Protein AF-A0A6J2K6S7-F1 (afdb_monomer_lite)

Secondary structure (DSSP, 8-state):
--------S-SSSTTS---------------------PPPTT-PPPPPPPPPPPPPPPP-THHHHHHHHHHHHHHHHHHHHHH-HHHHHHHHHH-HHHHHHHHHHTTSS--HHHHHHHHHHHHHHHHHHHH---PPPP----------------------------------PPPP---S-HHHHHHHHHHHHHHHHHHHHHHHHHHHHHHHHHHHHHHT--TTHHHHHHHHHHHHHHHHHHHHHHHHHHHHHHHHHHHHHHHS----HHHHHHHHHHHHHHHHHHHHHHHHHHHHHHHHHHHHHHHHHHHHHHHHHHHHHHHHS-TTTTTSS-HHHHHHHHHHHHHHHHHHHHHHHHHHHHHHHHHHHTS---HHHHHHHHHHHHHHHHHHHHHHHHHHHHHHHHHHHHHHHHHHHHHHHHHHHHHHHHHHHHHHHHHHHHHHHHHHHHHHHHHHHHHHHHHHHHHHHHHHHHHHHHTTS--HHHHHHHHHS-HHHHHH----HHHHHHHHHHHHHHHHHHTT--TT---HHHHHHHHHHHHH--S-PPPPPHHHHS-------S---HHHHHHHHHHHTT-

Organism: Bombyx mandarina (NCBI:txid7092)

Foldseek 3Di:
DDDDDDDDDDPPDPPDDDPDDPPPPPPPPPDPDDPDDDDDPPPDDPDDPPPDPDPPDPPPCVVVVVVVVVVVVLVVVLVVCVVDVVVLVVCCVPPVVSNVVSCQVVVVDDDPVVVVVVVVVVVVVVVVVVPDPDDDDDPDDDDDDDDDDDDDDDDDDDDDDDDDPDDDDPPDDDDDPPPDDLVVLLVLLVVLLVLLLVLLVQLLVLLVVLLVLLVVCVVVDDLVVLVVNVVSLVVSVVSNVVSVVRNVVSVVVLVVSVVCLVPPDDDPPVSSVVSVVVSVVSVVSSVVSNVSSVVSVVSSVVSVVLVVVVNVLVVVLVVVCCVVPPPVCVVPDDVVVNVVSVVVSVVVSVVVVVVVVVVVVVVVVVVLVPDDDDPVVSVVVVVVVVVVVVVVVVVVVVVVVVSVVVVVVVVVVVVVVVVVVVVVVVVVVVVVVVVVVVVVVVVVVVVVVVVVVVVVVVVVVVVQVVVLVVVVVVVVVPVVDPDPVVVVVVVVDDVCCNRVNDDPLVRVVVVLVVVLLVCQLCQQADPVGDPPVSSVVSNVCSVVPPDDDDDDPCVVVVDPDPDDDPPDGSVRVSVVVVVVSVD

pLDDT: mean 72.19, std 21.18, range [23.17, 97.94]

Radius of gyration: 53.93 Å; chains: 1; bounding box: 128×77×162 Å

Structure (mmCIF, N/CA/C/O backbone):
data_AF-A0A6J2K6S7-F1
#
_entry.id   AF-A0A6J2K6S7-F1
#
loop_
_atom_site.group_PDB
_atom_site.id
_atom_site.type_symbol
_atom_site.label_atom_id
_atom_site.label_alt_id
_atom_site.label_comp_id
_atom_site.label_asym_id
_atom_site.label_entity_id
_atom_site.label_seq_id
_atom_site.pdbx_PDB_ins_code
_atom_site.Cartn_x
_atom_site.Cartn_y
_atom_site.Cartn_z
_atom_site.occupancy
_atom_site.B_iso_or_equiv
_atom_site.auth_seq_id
_atom_site.auth_comp_id
_atom_site.auth_asym_id
_atom_site.auth_atom_id
_atom_site.pdbx_PDB_model_num
ATOM 1 N N . MET A 1 1 ? -20.015 40.634 27.201 1.00 34.12 1 MET A N 1
ATOM 2 C CA . MET A 1 1 ? -19.559 41.746 26.344 1.00 34.12 1 MET A CA 1
ATOM 3 C C . MET A 1 1 ? -18.040 41.703 26.249 1.00 34.12 1 MET A C 1
ATOM 5 O O . MET A 1 1 ? -17.420 41.849 27.288 1.00 34.12 1 MET A O 1
ATOM 9 N N . ILE A 1 2 ? -17.509 41.548 25.017 1.00 29.92 2 ILE A N 1
ATOM 10 C CA . ILE A 1 2 ? -16.172 41.997 24.544 1.00 29.92 2 ILE A CA 1
ATOM 11 C C . ILE A 1 2 ? -14.998 41.177 25.162 1.00 29.92 2 ILE A C 1
ATOM 13 O O . ILE A 1 2 ? -14.756 41.293 26.350 1.00 29.92 2 ILE A O 1
ATOM 17 N N . ARG A 1 3 ? -14.214 40.306 24.489 1.00 29.08 3 ARG A N 1
ATOM 18 C CA . ARG A 1 3 ? -13.638 40.230 23.116 1.00 29.08 3 ARG A CA 1
ATOM 19 C C . ARG A 1 3 ? -13.330 38.756 22.772 1.00 29.08 3 ARG A C 1
ATOM 21 O O . ARG A 1 3 ? -12.615 38.108 23.518 1.00 29.08 3 ARG A O 1
ATOM 28 N N . ILE A 1 4 ? -13.939 38.129 21.765 1.00 41.91 4 ILE A N 1
ATOM 29 C CA . ILE A 1 4 ? -13.448 37.982 20.374 1.00 41.91 4 ILE A CA 1
ATOM 30 C C . ILE A 1 4 ? -12.067 38.605 20.107 1.00 41.91 4 ILE A C 1
ATOM 32 O O . ILE A 1 4 ? -11.987 39.804 19.861 1.00 41.91 4 ILE A O 1
ATOM 36 N N . ALA A 1 5 ? -11.012 37.783 20.116 1.00 38.31 5 ALA A N 1
ATOM 37 C CA . ALA A 1 5 ? -9.836 37.887 19.238 1.00 38.31 5 ALA A CA 1
ATOM 38 C C . ALA A 1 5 ? -8.817 36.793 19.601 1.00 38.31 5 ALA A C 1
ATOM 40 O O . ALA A 1 5 ? -8.081 36.976 20.561 1.00 38.31 5 ALA A O 1
ATOM 41 N N . GLN A 1 6 ? -8.779 35.688 18.841 1.00 33.16 6 GLN A N 1
ATOM 42 C CA . GLN A 1 6 ? -7.554 34.922 18.504 1.00 33.16 6 GLN A CA 1
ATOM 43 C C . GLN A 1 6 ? -7.862 33.682 17.636 1.00 33.16 6 GLN A C 1
ATOM 45 O O . GLN A 1 6 ? -7.304 32.605 17.814 1.00 33.16 6 GLN A O 1
ATOM 50 N N . HIS A 1 7 ? -8.756 33.823 16.655 1.00 32.84 7 HIS A N 1
ATOM 51 C CA . HIS A 1 7 ? -8.887 32.879 15.540 1.00 32.84 7 HIS A CA 1
ATOM 52 C C . HIS A 1 7 ? -8.750 33.674 14.250 1.00 32.84 7 HIS A C 1
ATOM 54 O O . HIS A 1 7 ? -9.693 34.298 13.776 1.00 32.84 7 HIS A O 1
ATOM 60 N N . GLY A 1 8 ? -7.529 33.722 13.734 1.00 36.31 8 GLY A N 1
ATOM 61 C CA . GLY A 1 8 ? -7.211 34.478 12.536 1.00 36.31 8 GLY A CA 1
ATOM 62 C C . GLY A 1 8 ? -5.720 34.707 12.450 1.00 36.31 8 GLY A C 1
ATOM 63 O O . GLY A 1 8 ? -5.263 35.773 12.829 1.00 36.31 8 GLY A O 1
ATOM 64 N N . VAL A 1 9 ? -4.993 33.673 12.027 1.00 35.50 9 VAL A N 1
ATOM 65 C CA . VAL A 1 9 ? -3.759 33.700 11.219 1.00 35.50 9 VAL A CA 1
ATOM 66 C C . VAL A 1 9 ? -3.284 32.245 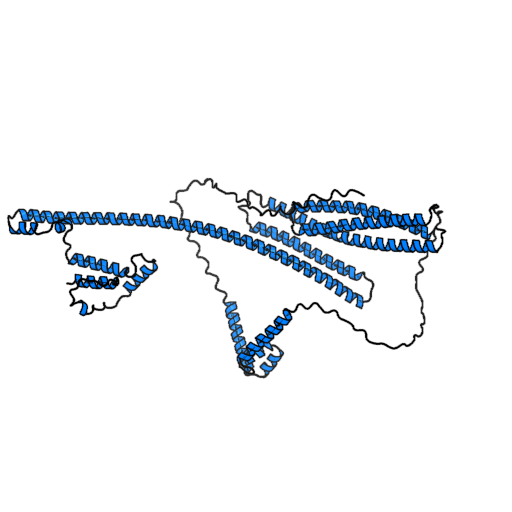11.129 1.00 35.50 9 VAL A C 1
ATOM 68 O O . VAL A 1 9 ? -2.768 31.699 12.096 1.00 35.50 9 VAL A O 1
ATOM 71 N N . ASN A 1 10 ? -3.583 31.605 9.991 1.00 32.88 10 ASN A N 1
ATOM 72 C CA . ASN A 1 10 ? -2.757 30.610 9.273 1.00 32.88 10 ASN A CA 1
ATOM 73 C C . ASN A 1 10 ? -3.582 29.779 8.264 1.00 32.88 10 ASN A C 1
ATOM 75 O O . ASN A 1 10 ? -3.492 28.560 8.212 1.00 32.88 10 ASN A O 1
ATOM 79 N N . ILE A 1 11 ? -4.358 30.452 7.400 1.00 33.94 11 ILE A N 1
ATOM 80 C CA . ILE A 1 11 ? -4.973 29.854 6.186 1.00 33.94 11 ILE A CA 1
ATOM 81 C C . ILE A 1 11 ? -4.204 30.278 4.912 1.00 33.94 11 ILE A C 1
ATOM 83 O O . ILE A 1 11 ? -4.692 30.254 3.790 1.00 33.94 11 ILE A O 1
ATOM 87 N N . ARG A 1 12 ? -2.926 30.636 5.039 1.00 31.22 12 ARG A N 1
ATOM 88 C CA . ARG A 1 12 ? -2.042 30.835 3.880 1.00 31.22 12 ARG A CA 1
ATOM 89 C C . ARG A 1 12 ? -0.700 30.192 4.159 1.00 31.22 12 ARG A C 1
ATOM 91 O O . ARG A 1 12 ? 0.196 30.883 4.623 1.00 31.22 12 ARG A O 1
ATOM 98 N N . THR A 1 13 ? -0.594 28.882 3.920 1.00 33.88 13 THR A N 1
ATOM 99 C CA . THR A 1 13 ? 0.674 28.189 3.573 1.00 33.88 13 THR A CA 1
ATOM 100 C C . THR A 1 13 ? 0.557 26.677 3.299 1.00 33.88 13 THR A C 1
ATOM 102 O O . THR A 1 13 ? 1.582 26.048 3.075 1.00 33.88 13 THR A O 1
ATOM 105 N N . ILE A 1 14 ? -0.635 26.069 3.205 1.00 35.16 14 ILE A N 1
ATOM 106 C CA . ILE A 1 14 ? -0.773 24.614 2.931 1.00 35.16 14 ILE A CA 1
ATOM 107 C C . ILE A 1 14 ? -1.219 24.335 1.482 1.00 35.16 14 ILE A C 1
ATOM 109 O O . ILE A 1 14 ? -2.069 23.496 1.219 1.00 35.16 14 ILE A O 1
ATOM 113 N N . LEU A 1 15 ? -0.660 25.063 0.511 1.00 34.19 15 LEU A N 1
ATOM 114 C CA . LEU A 1 15 ? -0.805 24.725 -0.918 1.00 34.19 15 LEU A CA 1
ATOM 115 C C . LEU A 1 15 ? 0.526 24.638 -1.672 1.00 34.19 15 LEU A C 1
ATOM 117 O O . LEU A 1 15 ? 0.537 24.531 -2.893 1.00 34.19 15 LEU A O 1
ATOM 121 N N . GLN A 1 16 ? 1.665 24.632 -0.976 1.00 38.72 16 GLN A N 1
ATOM 122 C CA . GLN A 1 16 ? 2.964 24.407 -1.612 1.00 38.72 16 GLN A CA 1
ATOM 123 C C . GLN A 1 16 ? 3.893 23.633 -0.668 1.00 38.72 16 GLN A C 1
ATOM 125 O O . GLN A 1 16 ? 4.166 24.107 0.430 1.00 38.72 16 GLN A O 1
ATOM 130 N N . ARG A 1 17 ? 4.429 22.500 -1.164 1.00 30.02 17 ARG A N 1
ATOM 131 C CA . ARG A 1 17 ? 5.330 21.482 -0.549 1.00 30.02 17 ARG A CA 1
ATOM 132 C C . ARG A 1 17 ? 4.556 20.236 -0.079 1.00 30.02 17 ARG A C 1
ATOM 134 O O . ARG A 1 17 ? 3.751 20.344 0.823 1.00 30.02 17 ARG A O 1
ATOM 141 N N . ARG A 1 18 ? 4.757 19.019 -0.597 1.00 33.41 18 ARG A N 1
ATOM 142 C CA . ARG A 1 18 ? 5.889 18.424 -1.331 1.00 33.41 18 ARG A CA 1
ATOM 143 C C . ARG A 1 18 ? 5.390 17.436 -2.405 1.00 33.41 18 ARG A C 1
ATOM 145 O O . ARG A 1 18 ? 5.229 16.259 -2.126 1.00 33.41 18 ARG A O 1
ATOM 152 N N . HIS A 1 19 ? 5.317 17.865 -3.661 1.00 31.58 19 HIS A N 1
ATOM 153 C CA . HIS A 1 19 ? 5.788 16.993 -4.737 1.00 31.58 19 HIS A CA 1
ATOM 154 C C . HIS A 1 19 ? 7.293 17.232 -4.841 1.00 31.58 19 HIS A C 1
ATOM 156 O O . HIS A 1 19 ? 7.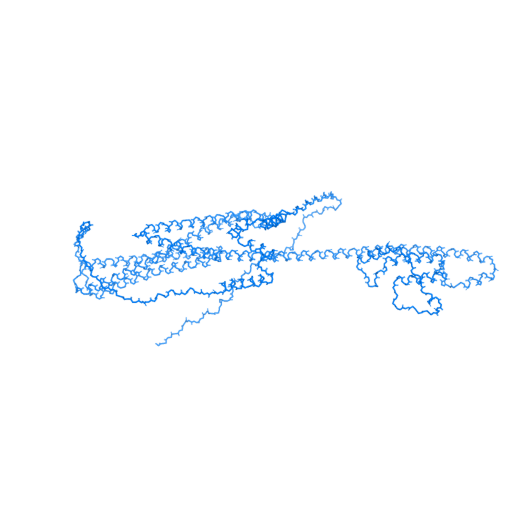735 18.237 -5.394 1.00 31.58 19 HIS A O 1
ATOM 162 N N . ARG A 1 20 ? 8.097 16.353 -4.236 1.00 30.28 20 ARG A N 1
ATOM 163 C CA . ARG A 1 20 ? 9.469 16.170 -4.708 1.00 30.28 20 ARG A CA 1
ATOM 164 C C . ARG A 1 20 ? 9.376 15.135 -5.826 1.00 30.28 20 ARG A C 1
ATOM 166 O O . ARG A 1 20 ? 9.163 13.970 -5.501 1.00 30.28 20 ARG A O 1
ATOM 173 N N . PRO A 1 21 ? 9.518 15.504 -7.110 1.00 31.56 21 PRO A N 1
ATOM 174 C CA . PRO A 1 21 ? 9.944 14.505 -8.073 1.00 31.56 21 PRO A CA 1
ATOM 175 C C . PRO A 1 21 ? 11.270 13.943 -7.553 1.00 31.56 21 PRO A C 1
ATOM 177 O O . PRO A 1 21 ? 12.115 14.706 -7.069 1.00 31.56 21 PRO A O 1
ATOM 180 N N . LEU A 1 22 ? 11.446 12.623 -7.613 1.00 33.84 22 LEU A N 1
ATOM 181 C CA . LEU A 1 22 ? 12.780 12.044 -7.585 1.00 33.84 22 LEU A CA 1
ATOM 182 C C . LEU A 1 22 ? 13.557 12.724 -8.719 1.00 33.84 22 LEU A C 1
ATOM 184 O O . LEU A 1 22 ? 13.448 12.346 -9.882 1.00 33.84 22 LEU A O 1
ATOM 188 N N . GLN A 1 23 ? 14.315 13.769 -8.393 1.00 27.67 23 GLN A N 1
ATOM 189 C CA . GLN A 1 23 ? 15.431 14.149 -9.226 1.00 27.67 23 GLN A CA 1
ATOM 190 C C . GLN A 1 23 ? 16.418 13.002 -9.070 1.00 27.67 23 GLN A C 1
ATOM 192 O O . GLN A 1 23 ? 17.158 12.928 -8.090 1.00 27.67 23 GLN A O 1
ATOM 197 N N . LEU A 1 24 ? 16.403 12.087 -10.042 1.00 36.78 24 LEU A N 1
ATOM 198 C CA . LEU A 1 24 ? 17.651 11.484 -10.466 1.00 36.78 24 LEU A CA 1
ATOM 199 C C . LEU A 1 24 ? 18.564 12.668 -10.773 1.00 36.78 24 LEU A C 1
ATOM 201 O O . LEU A 1 24 ? 18.443 13.321 -11.809 1.00 36.78 24 LEU A O 1
ATOM 205 N N . GLN A 1 25 ? 19.414 13.005 -9.811 1.00 31.17 25 GLN A N 1
ATOM 206 C CA . GLN A 1 25 ? 20.557 13.849 -10.055 1.00 31.17 25 GLN A CA 1
ATOM 207 C C . GLN A 1 25 ? 21.400 13.059 -11.048 1.00 31.17 25 GLN A C 1
ATOM 209 O O . GLN A 1 25 ? 22.109 12.127 -10.673 1.00 31.17 25 GLN A O 1
ATOM 214 N N . GLY A 1 26 ? 21.227 13.372 -12.332 1.00 34.69 26 GLY A N 1
ATOM 215 C CA . GLY A 1 26 ? 22.137 12.969 -13.383 1.00 34.69 26 GLY A CA 1
ATOM 216 C C . GLY A 1 26 ? 23.489 13.549 -13.016 1.00 34.69 26 GLY A C 1
ATOM 217 O O . GLY A 1 26 ? 23.796 14.698 -13.320 1.00 34.69 26 GLY A O 1
ATOM 218 N N . SER A 1 27 ? 24.277 12.778 -12.274 1.00 29.67 27 SER A N 1
ATOM 219 C CA . SER A 1 27 ? 25.692 13.034 -12.129 1.00 29.67 27 SER A CA 1
ATOM 220 C C . SER A 1 27 ? 26.268 12.943 -13.534 1.00 29.67 27 SER A C 1
ATOM 222 O O . SER A 1 27 ? 26.385 11.849 -14.087 1.00 29.67 27 SER A O 1
ATOM 224 N N . HIS A 1 28 ? 26.568 14.101 -14.121 1.00 35.12 28 HIS A N 1
ATOM 225 C CA . HIS A 1 28 ? 27.412 14.213 -15.297 1.00 35.12 28 HIS A CA 1
ATOM 226 C C . HIS A 1 28 ? 28.716 13.460 -15.012 1.00 35.12 28 HIS A C 1
ATOM 228 O O . HIS A 1 28 ? 29.612 13.968 -14.344 1.00 35.12 28 HIS A O 1
ATOM 234 N N . LEU A 1 29 ? 28.820 12.234 -15.516 1.00 35.84 29 LEU A N 1
ATOM 235 C CA . LEU A 1 29 ? 30.063 11.476 -15.566 1.00 35.84 29 LEU A CA 1
ATOM 236 C C . LEU A 1 29 ? 30.847 11.929 -16.803 1.00 35.84 29 LEU A C 1
ATOM 238 O O . LEU A 1 29 ? 31.042 11.192 -17.762 1.00 35.84 29 LEU A O 1
ATOM 242 N N . HIS A 1 30 ? 31.320 13.175 -16.770 1.00 40.25 30 HIS A N 1
ATOM 243 C CA . HIS A 1 30 ? 32.508 13.556 -17.522 1.00 40.25 30 HIS A CA 1
ATOM 244 C C . HIS A 1 30 ? 33.723 13.246 -16.655 1.00 40.25 30 HIS A C 1
ATOM 246 O O . HIS A 1 30 ? 34.200 14.117 -15.942 1.00 40.25 30 HIS A O 1
ATOM 252 N N . GLN A 1 31 ? 34.188 11.996 -16.691 1.00 37.53 31 GLN A N 1
ATOM 253 C CA . GLN A 1 31 ? 35.582 11.605 -16.439 1.00 37.53 31 GLN A CA 1
ATOM 254 C C . GLN A 1 31 ? 35.708 10.083 -16.577 1.00 37.53 31 GLN A C 1
ATOM 256 O O . GLN A 1 31 ? 35.727 9.337 -15.604 1.00 37.53 31 GLN A O 1
ATOM 261 N N . CYS A 1 32 ? 35.843 9.610 -17.817 1.00 31.06 32 CYS A N 1
ATOM 262 C CA . CYS A 1 32 ? 36.655 8.421 -18.055 1.00 31.06 32 CYS A CA 1
ATOM 263 C C . CYS A 1 32 ? 38.114 8.881 -18.073 1.00 31.06 32 CYS A C 1
ATOM 265 O O . CYS A 1 32 ? 38.629 9.304 -19.108 1.00 31.06 32 CYS A O 1
ATOM 267 N N . THR A 1 33 ? 38.783 8.839 -16.923 1.00 34.66 33 THR A N 1
ATOM 268 C CA . THR A 1 33 ? 40.243 8.886 -16.890 1.00 34.66 33 THR A CA 1
ATOM 269 C C . THR A 1 33 ? 40.779 7.570 -17.444 1.00 34.66 33 THR A C 1
ATOM 271 O O . THR A 1 33 ? 40.586 6.484 -16.903 1.00 34.66 33 THR A O 1
ATOM 274 N N . SER A 1 34 ? 41.424 7.701 -18.597 1.00 43.38 34 SER A N 1
ATOM 275 C CA . SER A 1 34 ? 42.182 6.673 -19.295 1.00 43.38 34 SER A CA 1
ATOM 276 C C . SER A 1 34 ? 43.276 6.087 -18.396 1.00 43.38 34 SER A C 1
ATOM 278 O O . SER A 1 34 ? 44.297 6.732 -18.163 1.00 43.38 34 SER A O 1
ATOM 280 N N . LEU A 1 35 ? 43.106 4.834 -17.971 1.00 40.38 35 LEU A N 1
ATOM 281 C CA . LEU A 1 35 ? 44.189 3.977 -17.473 1.00 40.38 35 LEU A CA 1
ATOM 282 C C . LEU A 1 35 ? 44.222 2.630 -18.209 1.00 40.38 35 LEU A C 1
ATOM 284 O O . LEU A 1 35 ? 44.453 1.582 -17.615 1.00 40.38 35 LEU A O 1
ATOM 288 N N . TYR A 1 36 ? 44.040 2.658 -19.530 1.00 39.41 36 TYR A N 1
ATOM 289 C CA . TYR A 1 36 ? 44.458 1.550 -20.384 1.00 39.41 36 TYR A CA 1
ATOM 290 C C . TYR A 1 36 ? 45.602 2.016 -21.277 1.00 39.41 36 TYR A C 1
ATOM 292 O O . TYR A 1 36 ? 45.450 2.889 -22.128 1.00 39.41 36 TYR A O 1
ATOM 300 N N . LYS A 1 37 ? 46.773 1.423 -21.037 1.00 40.75 37 LYS A N 1
ATOM 301 C CA . LYS A 1 37 ? 47.936 1.479 -21.920 1.00 40.75 37 LYS A CA 1
ATOM 302 C C . LYS A 1 37 ? 47.465 0.999 -23.299 1.00 40.75 37 LYS A C 1
ATOM 304 O O . LYS A 1 37 ? 47.038 -0.147 -23.426 1.00 40.75 37 LYS A O 1
ATOM 309 N N . TYR A 1 38 ? 47.462 1.889 -24.289 1.00 40.12 38 TYR A N 1
ATOM 310 C CA . TYR A 1 38 ? 47.079 1.556 -25.660 1.00 40.12 38 TYR A CA 1
ATOM 311 C C . TYR A 1 38 ? 47.975 0.422 -26.176 1.00 40.12 38 TYR A C 1
ATOM 313 O O . TYR A 1 38 ? 49.194 0.570 -26.231 1.00 40.12 38 TYR A O 1
ATOM 321 N N . ILE A 1 39 ? 47.359 -0.707 -26.523 1.00 44.72 39 ILE A N 1
ATOM 322 C CA . ILE A 1 39 ? 47.979 -1.776 -27.310 1.00 44.72 39 ILE A CA 1
ATOM 323 C C . ILE A 1 39 ? 47.784 -1.410 -28.787 1.00 44.72 39 ILE A C 1
ATOM 325 O O . ILE A 1 39 ? 46.695 -0.990 -29.189 1.00 44.72 39 ILE A O 1
ATOM 329 N N . ASP A 1 40 ? 48.858 -1.533 -29.564 1.00 45.16 40 ASP A N 1
ATOM 330 C CA . ASP A 1 40 ? 48.961 -1.152 -30.975 1.00 45.16 40 ASP A CA 1
ATOM 331 C C . ASP A 1 40 ? 47.870 -1.842 -31.843 1.00 45.16 40 ASP A C 1
ATOM 333 O O . ASP A 1 40 ? 47.620 -3.039 -31.674 1.00 45.16 40 ASP A O 1
ATOM 337 N N . PRO A 1 41 ? 47.194 -1.160 -32.795 1.00 52.00 41 PRO A N 1
ATOM 338 C CA . PRO A 1 41 ? 46.038 -1.709 -33.522 1.00 52.00 41 PRO A CA 1
ATOM 339 C C . PRO A 1 41 ? 46.332 -2.856 -34.504 1.00 52.00 41 PRO A C 1
ATOM 341 O O . PRO A 1 41 ? 45.403 -3.336 -35.154 1.00 52.00 41 PRO A O 1
ATOM 344 N N . ARG A 1 42 ? 47.595 -3.272 -34.664 1.00 55.50 42 ARG A N 1
ATOM 345 C CA . ARG A 1 42 ? 48.028 -4.238 -35.691 1.00 55.50 42 ARG A CA 1
ATOM 346 C C . ARG A 1 42 ? 48.076 -5.698 -35.223 1.00 55.50 42 ARG A C 1
ATOM 348 O O . ARG A 1 42 ? 48.235 -6.573 -36.064 1.00 55.50 42 ARG A O 1
ATOM 355 N N . GLU A 1 43 ? 47.869 -5.974 -33.935 1.00 51.25 43 GLU A N 1
ATOM 356 C CA . GLU A 1 43 ? 47.954 -7.330 -33.357 1.00 51.25 43 GLU A CA 1
ATOM 357 C C . GLU A 1 43 ? 46.632 -7.826 -32.742 1.00 51.25 43 GLU A C 1
ATOM 359 O O . GLU A 1 43 ? 46.620 -8.543 -31.743 1.00 51.25 43 GLU A O 1
ATOM 364 N N . ARG A 1 44 ? 45.477 -7.470 -33.318 1.00 45.47 44 ARG A N 1
ATOM 365 C CA . ARG A 1 44 ? 44.234 -8.168 -32.953 1.00 45.47 44 ARG A CA 1
ATOM 366 C C . ARG A 1 44 ? 44.129 -9.455 -33.771 1.00 45.47 44 ARG A C 1
ATOM 368 O O . ARG A 1 44 ? 44.082 -9.349 -34.999 1.00 45.47 44 ARG A O 1
ATOM 375 N N . PRO A 1 45 ? 44.026 -10.650 -33.157 1.00 57.31 45 PRO A N 1
ATOM 376 C CA . PRO A 1 45 ? 43.490 -11.787 -33.890 1.00 57.31 45 PRO A CA 1
ATOM 377 C C . PRO A 1 45 ? 42.083 -11.398 -34.378 1.00 57.31 45 PRO A C 1
ATOM 379 O O . PRO A 1 45 ? 41.343 -10.747 -33.628 1.00 57.31 45 PRO A O 1
ATOM 382 N N . PRO A 1 46 ? 41.711 -11.718 -35.629 1.00 56.97 46 PRO A N 1
ATOM 383 C CA . PRO A 1 46 ? 40.373 -11.431 -36.120 1.00 56.97 46 PRO A CA 1
ATOM 384 C C . PRO A 1 46 ? 39.363 -12.083 -35.176 1.00 56.97 46 PRO A C 1
ATOM 386 O O . PRO A 1 46 ? 39.504 -13.256 -34.823 1.00 56.97 46 PRO A O 1
ATOM 389 N N . CYS A 1 47 ? 38.369 -11.308 -34.734 1.00 49.50 47 CYS A N 1
ATOM 390 C CA . CYS A 1 47 ? 37.252 -11.855 -33.977 1.00 49.50 47 CYS A CA 1
ATOM 391 C C . CYS A 1 47 ? 36.687 -13.052 -34.757 1.00 49.50 47 CYS A C 1
ATOM 393 O O . CYS A 1 47 ? 36.516 -12.930 -35.977 1.00 49.50 47 CYS A O 1
ATOM 395 N N . PRO A 1 48 ? 36.377 -14.186 -34.102 1.00 64.50 48 PRO A N 1
ATOM 396 C CA . PRO A 1 48 ? 35.606 -15.219 -34.772 1.00 64.50 48 PRO A CA 1
ATOM 397 C C . PRO A 1 48 ? 34.311 -14.575 -35.291 1.00 64.50 48 PRO A C 1
ATOM 399 O O . PRO A 1 48 ? 33.754 -13.705 -34.606 1.00 64.50 48 PRO A O 1
ATOM 402 N N . PRO A 1 49 ? 33.856 -14.931 -36.506 1.00 64.31 49 PRO A N 1
ATOM 403 C CA . PRO A 1 49 ? 32.620 -14.387 -37.039 1.00 64.31 49 PRO A CA 1
ATOM 404 C C . PRO A 1 49 ? 31.500 -14.614 -36.017 1.00 64.31 49 PRO A C 1
ATOM 406 O O . PRO A 1 49 ? 31.480 -15.667 -35.366 1.00 64.31 49 PRO A O 1
ATOM 409 N N . PRO A 1 50 ? 30.597 -13.635 -35.833 1.00 61.09 50 PRO A N 1
ATOM 410 C CA . PRO A 1 50 ? 29.483 -13.800 -34.916 1.00 61.09 50 PRO A CA 1
ATOM 411 C C . PRO A 1 50 ? 28.736 -15.092 -35.277 1.00 61.09 50 PRO A C 1
ATOM 413 O O . PRO A 1 50 ? 28.540 -15.354 -36.471 1.00 61.09 50 PRO A O 1
ATOM 416 N N . PRO A 1 51 ? 28.347 -15.919 -34.288 1.00 61.19 51 PRO A N 1
ATOM 417 C CA . PRO A 1 51 ? 27.553 -17.102 -34.569 1.00 61.19 51 PRO A CA 1
ATOM 418 C C . PRO A 1 51 ? 26.302 -16.672 -35.333 1.00 61.19 51 PRO A C 1
ATOM 420 O O . PRO A 1 51 ? 25.666 -15.673 -34.986 1.00 61.19 51 PRO A O 1
ATOM 423 N N . VAL A 1 52 ? 25.997 -17.409 -36.404 1.00 67.00 52 VAL A N 1
ATOM 424 C CA . VAL A 1 52 ? 24.804 -17.192 -37.226 1.00 67.00 52 VAL A CA 1
ATOM 425 C C . VAL A 1 52 ? 23.605 -17.088 -36.277 1.00 67.00 52 VAL A C 1
ATOM 427 O O . VAL A 1 52 ? 23.449 -17.978 -35.434 1.00 67.00 52 VAL A O 1
ATOM 430 N N . PRO A 1 53 ? 22.794 -16.013 -36.346 1.00 58.72 53 PRO A N 1
ATOM 431 C CA . PRO A 1 53 ? 21.626 -15.899 -35.486 1.00 58.72 53 PRO A CA 1
ATOM 432 C C . PRO A 1 53 ? 20.758 -17.147 -35.679 1.00 58.72 53 PRO A C 1
ATOM 434 O O . PRO A 1 53 ? 20.603 -17.594 -36.823 1.00 58.72 53 PRO A O 1
ATOM 437 N N . PRO A 1 54 ? 20.213 -17.742 -34.599 1.00 65.12 54 PRO A N 1
ATOM 438 C CA . PRO A 1 54 ? 19.310 -18.870 -34.753 1.00 65.12 54 PRO A CA 1
ATOM 439 C C . PRO A 1 54 ? 18.178 -18.454 -35.702 1.00 65.12 54 PRO A C 1
ATOM 441 O O . PRO A 1 54 ? 17.726 -17.303 -35.630 1.00 65.12 54 PRO A O 1
ATOM 444 N N . PRO A 1 55 ? 17.747 -19.341 -36.620 1.00 67.50 55 PRO A N 1
ATOM 445 C CA . PRO A 1 55 ? 16.662 -19.016 -37.533 1.00 67.50 55 PRO A CA 1
ATOM 446 C C . PRO A 1 55 ? 15.464 -18.510 -36.718 1.00 67.50 55 PRO A C 1
ATOM 448 O O . PRO A 1 55 ? 15.211 -19.049 -35.633 1.00 67.50 55 PRO A O 1
ATOM 451 N N . PRO A 1 56 ? 14.750 -17.468 -37.188 1.00 59.28 56 PRO A N 1
ATOM 452 C CA . PRO A 1 56 ? 13.578 -16.970 -36.483 1.00 59.28 56 PRO A CA 1
ATOM 453 C C . PRO A 1 56 ? 12.651 -18.151 -36.202 1.00 59.28 56 PRO A C 1
ATOM 455 O O . PRO A 1 56 ? 12.429 -18.978 -37.092 1.00 59.28 56 PRO A O 1
ATOM 458 N N . ALA A 1 57 ? 12.153 -18.247 -34.965 1.00 61.97 57 ALA A N 1
ATOM 459 C CA . ALA A 1 57 ? 11.234 -19.311 -34.584 1.00 61.97 57 ALA A CA 1
ATOM 460 C C . ALA A 1 57 ? 10.119 -19.403 -35.644 1.00 61.97 57 ALA A C 1
ATOM 462 O O . ALA A 1 57 ? 9.579 -18.358 -36.037 1.00 61.97 57 ALA A O 1
ATOM 463 N N . PRO A 1 58 ? 9.814 -20.605 -36.171 1.00 65.00 58 PRO A N 1
ATOM 464 C CA . PRO A 1 58 ? 8.794 -20.746 -37.198 1.00 65.00 58 PRO A CA 1
ATOM 465 C C . PRO A 1 58 ? 7.496 -20.141 -36.665 1.00 65.00 58 PRO A C 1
ATOM 467 O O . PRO A 1 58 ? 7.114 -20.397 -35.524 1.00 65.00 58 PRO A O 1
ATOM 470 N N . ARG A 1 59 ? 6.838 -19.297 -37.468 1.00 59.12 59 ARG A N 1
ATOM 471 C CA . ARG A 1 59 ? 5.555 -18.705 -37.076 1.00 59.12 59 ARG A CA 1
ATOM 472 C C . ARG A 1 59 ? 4.601 -19.847 -36.730 1.00 59.12 59 ARG A C 1
ATOM 474 O O . ARG A 1 59 ? 4.405 -20.748 -37.543 1.00 59.12 59 ARG A O 1
ATOM 481 N N . ASP A 1 60 ? 4.028 -19.823 -35.530 1.00 65.88 60 ASP A N 1
ATOM 482 C CA . ASP A 1 60 ? 3.090 -20.850 -35.084 1.00 65.88 60 ASP A CA 1
ATOM 483 C C . ASP A 1 60 ? 1.765 -20.710 -35.848 1.00 65.88 60 ASP A C 1
ATOM 485 O O . ASP A 1 60 ? 0.791 -20.115 -35.390 1.00 65.88 60 ASP A O 1
ATOM 489 N N . TYR A 1 61 ? 1.703 -21.308 -37.039 1.00 67.50 61 TYR A N 1
ATOM 490 C CA . TYR A 1 61 ? 0.483 -21.405 -37.840 1.00 67.50 61 TYR A CA 1
ATOM 491 C C . TYR A 1 61 ? -0.559 -22.349 -37.215 1.00 67.50 61 TYR A C 1
ATOM 493 O O . TYR A 1 61 ? -1.612 -22.559 -37.804 1.00 67.50 61 TYR A O 1
ATOM 501 N N . LYS A 1 62 ? -0.309 -22.917 -36.026 1.00 75.00 62 LYS A N 1
ATOM 502 C CA . LYS A 1 62 ? -1.222 -23.839 -35.329 1.00 75.00 62 LYS A CA 1
ATOM 503 C C . LYS A 1 62 ? -2.560 -23.190 -34.979 1.00 75.00 62 LYS A C 1
ATOM 505 O O . LYS A 1 62 ? -3.591 -23.827 -35.144 1.00 75.00 62 LYS A O 1
ATOM 510 N N . LEU A 1 63 ? -2.560 -21.925 -34.552 1.00 72.75 63 LEU A N 1
ATOM 511 C CA . LEU A 1 63 ? -3.793 -21.172 -34.282 1.00 72.75 63 LEU A CA 1
ATOM 512 C C . LEU A 1 63 ? -4.558 -20.858 -35.572 1.00 72.75 63 LEU A C 1
ATOM 514 O O . LEU A 1 63 ? -5.776 -20.994 -35.612 1.00 72.75 63 LEU A O 1
ATOM 518 N N . PHE A 1 64 ? -3.841 -20.506 -36.640 1.00 72.69 64 PHE A N 1
ATOM 519 C CA . PHE A 1 64 ? -4.436 -20.238 -37.948 1.00 72.69 64 PHE A CA 1
ATOM 520 C C . PHE A 1 64 ? -5.033 -21.504 -38.578 1.00 72.69 64 PHE A C 1
ATOM 522 O O . PHE A 1 64 ? -6.195 -21.506 -38.971 1.00 72.69 64 PHE A O 1
ATOM 529 N N . TRP A 1 65 ? -4.279 -22.606 -38.614 1.00 75.31 65 TRP A N 1
ATOM 530 C CA . TRP A 1 65 ? -4.766 -23.897 -39.102 1.00 75.31 65 TRP A CA 1
ATOM 531 C C . TRP A 1 65 ? -5.829 -24.497 -38.184 1.00 75.31 65 TRP A C 1
ATOM 533 O O . TRP A 1 65 ? -6.760 -25.118 -38.684 1.00 75.31 65 TRP A O 1
ATOM 543 N N . GLY A 1 66 ? -5.753 -24.271 -36.871 1.00 79.31 66 GLY A N 1
ATOM 544 C CA . GLY A 1 66 ? -6.801 -24.647 -35.923 1.00 79.31 66 GLY A CA 1
ATOM 545 C C . GLY A 1 66 ? -8.116 -23.922 -36.208 1.00 79.31 66 GLY A C 1
ATOM 546 O O . GLY A 1 66 ? -9.153 -24.569 -36.330 1.00 79.31 66 GLY A O 1
ATOM 547 N N . ALA A 1 67 ? -8.067 -22.603 -36.415 1.00 71.94 67 ALA A N 1
ATOM 548 C CA . ALA A 1 67 ? -9.233 -21.811 -36.800 1.00 71.94 67 ALA A CA 1
ATOM 549 C C . ALA A 1 67 ? -9.776 -22.214 -38.183 1.00 71.94 67 ALA A C 1
ATOM 551 O O . ALA A 1 67 ? -10.983 -22.376 -38.344 1.00 71.94 67 ALA A O 1
ATOM 552 N N . MET A 1 68 ? -8.894 -22.453 -39.159 1.00 71.00 68 MET A N 1
ATOM 553 C CA . MET A 1 68 ? -9.275 -22.919 -40.497 1.00 71.00 68 MET A CA 1
ATOM 554 C C . MET A 1 68 ? -9.958 -24.293 -40.443 1.00 71.00 68 MET A C 1
ATOM 556 O O . MET A 1 68 ? -10.989 -24.502 -41.073 1.00 71.00 68 MET A O 1
ATOM 560 N N . THR A 1 69 ? -9.424 -25.219 -39.643 1.00 72.69 69 THR A N 1
ATOM 561 C CA . THR A 1 69 ? -9.985 -26.568 -39.473 1.00 72.69 69 THR A CA 1
ATOM 562 C C . THR A 1 69 ? -11.340 -26.512 -38.773 1.00 72.69 69 THR A C 1
ATOM 564 O O . THR A 1 69 ? -12.277 -27.174 -39.211 1.00 72.69 69 THR A O 1
ATOM 567 N N . ALA A 1 70 ? -11.480 -25.683 -37.733 1.00 75.12 70 ALA A N 1
ATOM 568 C CA . ALA A 1 70 ? -12.756 -25.475 -37.055 1.00 75.12 70 ALA A CA 1
ATOM 569 C C . ALA A 1 70 ? -13.819 -24.898 -38.003 1.00 75.12 70 ALA A C 1
ATOM 571 O O . ALA A 1 70 ? -14.961 -25.346 -37.983 1.00 75.12 70 ALA A O 1
ATOM 572 N N . LEU A 1 71 ? -13.437 -23.962 -38.875 1.00 71.31 71 LEU A N 1
ATOM 573 C CA . LEU A 1 71 ? -14.342 -23.358 -39.851 1.00 71.31 71 LEU A CA 1
ATOM 574 C C . LEU A 1 71 ? -14.780 -24.358 -40.934 1.00 71.31 71 LEU A C 1
ATOM 576 O O . LEU A 1 71 ? -15.959 -24.408 -41.276 1.00 71.31 71 LEU A O 1
ATOM 580 N N . VAL A 1 72 ? -13.867 -25.204 -41.423 1.00 73.56 72 VAL A N 1
ATOM 581 C CA . VAL A 1 72 ? -14.189 -26.272 -42.388 1.00 73.56 72 VAL A CA 1
ATOM 582 C C . VAL A 1 72 ? -15.087 -27.341 -41.761 1.00 73.56 72 VAL A C 1
ATOM 584 O O . VAL A 1 72 ? -16.058 -27.760 -42.388 1.00 73.56 72 VAL A O 1
ATOM 587 N N . LEU A 1 73 ? -14.816 -27.753 -40.519 1.00 75.94 73 LEU A N 1
ATOM 588 C CA . LEU A 1 73 ? -15.663 -28.708 -39.798 1.00 75.94 73 LEU A CA 1
ATOM 589 C C . LEU A 1 73 ? -17.054 -28.130 -39.510 1.00 75.94 73 LEU A C 1
ATOM 591 O O . LEU A 1 73 ? -18.047 -28.818 -39.729 1.00 75.94 73 LEU A O 1
ATOM 595 N N . ALA A 1 74 ? -17.140 -26.866 -39.088 1.00 73.31 74 ALA A N 1
ATOM 596 C CA . ALA A 1 74 ? -18.414 -26.184 -38.872 1.00 73.31 74 ALA A CA 1
ATOM 597 C C . ALA A 1 74 ? -19.214 -26.038 -40.178 1.00 73.31 74 ALA A C 1
ATOM 599 O O . ALA A 1 74 ? -20.415 -26.295 -40.188 1.00 73.31 74 ALA A O 1
ATOM 600 N N . GLY A 1 75 ? -18.556 -25.699 -41.293 1.00 73.62 75 GLY A N 1
ATOM 601 C CA . GLY A 1 75 ? -19.186 -25.634 -42.614 1.00 73.62 75 GLY A CA 1
ATOM 602 C C . GLY A 1 75 ? -19.663 -27.000 -43.121 1.00 73.62 75 GLY A C 1
ATOM 603 O O . GLY A 1 75 ? -20.780 -27.117 -43.624 1.00 73.62 75 GLY A O 1
ATOM 604 N N . GLY A 1 76 ? -18.858 -28.051 -42.934 1.00 77.94 76 GLY A N 1
ATOM 605 C CA . GLY A 1 76 ? -19.236 -29.427 -43.267 1.00 77.94 76 GLY A CA 1
ATOM 606 C C . GLY A 1 76 ? -20.416 -29.929 -42.431 1.00 77.94 76 GLY A C 1
ATOM 607 O O . GLY A 1 76 ? -21.344 -30.529 -42.970 1.00 77.94 76 GLY A O 1
ATOM 608 N N . PHE A 1 77 ? -20.429 -29.619 -41.133 1.00 81.81 77 PHE A N 1
ATOM 609 C CA . PHE A 1 77 ? -21.543 -29.945 -40.246 1.00 81.81 77 PHE A CA 1
ATOM 610 C C . PHE A 1 77 ? -22.815 -29.159 -40.599 1.00 81.81 77 PHE A C 1
ATOM 612 O O . PHE A 1 77 ? -23.895 -29.740 -40.618 1.00 81.81 77 PHE A O 1
ATOM 619 N N . ALA A 1 78 ? -22.703 -27.880 -40.974 1.00 78.56 78 ALA A N 1
ATOM 620 C CA . ALA A 1 78 ? -23.830 -27.081 -41.458 1.00 78.56 78 ALA A CA 1
ATOM 621 C C . ALA A 1 78 ? -24.436 -27.635 -42.762 1.00 78.56 78 ALA A C 1
ATOM 623 O O . ALA A 1 78 ? -25.655 -27.640 -42.925 1.00 78.56 78 ALA A O 1
ATOM 624 N N . ALA A 1 79 ? -23.604 -28.129 -43.686 1.00 79.31 79 ALA A N 1
ATOM 625 C CA . ALA A 1 79 ? -24.073 -28.797 -44.901 1.00 79.31 79 ALA A CA 1
ATOM 626 C C . ALA A 1 79 ? -24.758 -30.143 -44.596 1.00 79.31 79 ALA A C 1
ATOM 628 O O . ALA A 1 79 ? -25.802 -30.443 -45.171 1.00 79.31 79 ALA A O 1
ATOM 629 N N . TYR A 1 80 ? -24.222 -30.920 -43.651 1.00 83.00 80 TYR A N 1
ATOM 630 C CA . TYR A 1 80 ? -24.818 -32.182 -43.202 1.00 83.00 80 TYR A CA 1
ATOM 631 C C . TYR A 1 80 ? -26.168 -31.973 -42.496 1.00 83.00 80 TYR A C 1
ATOM 633 O O . TYR A 1 80 ? -27.150 -32.642 -42.820 1.00 83.00 80 TYR A O 1
ATOM 641 N N . ALA A 1 81 ? -26.250 -30.976 -41.610 1.00 82.12 81 ALA A N 1
ATOM 642 C CA . ALA A 1 81 ? -27.469 -30.594 -40.899 1.00 82.12 81 ALA A CA 1
ATOM 643 C C . ALA A 1 81 ? -28.604 -30.147 -41.838 1.00 82.12 81 ALA A C 1
ATOM 645 O O . ALA A 1 81 ? -29.770 -30.242 -41.468 1.00 82.12 81 ALA A O 1
ATOM 646 N N . LYS A 1 82 ? -28.292 -29.699 -43.062 1.00 78.56 82 LYS A N 1
ATOM 647 C CA . LYS A 1 82 ? -29.302 -29.389 -44.086 1.00 78.56 82 LYS A CA 1
ATOM 648 C C . LYS A 1 82 ? -29.959 -30.645 -44.664 1.00 78.56 82 LYS A C 1
ATOM 650 O O . LYS A 1 82 ? -31.142 -30.639 -44.982 1.00 78.56 82 LYS A O 1
ATOM 655 N N . THR A 1 83 ? -29.191 -31.719 -44.828 1.00 79.94 83 THR A N 1
ATOM 656 C CA . THR A 1 83 ? -29.681 -32.977 -45.410 1.00 79.94 83 THR A CA 1
ATOM 657 C C . THR A 1 83 ? -30.433 -33.866 -44.422 1.00 79.94 83 THR A C 1
ATOM 659 O O . THR A 1 83 ? -31.208 -34.716 -44.854 1.00 79.94 83 THR A O 1
ATOM 662 N N . SER A 1 84 ? -30.231 -33.682 -43.114 1.00 81.50 84 SER A N 1
ATOM 663 C CA . SER A 1 84 ? -30.825 -34.521 -42.067 1.00 81.50 84 SER A CA 1
ATOM 664 C C . SER A 1 84 ? -31.723 -33.707 -41.118 1.00 81.50 84 SER A C 1
ATOM 666 O O . SER A 1 84 ? -31.187 -32.954 -40.298 1.00 81.50 84 SER A O 1
ATOM 668 N N . PRO A 1 85 ? -33.059 -33.881 -41.154 1.00 80.50 85 PRO A N 1
ATOM 669 C CA . PRO A 1 85 ? -33.976 -33.135 -40.286 1.00 80.50 85 PRO A CA 1
ATOM 670 C C . PRO A 1 85 ? -33.796 -33.464 -38.794 1.00 80.50 85 PRO A C 1
ATOM 672 O O . PRO A 1 85 ? -33.931 -32.584 -37.955 1.00 80.50 85 PRO A O 1
ATOM 675 N N . GLU A 1 86 ? -33.384 -34.688 -38.450 1.00 84.38 86 GLU A N 1
ATOM 676 C CA . GLU A 1 86 ? -33.148 -35.099 -37.053 1.00 84.38 86 GLU A CA 1
ATOM 677 C C . GLU A 1 86 ? -32.026 -34.294 -36.372 1.00 84.38 86 GLU A C 1
ATOM 679 O O . GLU A 1 86 ? -32.090 -33.979 -35.185 1.00 84.38 86 GLU A O 1
ATOM 684 N N . VAL A 1 87 ? -30.991 -33.925 -37.134 1.00 82.88 87 VAL A N 1
ATOM 685 C CA . VAL A 1 87 ? -29.872 -33.113 -36.631 1.00 82.88 87 VAL A CA 1
ATOM 686 C C . VAL A 1 87 ? -30.294 -31.655 -36.481 1.00 82.88 87 VAL A C 1
ATOM 688 O O . VAL A 1 87 ? -29.814 -30.972 -35.579 1.00 82.88 87 VAL A O 1
ATOM 691 N N . ARG A 1 88 ? -31.216 -31.197 -37.335 1.00 81.38 88 ARG A N 1
ATOM 692 C CA . ARG A 1 88 ? -31.822 -29.867 -37.272 1.00 81.38 88 ARG A CA 1
ATOM 693 C C . ARG A 1 88 ? -32.610 -29.679 -35.977 1.00 81.38 88 ARG A C 1
ATOM 695 O O . ARG A 1 88 ? -32.315 -28.760 -35.225 1.00 81.38 88 ARG A O 1
ATOM 702 N N . ASP A 1 89 ? -33.499 -30.616 -35.660 1.00 83.81 89 ASP A N 1
ATOM 703 C CA . ASP A 1 89 ? -34.292 -30.583 -34.423 1.00 83.81 89 ASP A CA 1
ATOM 704 C C . ASP A 1 89 ? -33.404 -30.664 -33.172 1.00 83.81 89 ASP A C 1
ATOM 706 O O . ASP A 1 89 ? -33.632 -29.979 -32.171 1.00 83.81 89 ASP A O 1
ATOM 710 N N . TRP A 1 90 ? -32.337 -31.467 -33.231 1.00 86.25 90 TRP A N 1
ATOM 711 C CA . TRP A 1 90 ? -31.349 -31.534 -32.156 1.00 86.25 90 TRP A CA 1
ATOM 712 C C . TRP A 1 90 ? -30.602 -30.202 -31.957 1.00 86.25 90 TRP A C 1
ATOM 714 O O . TRP A 1 90 ? -30.302 -29.820 -30.819 1.00 86.25 90 TRP A O 1
ATOM 724 N N . LEU A 1 91 ? -30.317 -29.481 -33.044 1.00 82.75 91 LEU A N 1
ATOM 725 C CA . LEU A 1 91 ? -29.651 -28.177 -33.046 1.00 82.75 91 LEU A CA 1
ATOM 726 C C . LEU A 1 91 ? -30.523 -27.072 -32.444 1.00 82.75 91 LEU A C 1
ATOM 728 O O . LEU A 1 91 ? -30.013 -26.283 -31.649 1.00 82.75 91 LEU A O 1
ATOM 732 N N . THR A 1 92 ? -31.823 -27.059 -32.736 1.00 79.56 92 THR A N 1
ATOM 733 C CA . THR A 1 92 ? -32.768 -26.073 -32.189 1.00 79.56 92 THR A CA 1
ATOM 734 C C . THR A 1 92 ? -32.841 -26.129 -30.656 1.00 79.56 92 THR A C 1
ATOM 736 O O . THR A 1 92 ? -33.008 -25.103 -30.000 1.00 79.56 92 THR A O 1
ATOM 739 N N . ILE A 1 93 ? -32.649 -27.313 -30.059 1.00 77.62 93 ILE A N 1
ATOM 740 C CA . ILE A 1 93 ? -32.672 -27.502 -28.598 1.00 77.62 93 ILE A CA 1
ATOM 741 C C . ILE A 1 93 ? -31.314 -27.178 -27.954 1.00 77.62 93 ILE A C 1
ATOM 743 O O . ILE A 1 93 ? -31.269 -26.561 -26.890 1.00 77.62 93 ILE A O 1
ATOM 747 N N . ASN A 1 94 ? -30.201 -27.602 -28.566 1.00 75.00 94 ASN A N 1
ATOM 748 C CA . ASN A 1 94 ? -28.881 -27.566 -27.917 1.00 75.00 94 ASN A CA 1
ATOM 749 C C . ASN A 1 94 ? -28.013 -26.358 -28.301 1.00 75.00 94 ASN A C 1
ATOM 751 O O . ASN A 1 94 ? -27.161 -25.942 -27.515 1.00 75.00 94 ASN A O 1
ATOM 755 N N . ALA A 1 95 ? -28.193 -25.795 -29.495 1.00 78.56 95 ALA A N 1
ATOM 756 C CA . ALA A 1 95 ? -27.429 -24.647 -29.980 1.00 78.56 95 ALA A CA 1
ATOM 757 C C . ALA A 1 95 ? -28.286 -23.774 -30.922 1.00 78.56 95 ALA A C 1
ATOM 759 O O . ALA A 1 95 ? -27.960 -23.658 -32.108 1.00 78.56 95 ALA A O 1
ATOM 760 N N . PRO A 1 96 ? -29.345 -23.117 -30.402 1.00 76.44 96 PRO A N 1
ATOM 761 C CA . PRO A 1 96 ? -30.278 -22.327 -31.214 1.00 76.44 96 PRO A CA 1
ATOM 762 C C . PRO A 1 96 ? -29.580 -21.201 -31.993 1.00 76.44 96 PRO A C 1
ATOM 764 O O . PRO A 1 96 ? -29.923 -20.919 -33.131 1.00 76.44 96 PRO A O 1
ATOM 767 N N . TRP A 1 97 ? -28.502 -20.634 -31.445 1.00 76.88 97 TRP A N 1
ATOM 768 C CA . TRP A 1 97 ? -27.698 -19.616 -32.129 1.00 76.88 97 TRP A CA 1
ATOM 769 C C . TRP A 1 97 ? -27.008 -20.128 -33.408 1.00 76.88 97 TRP A C 1
ATOM 771 O O . TRP A 1 97 ? -26.795 -19.360 -34.341 1.00 76.88 97 TRP A O 1
ATOM 781 N N . PHE A 1 98 ? -26.617 -21.406 -33.460 1.00 76.12 98 PHE A N 1
ATOM 782 C CA . PHE A 1 98 ? -25.993 -22.001 -34.646 1.00 76.12 98 PHE A CA 1
ATOM 783 C C . PHE A 1 98 ? -27.062 -22.412 -35.665 1.00 76.12 98 PHE A C 1
ATOM 785 O O . PHE A 1 98 ? -26.845 -22.289 -36.870 1.00 76.12 98 PHE A O 1
ATOM 792 N N . ASP A 1 99 ? -28.233 -22.827 -35.174 1.00 78.94 99 ASP A N 1
ATOM 793 C CA . ASP A 1 99 ? -29.436 -23.076 -35.970 1.00 78.94 99 ASP A CA 1
ATOM 794 C C . ASP A 1 99 ? -29.842 -21.808 -36.757 1.00 78.94 99 ASP A C 1
ATOM 796 O O . ASP A 1 99 ? -29.939 -21.844 -37.989 1.00 78.94 99 ASP A O 1
ATOM 800 N N . ASP A 1 100 ? -29.913 -20.662 -36.069 1.00 72.38 100 ASP A N 1
ATOM 801 C CA . ASP A 1 100 ? -30.202 -19.344 -36.653 1.00 72.38 100 ASP A CA 1
ATOM 802 C C . ASP A 1 100 ? -29.179 -18.943 -37.730 1.00 72.38 100 ASP A C 1
ATOM 804 O O . ASP A 1 100 ? -29.538 -18.448 -38.801 1.00 72.38 100 ASP A O 1
ATOM 808 N N . VAL A 1 101 ? -27.886 -19.200 -37.496 1.00 68.88 101 VAL A N 1
ATOM 809 C CA . VAL A 1 101 ? -26.815 -18.891 -38.460 1.00 68.88 101 VAL A CA 1
ATOM 810 C C . VAL A 1 101 ? -26.955 -19.713 -39.737 1.00 68.88 101 VAL A C 1
ATOM 812 O O . VAL A 1 101 ? -26.779 -19.172 -40.830 1.00 68.88 101 VAL A O 1
ATOM 815 N N . ILE A 1 102 ? -27.288 -21.002 -39.639 1.00 72.25 102 ILE A N 1
ATOM 816 C CA . ILE A 1 102 ? -27.488 -21.823 -40.836 1.00 72.25 102 ILE A CA 1
ATOM 817 C C . ILE A 1 102 ? -28.779 -21.407 -41.571 1.00 72.25 102 ILE A C 1
ATOM 819 O O . ILE A 1 102 ? -28.781 -21.376 -42.803 1.00 72.25 102 ILE A O 1
ATOM 823 N N . ALA A 1 103 ? -29.841 -21.033 -40.846 1.00 69.50 103 ALA A N 1
ATOM 824 C CA . ALA A 1 103 ? -31.084 -20.538 -41.443 1.00 69.50 103 ALA A CA 1
ATOM 825 C C . ALA A 1 103 ? -30.862 -19.236 -42.242 1.00 69.50 103 ALA A C 1
ATOM 827 O O . ALA A 1 103 ? -31.416 -19.070 -43.332 1.00 69.50 103 ALA A O 1
ATOM 828 N N . VAL A 1 104 ? -29.991 -18.346 -41.749 1.00 64.56 104 VAL A N 1
ATOM 829 C CA . VAL A 1 104 ? -29.557 -17.125 -42.453 1.00 64.56 104 VAL A CA 1
ATOM 830 C C . VAL A 1 104 ? -28.621 -17.448 -43.621 1.00 64.56 104 VAL A C 1
ATOM 832 O O . VAL A 1 104 ? -28.747 -16.859 -44.694 1.00 64.56 104 VAL A O 1
ATOM 835 N N . ALA A 1 105 ? -27.693 -18.394 -43.449 1.00 66.50 105 ALA A N 1
ATOM 836 C CA . ALA A 1 105 ? -26.737 -18.782 -44.485 1.00 66.50 105 ALA A CA 1
ATOM 837 C C . ALA A 1 105 ? -27.403 -19.429 -45.713 1.00 66.50 105 ALA A C 1
ATOM 839 O O . ALA A 1 105 ? -26.920 -19.237 -46.828 1.00 66.50 105 ALA A O 1
ATOM 840 N N . TYR A 1 106 ? -28.511 -20.158 -45.529 1.00 70.31 106 TYR A N 1
ATOM 841 C CA . TYR A 1 106 ? -29.263 -20.797 -46.618 1.00 70.31 106 TYR A CA 1
ATOM 842 C C . TYR A 1 106 ? -30.577 -20.098 -46.991 1.00 70.31 106 TYR A C 1
ATOM 844 O O . TYR A 1 106 ? -31.291 -20.615 -47.848 1.00 70.31 106 TYR A O 1
ATOM 852 N N . GLN A 1 107 ? -30.868 -18.923 -46.417 1.00 62.38 107 GLN A N 1
ATOM 853 C CA . GLN A 1 107 ? -32.076 -18.129 -46.697 1.00 62.38 107 GLN A CA 1
ATOM 854 C C . GLN A 1 107 ? -33.386 -18.921 -46.529 1.00 62.38 107 GLN A C 1
ATOM 856 O O . GLN A 1 107 ? -34.291 -18.829 -47.354 1.00 62.38 107 GLN A O 1
ATOM 861 N N . GLU A 1 108 ? -33.492 -19.722 -45.469 1.00 64.19 108 GLU A N 1
ATOM 862 C CA . GLU A 1 108 ? -34.629 -20.639 -45.301 1.00 64.19 108 GLU A CA 1
ATOM 863 C C . GLU A 1 108 ? -35.875 -19.948 -44.720 1.00 64.19 108 GLU A C 1
ATOM 865 O O . GLU A 1 108 ? -36.983 -20.409 -44.977 1.00 64.19 108 GLU A O 1
ATOM 870 N N . ASN A 1 109 ? -35.718 -18.827 -43.996 1.00 58.38 109 ASN A N 1
ATOM 871 C CA . ASN A 1 109 ? -36.852 -18.128 -43.372 1.00 58.38 109 ASN A CA 1
ATOM 872 C C . ASN A 1 109 ? -36.845 -16.585 -43.455 1.00 58.38 109 ASN A C 1
ATOM 874 O O . ASN A 1 109 ? -37.890 -16.006 -43.193 1.00 58.38 109 ASN A O 1
ATOM 878 N N . MET A 1 110 ? -35.741 -15.901 -43.817 1.00 49.56 110 MET A N 1
ATOM 879 C CA . MET A 1 110 ? -35.669 -14.418 -43.876 1.00 49.56 110 MET A CA 1
ATOM 880 C C . MET A 1 110 ? -34.621 -13.899 -44.885 1.00 49.56 110 MET A C 1
ATOM 882 O O . MET A 1 110 ? -33.608 -14.553 -45.143 1.00 49.56 110 MET A O 1
ATOM 886 N N . THR A 1 111 ? -34.818 -12.688 -45.425 1.00 60.31 111 THR A N 1
ATOM 887 C CA . THR A 1 111 ? -33.876 -12.042 -46.367 1.00 60.31 111 THR A CA 1
ATOM 888 C C . THR A 1 111 ? -32.726 -11.360 -45.601 1.00 60.31 111 THR A C 1
ATOM 890 O O . THR A 1 111 ? -32.978 -10.733 -44.575 1.00 60.31 111 THR A O 1
ATOM 893 N N . TYR A 1 112 ? -31.473 -11.377 -46.099 1.00 49.31 112 TYR A N 1
ATOM 894 C CA . TYR A 1 112 ? -30.285 -10.781 -45.424 1.00 49.31 112 TYR A CA 1
ATOM 895 C C . TYR A 1 112 ? -30.501 -9.362 -44.859 1.00 49.31 112 TYR A C 1
ATOM 897 O O . TYR A 1 112 ? -29.910 -8.985 -43.848 1.00 49.31 112 TYR A O 1
ATOM 905 N N . LYS A 1 113 ? -31.357 -8.568 -45.512 1.00 51.81 113 LYS A N 1
ATOM 906 C CA . LYS A 1 113 ? -31.696 -7.199 -45.111 1.00 51.81 113 LYS A CA 1
ATOM 907 C C . LYS A 1 113 ? -32.506 -7.132 -43.808 1.00 51.81 113 LYS A C 1
ATOM 909 O O . LYS A 1 113 ? -32.312 -6.203 -43.031 1.00 51.81 113 LYS A O 1
ATOM 914 N N . GLU A 1 114 ? -33.385 -8.099 -43.561 1.00 58.72 114 GLU A N 1
ATOM 915 C CA . GLU A 1 114 ? -34.240 -8.153 -42.367 1.00 58.72 114 GLU A CA 1
ATOM 916 C C . GLU A 1 114 ? -33.454 -8.625 -41.137 1.00 58.72 114 GLU A C 1
ATOM 918 O O . GLU A 1 114 ? -33.636 -8.080 -40.053 1.00 58.72 114 GLU A O 1
ATOM 923 N N . PHE A 1 115 ? -32.488 -9.530 -41.322 1.00 54.19 115 PHE A N 1
ATOM 924 C CA . PHE A 1 115 ? -31.588 -9.987 -40.258 1.00 54.19 115 PHE A CA 1
ATOM 925 C C . PHE A 1 115 ? -30.697 -8.861 -39.709 1.00 54.19 115 PHE A C 1
ATOM 927 O O . PHE A 1 115 ? -30.565 -8.698 -38.498 1.00 54.19 115 PHE A O 1
ATOM 934 N N . ILE A 1 116 ? -30.125 -8.027 -40.588 1.00 55.00 116 ILE A N 1
ATOM 935 C CA . ILE A 1 116 ? -29.310 -6.876 -40.162 1.00 55.00 116 ILE A CA 1
ATOM 936 C C . ILE A 1 116 ? -30.165 -5.874 -39.374 1.00 55.00 116 ILE A C 1
ATOM 938 O O . ILE A 1 116 ? -29.717 -5.365 -38.348 1.00 55.00 116 ILE A O 1
ATOM 942 N N . LEU A 1 117 ? -31.403 -5.621 -39.811 1.00 57.56 117 LEU A N 1
ATOM 943 C CA . LEU A 1 117 ? -32.328 -4.739 -39.096 1.00 57.56 117 LEU A CA 1
ATOM 944 C C . LEU A 1 117 ? -32.681 -5.300 -37.713 1.00 57.56 117 LEU A C 1
ATOM 946 O O . LEU A 1 117 ? -32.573 -4.579 -36.720 1.00 57.56 117 LEU A O 1
ATOM 950 N N . GLN A 1 118 ? -32.991 -6.592 -37.622 1.00 66.56 118 GLN A N 1
ATOM 951 C CA . GLN A 1 118 ? -33.341 -7.242 -36.362 1.00 66.56 118 GLN A CA 1
ATOM 952 C C . GLN A 1 118 ? -32.158 -7.279 -35.378 1.00 66.56 118 GLN A C 1
ATOM 954 O O . GLN A 1 118 ? -32.317 -6.903 -34.219 1.00 66.56 118 GLN A O 1
ATOM 959 N N . CYS A 1 119 ? -30.938 -7.572 -35.845 1.00 54.44 119 CYS A N 1
ATOM 960 C CA . CYS A 1 119 ? -29.732 -7.464 -35.018 1.00 54.44 119 CYS A CA 1
ATOM 961 C C . CYS A 1 119 ? -29.485 -6.035 -34.513 1.00 54.44 119 CYS A C 1
ATOM 963 O O . CYS A 1 119 ? -29.041 -5.860 -33.378 1.00 54.44 119 CYS A O 1
ATOM 965 N N . THR A 1 120 ? -29.773 -5.000 -35.313 1.00 50.69 120 THR A N 1
ATOM 966 C CA . THR A 1 120 ? -29.637 -3.609 -34.845 1.00 50.69 120 THR A CA 1
ATOM 967 C C . THR A 1 120 ? -30.699 -3.226 -33.815 1.00 50.69 120 THR A C 1
ATOM 969 O O . THR A 1 120 ? -30.396 -2.467 -32.894 1.00 50.69 120 THR A O 1
ATOM 972 N N . GLU A 1 121 ? -31.916 -3.768 -33.909 1.00 58.91 121 GLU A N 1
ATOM 973 C CA . GLU A 1 121 ? -32.980 -3.539 -32.926 1.00 58.91 121 GLU A CA 1
ATOM 974 C C . GLU A 1 121 ? -32.735 -4.283 -31.611 1.00 58.91 121 GLU A C 1
ATOM 976 O O . GLU A 1 121 ? -32.882 -3.687 -30.540 1.00 58.91 121 GLU A O 1
ATOM 981 N N . ASP A 1 122 ? -32.285 -5.536 -31.672 1.00 57.22 122 ASP A N 1
ATOM 982 C CA . ASP A 1 122 ? -31.967 -6.336 -30.489 1.00 57.22 122 ASP A CA 1
ATOM 983 C C . ASP A 1 122 ? -30.716 -5.813 -29.776 1.00 57.22 122 ASP A C 1
ATOM 985 O O . ASP A 1 122 ? -30.719 -5.667 -28.551 1.00 57.22 122 ASP A O 1
ATOM 989 N N . ALA A 1 123 ? -29.690 -5.388 -30.523 1.00 53.69 123 ALA A N 1
ATOM 990 C CA . ALA A 1 123 ? -28.538 -4.691 -29.953 1.00 53.69 123 ALA A CA 1
ATOM 991 C C . ALA A 1 123 ? -28.948 -3.367 -29.289 1.00 53.69 123 ALA A C 1
ATOM 993 O O . ALA A 1 123 ? -28.452 -3.039 -28.212 1.00 53.69 123 ALA A O 1
ATOM 994 N N . LYS A 1 124 ? -29.895 -2.622 -29.878 1.00 54.50 124 LYS A N 1
ATOM 995 C CA . LYS A 1 124 ? -30.422 -1.371 -29.313 1.00 54.50 124 LYS A CA 1
ATOM 996 C C . LYS A 1 124 ? -31.259 -1.611 -28.054 1.00 54.50 124 LYS A C 1
ATOM 998 O O . LYS A 1 124 ? -31.135 -0.841 -27.105 1.00 54.50 124 LYS A O 1
ATOM 1003 N N . LYS A 1 125 ? -32.070 -2.674 -28.003 1.00 62.34 125 LYS A N 1
ATOM 1004 C CA . LYS A 1 125 ? -32.802 -3.108 -26.796 1.00 62.34 125 LYS A CA 1
ATOM 1005 C C . LYS A 1 125 ? -31.849 -3.533 -25.682 1.00 62.34 125 LYS A C 1
ATOM 1007 O O . LYS A 1 125 ? -32.032 -3.117 -24.539 1.00 62.34 125 LYS A O 1
ATOM 1012 N N . TYR A 1 126 ? -30.817 -4.300 -26.022 1.00 45.00 126 TYR A N 1
ATOM 1013 C CA . TYR A 1 126 ? -29.814 -4.769 -25.073 1.00 45.00 126 TYR A CA 1
ATOM 1014 C C . TYR A 1 126 ? -28.986 -3.605 -24.506 1.00 45.00 126 TYR A C 1
ATOM 1016 O O . TYR A 1 126 ? -28.858 -3.477 -23.288 1.00 45.00 126 TYR A O 1
ATOM 1024 N N . LEU A 1 127 ? -28.535 -2.668 -25.348 1.00 46.38 127 LEU A N 1
ATOM 1025 C CA . LEU A 1 127 ? -27.854 -1.447 -24.897 1.00 46.38 127 LEU A CA 1
ATOM 1026 C C . LEU A 1 127 ? -28.761 -0.533 -24.063 1.00 46.38 127 LEU A C 1
ATOM 1028 O O . LEU A 1 127 ? -28.312 -0.010 -23.047 1.00 46.38 127 LEU A O 1
ATOM 1032 N N . ASN A 1 128 ? -30.042 -0.375 -24.415 1.00 45.66 128 ASN A N 1
ATOM 1033 C CA . ASN A 1 128 ? -30.978 0.413 -23.601 1.00 45.66 128 ASN A CA 1
ATOM 1034 C C . ASN A 1 128 ? -31.246 -0.209 -22.223 1.00 45.66 128 ASN A C 1
ATOM 1036 O O . ASN A 1 128 ? -31.491 0.525 -21.267 1.00 45.66 128 ASN A O 1
ATOM 1040 N N . SER A 1 129 ? -31.184 -1.539 -22.104 1.00 51.50 129 SER A N 1
ATOM 1041 C CA . SER A 1 129 ? -31.278 -2.226 -20.809 1.00 51.50 129 SER A CA 1
ATOM 1042 C C . SER A 1 129 ? -30.026 -2.038 -19.944 1.00 51.50 129 SER A C 1
ATOM 1044 O O . SER A 1 129 ? -30.123 -2.040 -18.722 1.00 51.50 129 SER A O 1
ATOM 1046 N N . TYR A 1 130 ? -28.870 -1.797 -20.570 1.00 42.22 130 TYR A N 1
ATOM 1047 C CA . TYR A 1 130 ? -27.589 -1.583 -19.891 1.00 42.22 130 TYR A CA 1
ATOM 1048 C C . TYR A 1 130 ? -27.337 -0.120 -19.491 1.00 42.22 130 TYR A C 1
ATOM 1050 O O . TYR A 1 130 ? -26.512 0.143 -18.621 1.00 42.22 130 TYR A O 1
ATOM 1058 N N . VAL A 1 131 ? -28.024 0.835 -20.128 1.00 42.41 131 VAL A N 1
ATOM 1059 C CA . VAL A 1 131 ? -27.805 2.284 -19.946 1.00 42.41 131 VAL A CA 1
ATOM 1060 C C . VAL A 1 131 ? -28.830 2.933 -18.995 1.00 42.41 131 VAL A C 1
ATOM 1062 O O . VAL A 1 131 ? -28.636 4.070 -18.567 1.00 42.41 131 VAL A O 1
ATOM 1065 N N . ARG A 1 132 ? -29.899 2.232 -18.584 1.00 33.16 132 ARG A N 1
ATOM 1066 C CA . ARG A 1 132 ? -30.811 2.727 -17.536 1.00 33.16 132 ARG A CA 1
ATOM 1067 C C . ARG A 1 132 ? -30.320 2.358 -16.132 1.00 33.16 132 ARG A C 1
ATOM 1069 O O . ARG A 1 132 ? -30.639 1.294 -15.610 1.00 33.16 132 ARG A O 1
ATOM 1076 N N . ASP A 1 133 ? -29.610 3.296 -15.510 1.00 38.91 133 ASP A N 1
ATOM 1077 C CA . ASP A 1 133 ? -29.467 3.404 -14.053 1.00 38.91 133 ASP A CA 1
ATOM 1078 C C . ASP A 1 133 ? -30.840 3.714 -13.421 1.00 38.91 133 ASP A C 1
ATOM 1080 O O . ASP A 1 133 ? -31.190 4.873 -13.195 1.00 38.91 133 ASP A O 1
ATOM 1084 N N . ASP A 1 134 ? -31.633 2.684 -13.125 1.00 35.12 134 ASP A N 1
ATOM 1085 C CA . ASP A 1 134 ? -32.742 2.802 -12.176 1.00 35.12 134 ASP A CA 1
ATOM 1086 C C . ASP A 1 134 ? -32.293 2.256 -10.813 1.00 35.12 134 ASP A C 1
ATOM 1088 O O . ASP A 1 134 ? -32.039 1.063 -10.628 1.00 35.12 134 ASP A O 1
ATOM 1092 N N . LYS A 1 135 ? -32.208 3.160 -9.829 1.00 33.75 135 LYS A N 1
ATOM 1093 C CA . LYS A 1 135 ? -32.154 2.818 -8.399 1.00 33.75 135 LYS A CA 1
ATOM 1094 C C . LYS A 1 135 ? -33.307 1.851 -8.082 1.00 33.75 135 LYS A C 1
ATOM 1096 O O . LYS A 1 135 ? -34.412 2.073 -8.583 1.00 33.75 135 LYS A O 1
ATOM 1101 N N . PRO A 1 136 ? -33.119 0.824 -7.232 1.00 33.94 136 PRO A N 1
ATOM 1102 C CA . PRO A 1 136 ? -34.216 -0.071 -6.897 1.00 33.94 136 PRO A CA 1
ATOM 1103 C C . PRO A 1 136 ? -35.353 0.724 -6.249 1.00 33.94 136 PRO A C 1
ATOM 1105 O O . PRO A 1 136 ? -35.159 1.426 -5.253 1.00 33.94 136 PRO A O 1
ATOM 1108 N N . LYS A 1 137 ? -36.539 0.616 -6.853 1.00 31.44 137 LYS A N 1
ATOM 1109 C CA . LYS A 1 137 ? -37.790 1.108 -6.287 1.00 31.44 137 LYS A CA 1
ATOM 1110 C C . LYS A 1 137 ? -38.038 0.391 -4.965 1.00 31.44 137 LYS A C 1
ATOM 1112 O O . LYS A 1 137 ? -37.918 -0.827 -4.860 1.00 31.44 137 LYS A O 1
ATOM 1117 N N . GLN A 1 138 ? -38.374 1.195 -3.971 1.00 27.62 138 G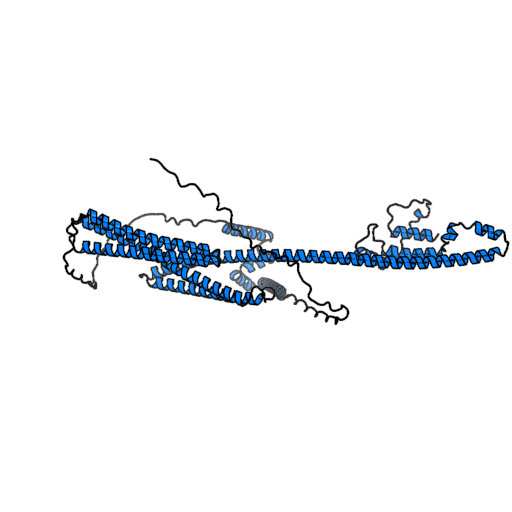LN A N 1
ATOM 1118 C CA . GLN A 1 138 ? -38.910 0.794 -2.684 1.00 27.62 138 GLN A CA 1
ATOM 1119 C C . GLN A 1 138 ? -40.124 -0.114 -2.924 1.00 27.62 138 GLN A C 1
ATOM 1121 O O . GLN A 1 138 ? -41.045 0.276 -3.641 1.00 27.62 138 GLN A O 1
ATOM 1126 N N . CYS A 1 139 ? -40.122 -1.320 -2.355 1.00 24.86 139 CYS A N 1
ATOM 1127 C CA . CYS A 1 139 ? -41.331 -2.129 -2.275 1.00 24.86 139 CYS A CA 1
ATOM 1128 C C . CYS A 1 139 ? -42.327 -1.394 -1.374 1.00 24.86 139 CYS A C 1
ATOM 1130 O O . CYS A 1 139 ? -42.191 -1.396 -0.153 1.00 24.86 139 CYS A O 1
ATOM 1132 N N . SER A 1 140 ? -43.301 -0.734 -1.985 1.00 26.14 140 SER A N 1
ATOM 1133 C CA . SER A 1 140 ? -44.528 -0.291 -1.340 1.00 26.14 140 SER A CA 1
ATOM 1134 C C . SER A 1 140 ? -45.424 -1.511 -1.131 1.00 26.14 140 SER A C 1
ATOM 1136 O O . SER A 1 140 ? -45.959 -2.056 -2.094 1.00 26.14 140 SER A O 1
ATOM 1138 N N . PHE A 1 141 ? -45.559 -1.951 0.120 1.00 24.67 141 PHE A N 1
ATOM 1139 C CA . PHE A 1 141 ? -46.709 -2.744 0.545 1.00 24.67 141 PHE A CA 1
ATOM 1140 C C . PHE A 1 141 ? -47.853 -1.764 0.817 1.00 24.67 141 PHE A C 1
ATOM 1142 O O . PHE A 1 141 ? -47.755 -0.937 1.721 1.00 24.67 141 PHE A O 1
ATOM 1149 N N . GLU A 1 142 ? -48.895 -1.821 -0.011 1.00 27.59 142 GLU A N 1
ATOM 1150 C CA . GLU A 1 142 ? -50.165 -1.144 0.238 1.00 27.59 142 GLU A CA 1
ATOM 1151 C C . GLU A 1 142 ? -50.957 -1.910 1.304 1.00 27.59 142 GLU A C 1
ATOM 1153 O O . GLU A 1 142 ? -51.099 -3.134 1.251 1.00 27.59 142 GLU A O 1
ATOM 1158 N N . GLU A 1 143 ? -51.458 -1.161 2.284 1.00 31.66 143 GLU A N 1
ATOM 1159 C CA . GLU A 1 143 ? -52.468 -1.594 3.241 1.00 31.66 143 GLU A CA 1
ATOM 1160 C C . GLU A 1 143 ? -53.811 -1.825 2.534 1.00 31.66 143 GLU A C 1
ATOM 1162 O O . GLU A 1 143 ? -54.247 -1.012 1.719 1.00 31.66 143 GLU A O 1
ATOM 1167 N N . GLY A 1 144 ? -54.504 -2.909 2.898 1.00 24.44 144 GLY A N 1
ATOM 1168 C CA . GLY A 1 144 ? -55.834 -3.215 2.379 1.00 24.44 144 GLY A CA 1
ATOM 1169 C C . GLY A 1 144 ? -56.563 -4.332 3.131 1.00 24.44 144 GLY A C 1
ATOM 1170 O O . GLY A 1 144 ? -56.444 -5.499 2.785 1.00 24.44 144 GLY A O 1
ATOM 1171 N N . SER A 1 145 ? -57.360 -3.909 4.119 1.00 23.17 145 SER A N 1
ATOM 1172 C CA . SER A 1 145 ? -58.625 -4.489 4.621 1.00 23.17 145 SER A CA 1
ATOM 1173 C C . SER A 1 145 ? -58.669 -5.871 5.311 1.00 23.17 145 SER A C 1
ATOM 1175 O O . SER A 1 145 ? -58.806 -6.908 4.676 1.00 23.17 145 SER A O 1
ATOM 1177 N N . ALA A 1 146 ? -58.695 -5.809 6.647 1.00 24.00 146 ALA A N 1
ATOM 1178 C CA . ALA A 1 146 ? -59.851 -6.043 7.535 1.00 24.00 146 ALA A CA 1
ATOM 1179 C C . ALA A 1 146 ? -60.582 -7.413 7.642 1.00 24.00 146 ALA A C 1
ATOM 1181 O O . ALA A 1 146 ? -61.081 -7.972 6.673 1.00 24.00 146 ALA A O 1
ATOM 1182 N N . LEU A 1 147 ? -60.821 -7.745 8.927 1.00 23.83 147 LEU A N 1
ATOM 1183 C CA . LEU A 1 147 ? -61.836 -8.609 9.567 1.00 23.83 147 LEU A CA 1
ATOM 1184 C C . LEU A 1 147 ? -61.613 -10.136 9.623 1.00 23.83 147 LEU A C 1
ATOM 1186 O O . LEU A 1 147 ? -61.944 -10.864 8.694 1.00 23.83 147 LEU A O 1
ATOM 1190 N N . SER A 1 148 ? -61.318 -10.658 10.823 1.00 26.81 148 SER A N 1
ATOM 1191 C CA . SER A 1 148 ? -62.367 -11.094 11.775 1.00 26.81 148 SER A CA 1
ATOM 1192 C C . SER A 1 148 ? -61.781 -11.595 13.106 1.00 26.81 148 SER A C 1
ATOM 1194 O O . SER A 1 148 ? -60.781 -12.306 13.130 1.00 26.81 148 SER A O 1
ATOM 1196 N N . ASN A 1 149 ? -62.434 -11.213 14.208 1.00 27.58 149 ASN A N 1
ATOM 1197 C CA . ASN A 1 149 ? -62.276 -11.775 15.555 1.00 27.58 149 ASN A CA 1
ATOM 1198 C C . ASN A 1 149 ? -62.666 -13.260 15.578 1.00 27.58 149 ASN A C 1
ATOM 1200 O O . ASN A 1 149 ? -63.669 -13.562 14.942 1.00 27.58 149 ASN A O 1
ATOM 1204 N N . VAL A 1 150 ? -61.995 -14.107 16.376 1.00 26.98 150 VAL A N 1
ATOM 1205 C CA . VAL A 1 150 ? -62.603 -15.182 17.205 1.00 26.98 150 VAL A CA 1
ATOM 1206 C C . VAL A 1 150 ? -61.639 -15.558 18.352 1.00 26.98 150 VAL A C 1
ATOM 1208 O O . VAL A 1 150 ? -60.427 -15.619 18.164 1.00 26.98 150 VAL A O 1
ATOM 1211 N N . GLU A 1 151 ? -62.241 -15.765 19.526 1.00 24.78 151 GLU A N 1
ATOM 1212 C CA . GLU A 1 151 ? -61.773 -16.198 20.850 1.00 24.78 151 GLU A CA 1
ATOM 1213 C C . GLU A 1 151 ? -60.584 -17.179 21.022 1.00 24.78 151 GLU A C 1
ATOM 1215 O O . GLU A 1 151 ? -60.402 -18.145 20.281 1.00 24.78 151 GLU A O 1
ATOM 1220 N N . LEU A 1 152 ? -59.890 -16.983 22.161 1.00 29.72 152 LEU A N 1
ATOM 1221 C CA . LEU A 1 152 ? -59.168 -17.999 22.953 1.00 29.72 152 LEU A CA 1
ATOM 1222 C C . LEU A 1 152 ? -60.100 -19.144 23.402 1.00 29.72 152 LEU A C 1
ATOM 1224 O O . LEU A 1 152 ? -61.261 -18.893 23.724 1.00 29.72 152 LEU A O 1
ATOM 1228 N N . PRO A 1 153 ? -59.556 -20.354 23.627 1.00 30.94 153 PRO A N 1
ATOM 1229 C CA . PRO A 1 153 ? -59.601 -20.854 25.007 1.00 30.94 153 PRO A CA 1
ATOM 1230 C C . PRO A 1 153 ? -58.359 -21.637 25.480 1.00 30.94 153 PRO A C 1
ATOM 1232 O O . PRO A 1 153 ? -57.758 -22.413 24.744 1.00 30.94 153 PRO A O 1
ATOM 1235 N N . ASP A 1 154 ? -58.067 -21.407 26.762 1.00 25.58 154 ASP A N 1
ATOM 1236 C CA . ASP A 1 154 ? -57.578 -22.300 27.822 1.00 25.58 154 ASP A CA 1
ATOM 1237 C C . ASP A 1 154 ? -56.285 -23.131 27.689 1.00 25.58 154 ASP A C 1
ATOM 1239 O O . ASP A 1 154 ? -56.103 -24.009 26.849 1.00 25.58 154 ASP A O 1
ATOM 1243 N N . GLN A 1 155 ? -55.414 -22.889 28.679 1.00 29.25 155 GLN A N 1
ATOM 1244 C CA . GLN A 1 155 ? -54.311 -23.747 29.118 1.00 29.25 155 GLN A CA 1
ATOM 1245 C C . GLN A 1 155 ? -54.826 -25.106 29.635 1.00 29.25 155 GLN A C 1
ATOM 1247 O O . GLN A 1 155 ? -55.962 -25.219 30.100 1.00 29.25 155 GLN A O 1
ATOM 1252 N N . PRO A 1 156 ? -53.932 -26.103 29.737 1.00 30.52 156 PRO A N 1
ATOM 1253 C CA . PRO A 1 156 ? -53.467 -26.408 31.08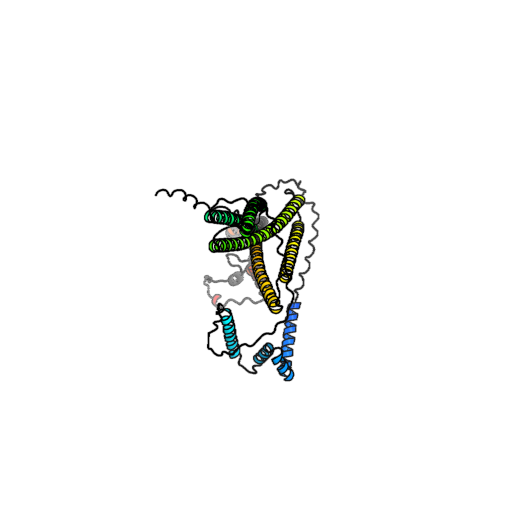6 1.00 30.52 156 PRO A CA 1
ATOM 1254 C C . PRO A 1 156 ? -51.946 -26.532 31.207 1.00 30.52 156 PRO A C 1
ATOM 1256 O O . PRO A 1 156 ? -51.212 -26.785 30.255 1.00 30.52 156 PRO A O 1
ATOM 1259 N N . ALA A 1 157 ? -51.518 -26.286 32.441 1.00 26.00 157 ALA A N 1
ATOM 1260 C CA . ALA A 1 157 ? -50.158 -26.295 32.941 1.00 26.00 157 ALA A CA 1
ATOM 1261 C C . ALA A 1 157 ? -49.493 -27.678 32.887 1.00 26.00 157 ALA A C 1
ATOM 1263 O O . ALA A 1 157 ? -50.168 -28.686 33.057 1.00 26.00 157 ALA A O 1
ATOM 1264 N N . ASP A 1 158 ? -48.159 -27.684 32.812 1.00 26.95 158 ASP A N 1
ATOM 1265 C CA . ASP A 1 158 ? -47.353 -28.565 33.657 1.00 26.95 158 ASP A CA 1
ATOM 1266 C C . ASP A 1 158 ? -45.969 -27.967 33.959 1.00 26.95 158 ASP A C 1
ATOM 1268 O O . ASP A 1 158 ? -45.457 -27.094 33.256 1.00 26.95 158 ASP A O 1
ATOM 1272 N N . GLN A 1 159 ? -45.450 -28.364 35.118 1.00 26.55 159 GLN A N 1
ATOM 1273 C CA . GLN A 1 159 ? -44.508 -27.651 35.977 1.00 26.55 159 GLN A CA 1
ATOM 1274 C C . GLN A 1 159 ? -43.031 -28.057 35.800 1.00 26.55 159 GLN A C 1
ATOM 1276 O O . GLN A 1 159 ? -42.724 -29.163 35.373 1.00 26.55 159 GLN A O 1
ATOM 1281 N N . ALA A 1 160 ? -42.165 -27.188 36.350 1.00 25.53 160 ALA A N 1
ATOM 1282 C CA . ALA A 1 160 ? -40.795 -27.424 36.847 1.00 25.53 160 ALA A CA 1
ATOM 1283 C C . ALA A 1 160 ? -39.674 -27.508 35.781 1.00 25.53 160 ALA A C 1
ATOM 1285 O O . ALA A 1 160 ? -39.832 -28.131 34.747 1.00 25.53 160 ALA A O 1
ATOM 1286 N N . LEU A 1 161 ? -38.491 -26.900 35.932 1.00 27.16 161 LEU A N 1
ATOM 1287 C CA . LEU A 1 161 ? -37.767 -26.387 37.098 1.00 27.16 161 LEU A CA 1
ATOM 1288 C C . LEU A 1 161 ? -37.284 -24.940 36.854 1.00 27.16 161 LEU A C 1
ATOM 1290 O O . LEU A 1 161 ? -36.600 -24.668 35.872 1.00 27.16 161 LEU A O 1
ATOM 1294 N N . ARG A 1 162 ? -37.550 -24.030 37.800 1.00 28.27 162 ARG A N 1
ATOM 1295 C CA . ARG A 1 162 ? -36.705 -22.849 38.034 1.00 28.27 162 ARG A CA 1
ATOM 1296 C C . ARG A 1 162 ? -35.875 -23.126 39.277 1.00 28.27 162 ARG A C 1
ATOM 1298 O O . ARG A 1 162 ? -36.430 -23.308 40.361 1.00 28.27 162 ARG A O 1
ATOM 1305 N N . GLU A 1 163 ? -34.564 -23.160 39.099 1.00 30.03 163 GLU A N 1
ATOM 1306 C CA . GLU A 1 163 ? -33.601 -23.075 40.187 1.00 30.03 163 GLU A CA 1
ATOM 1307 C C . GLU A 1 163 ? -33.814 -21.736 40.902 1.00 30.03 163 GLU A C 1
ATOM 1309 O O . GLU A 1 163 ? -33.788 -20.664 40.297 1.00 30.03 163 GLU A O 1
ATOM 1314 N N . LYS A 1 164 ? -34.121 -21.813 42.198 1.00 27.78 164 LYS A N 1
ATOM 1315 C CA . LYS A 1 164 ? -34.073 -20.661 43.091 1.00 27.78 164 LYS A CA 1
ATOM 1316 C C . LYS A 1 164 ? -32.602 -20.396 43.382 1.00 27.78 164 LYS A C 1
ATOM 1318 O O . LYS A 1 164 ? -31.989 -21.142 44.144 1.00 27.78 164 LYS A O 1
ATOM 1323 N N . GLU A 1 165 ? -32.049 -19.345 42.792 1.00 31.86 165 GLU A N 1
ATOM 1324 C CA . GLU A 1 165 ? -30.846 -18.730 43.336 1.00 31.86 165 GLU A CA 1
ATOM 1325 C C . GLU A 1 165 ? -31.215 -18.127 44.693 1.00 31.86 165 GLU A C 1
ATOM 1327 O O . GLU A 1 165 ? -32.080 -17.259 44.811 1.00 31.86 165 GLU A O 1
ATOM 1332 N N . ASN A 1 166 ? -30.616 -18.687 45.739 1.00 27.34 166 ASN A N 1
ATOM 1333 C CA . ASN A 1 166 ? -30.724 -18.177 47.091 1.00 27.34 166 ASN A CA 1
ATOM 1334 C C . ASN A 1 166 ? -30.056 -16.799 47.146 1.00 27.34 166 ASN A C 1
ATOM 1336 O O . ASN A 1 166 ? -28.839 -16.693 46.985 1.00 27.34 166 ASN A O 1
ATOM 1340 N N . GLU A 1 167 ? -30.846 -15.765 47.431 1.00 33.34 167 GLU A N 1
ATOM 1341 C CA . GLU A 1 167 ? -30.344 -14.494 47.942 1.00 33.34 167 GLU A CA 1
ATOM 1342 C C . GLU A 1 167 ? -29.515 -14.773 49.201 1.00 33.34 167 GLU A C 1
ATOM 1344 O O . GLU A 1 167 ? -30.009 -15.258 50.222 1.00 33.34 167 GLU A O 1
ATOM 1349 N N . SER A 1 168 ? -28.216 -14.503 49.112 1.00 31.81 168 SER A N 1
ATOM 1350 C CA . SER A 1 168 ? -27.323 -14.534 50.261 1.00 31.81 168 SER A CA 1
ATOM 1351 C C . SER A 1 168 ? -27.698 -13.409 51.241 1.00 31.81 168 SER A C 1
ATOM 1353 O O . SER A 1 168 ? -27.898 -12.278 50.789 1.00 31.81 168 SER A O 1
ATOM 1355 N N . PRO A 1 169 ? -27.736 -13.649 52.563 1.00 36.62 169 PRO A N 1
ATOM 1356 C CA . PRO A 1 169 ? -28.074 -12.615 53.531 1.00 36.62 169 PRO A CA 1
ATOM 1357 C C . PRO A 1 169 ? -26.971 -11.552 53.587 1.00 36.62 169 PRO A C 1
ATOM 1359 O O . PRO A 1 169 ? -25.797 -11.872 53.793 1.00 36.62 169 PRO A O 1
ATOM 1362 N N . CYS A 1 170 ? -27.344 -10.279 53.447 1.00 33.25 170 CYS A N 1
ATOM 1363 C CA . CYS A 1 170 ? -26.473 -9.150 53.758 1.00 33.25 170 CYS A CA 1
ATOM 1364 C C . CYS A 1 170 ? -26.043 -9.213 55.229 1.00 33.25 170 CYS A C 1
ATOM 1366 O O . CYS A 1 170 ? -26.807 -8.858 56.125 1.00 33.25 170 CYS A O 1
ATOM 1368 N N . ASN A 1 171 ? -24.801 -9.625 55.485 1.00 40.47 171 ASN A N 1
ATOM 1369 C CA . ASN A 1 171 ? -24.172 -9.403 56.780 1.00 40.47 171 ASN A CA 1
ATOM 1370 C C . ASN A 1 171 ? -23.966 -7.895 56.968 1.00 40.47 171 ASN A C 1
ATOM 1372 O O . ASN A 1 171 ? -23.177 -7.257 56.272 1.00 40.47 171 ASN A O 1
ATOM 1376 N N . THR A 1 172 ? -24.724 -7.338 57.905 1.00 38.56 172 THR A N 1
ATOM 1377 C CA . THR A 1 172 ? -24.712 -5.937 58.317 1.00 38.56 172 THR A CA 1
ATOM 1378 C C . THR A 1 172 ? -23.383 -5.564 58.971 1.00 38.56 172 THR A C 1
ATOM 1380 O O . THR A 1 172 ? -23.139 -5.889 60.132 1.00 38.56 172 THR A O 1
ATOM 1383 N N . LEU A 1 173 ? -22.555 -4.808 58.253 1.00 41.53 173 LEU A N 1
ATOM 1384 C CA . LEU A 1 173 ? -21.810 -3.708 58.863 1.00 41.53 173 LEU A CA 1
ATOM 1385 C C . LEU A 1 173 ? -22.737 -2.484 58.831 1.00 41.53 173 LEU A C 1
ATOM 1387 O O . LEU A 1 173 ? -23.401 -2.283 57.810 1.00 41.53 173 LEU A O 1
ATOM 1391 N N . PRO A 1 174 ? -22.851 -1.701 59.920 1.00 41.19 174 PRO A N 1
ATOM 1392 C CA . PRO A 1 174 ? -23.727 -0.539 59.928 1.00 41.19 174 PRO A CA 1
ATOM 1393 C C . PRO A 1 174 ? -23.313 0.393 58.781 1.00 41.19 174 PRO A C 1
ATOM 1395 O O . PRO A 1 174 ? -22.117 0.669 58.636 1.00 41.19 174 PRO A O 1
ATOM 1398 N N . PRO A 1 175 ? -24.261 0.836 57.935 1.00 44.53 175 PRO A N 1
ATOM 1399 C CA . PRO A 1 175 ? -23.927 1.692 56.812 1.00 44.53 175 PRO A CA 1
ATOM 1400 C C . PRO A 1 175 ? -23.277 2.978 57.343 1.00 44.53 175 PRO A C 1
ATOM 1402 O O . PRO A 1 175 ? -23.746 3.519 58.352 1.00 44.53 175 PRO A O 1
ATOM 1405 N N . PRO A 1 176 ? -22.209 3.493 56.703 1.00 42.53 176 PRO A N 1
ATOM 1406 C CA . PRO A 1 176 ? -21.769 4.850 56.971 1.00 42.53 176 PRO A CA 1
ATOM 1407 C C . PRO A 1 176 ? -22.965 5.764 56.707 1.00 42.53 176 PRO A C 1
ATOM 1409 O O . PRO A 1 176 ? -23.528 5.762 55.613 1.00 42.53 176 PRO A O 1
ATOM 1412 N N . VAL A 1 177 ? -23.397 6.488 57.739 1.00 41.44 177 VAL A N 1
ATOM 1413 C CA . VAL A 1 177 ? -24.504 7.440 57.650 1.00 41.44 177 VAL A CA 1
ATOM 1414 C C . VAL A 1 177 ? -24.093 8.508 56.644 1.00 41.44 177 VAL A C 1
ATOM 1416 O O . VAL A 1 177 ? -23.309 9.403 56.955 1.00 41.44 177 VAL A O 1
ATOM 1419 N N . VAL A 1 178 ? -24.587 8.398 55.414 1.00 44.62 178 VAL A N 1
ATOM 1420 C CA . VAL A 1 178 ? -24.481 9.476 54.440 1.00 44.62 178 VAL A CA 1
ATOM 1421 C C . VAL A 1 178 ? -25.460 10.545 54.904 1.00 44.62 178 VAL A C 1
ATOM 1423 O O . VAL A 1 178 ? -26.665 10.431 54.719 1.00 44.62 178 VAL A O 1
ATOM 1426 N N . THR A 1 179 ? -24.939 11.581 55.553 1.00 49.38 179 THR A N 1
ATOM 1427 C CA . THR A 1 179 ? -25.687 12.757 56.025 1.00 49.38 179 THR A CA 1
ATOM 1428 C C . THR A 1 179 ? -26.086 13.697 54.878 1.00 49.38 179 THR A C 1
ATOM 1430 O O . THR A 1 179 ? -26.170 14.903 55.091 1.00 49.38 179 THR A O 1
ATOM 1433 N N . LYS A 1 180 ? -26.239 13.182 53.652 1.00 56.28 180 LYS A N 1
ATOM 1434 C CA . LYS A 1 180 ? -26.471 13.978 52.442 1.00 56.28 180 LYS A CA 1
ATOM 1435 C C . LYS A 1 180 ? -27.883 13.766 51.919 1.00 56.28 180 LYS A C 1
ATOM 1437 O O . LYS A 1 180 ? -28.356 12.632 51.862 1.00 56.28 180 LYS A O 1
ATOM 1442 N N . ASP A 1 181 ? -28.522 14.859 51.514 1.00 64.56 181 ASP A N 1
ATOM 1443 C CA . ASP A 1 181 ? -29.843 14.840 50.888 1.00 64.56 181 ASP A CA 1
ATOM 1444 C C . ASP A 1 181 ? -29.824 14.012 49.590 1.00 64.56 181 ASP A C 1
ATOM 1446 O O . ASP A 1 181 ? -28.814 13.957 48.886 1.00 64.56 181 ASP A O 1
ATOM 1450 N N . VAL A 1 182 ? -30.958 13.397 49.234 1.00 67.50 182 VAL A N 1
ATOM 1451 C CA . VAL A 1 182 ? -31.117 12.562 48.019 1.00 67.50 182 VAL A CA 1
ATOM 1452 C C . VAL A 1 182 ? -30.608 13.283 46.758 1.00 67.50 182 VAL A C 1
ATOM 1454 O O . VAL A 1 182 ? -29.918 12.681 45.936 1.00 67.50 182 VAL A O 1
ATOM 1457 N N . CYS A 1 183 ? -30.837 14.596 46.664 1.00 71.19 183 CYS A N 1
ATOM 1458 C CA . CYS A 1 183 ? -30.369 15.448 45.568 1.00 71.19 183 CYS A CA 1
ATOM 1459 C C . CYS A 1 183 ? -28.834 15.536 45.450 1.00 71.19 183 CYS A C 1
ATOM 1461 O O . CYS A 1 183 ? -28.307 15.757 44.361 1.00 71.19 183 CYS A O 1
ATOM 1463 N N . GLU A 1 184 ? -28.085 15.416 46.549 1.00 76.94 184 GLU A N 1
ATOM 1464 C CA . GLU A 1 184 ? -26.615 15.429 46.514 1.00 76.94 184 GLU A CA 1
ATOM 1465 C C . GLU A 1 184 ? -26.045 14.088 46.051 1.00 76.94 184 GLU A C 1
ATOM 1467 O O . GLU A 1 184 ? -24.993 14.047 45.410 1.00 76.94 184 GLU A O 1
ATOM 1472 N N . ILE A 1 185 ? -26.746 12.993 46.355 1.00 77.75 185 ILE A N 1
ATOM 1473 C CA . ILE A 1 185 ? -26.370 11.654 45.900 1.00 77.75 185 ILE A CA 1
ATOM 1474 C C . ILE A 1 185 ? -26.651 11.517 44.403 1.00 77.75 185 ILE A C 1
ATOM 1476 O O . ILE A 1 185 ? -25.803 10.999 43.683 1.00 77.75 185 ILE A O 1
ATOM 1480 N N . GLU A 1 186 ? -27.780 12.045 43.923 1.00 81.50 186 GLU A N 1
ATOM 1481 C CA . GLU A 1 186 ? -28.079 12.144 42.489 1.00 81.50 186 GLU A CA 1
ATOM 1482 C C . GLU A 1 186 ? -26.981 12.899 41.735 1.00 81.50 186 GLU A C 1
ATOM 1484 O O . GLU A 1 186 ? -26.455 12.377 40.757 1.00 81.50 186 GLU A O 1
ATOM 1489 N N . LYS A 1 187 ? -26.557 14.069 42.232 1.00 87.12 187 LYS A N 1
ATOM 1490 C CA . LYS A 1 187 ? -25.440 14.830 41.644 1.00 87.12 187 LYS A CA 1
ATOM 1491 C C . LYS A 1 187 ? -24.134 14.035 41.623 1.00 87.12 187 LYS A C 1
ATOM 1493 O O . LYS A 1 187 ? -23.477 13.952 40.592 1.00 87.12 187 LYS A O 1
ATOM 1498 N N . CYS A 1 188 ? -23.781 13.400 42.741 1.00 86.94 188 CYS A N 1
ATOM 1499 C CA . CYS A 1 188 ? -22.583 12.565 42.819 1.00 86.94 188 CYS A CA 1
ATOM 1500 C C . CYS A 1 188 ? -22.637 11.381 41.839 1.00 86.94 188 CYS A C 1
ATOM 1502 O O . CYS A 1 188 ? -21.617 11.014 41.259 1.00 86.94 188 CYS A O 1
ATOM 1504 N N . LEU A 1 189 ? -23.814 10.778 41.656 1.00 89.38 189 LEU A N 1
ATOM 1505 C CA . LEU A 1 189 ? -24.034 9.691 40.709 1.00 89.38 189 LEU A CA 1
ATOM 1506 C C . LEU A 1 189 ? -23.859 10.182 39.272 1.00 89.38 189 LEU A C 1
ATOM 1508 O O . LEU A 1 189 ? -23.149 9.537 38.504 1.00 89.38 189 LEU A O 1
ATOM 1512 N N . THR A 1 190 ? -24.449 11.331 38.928 1.00 91.50 190 THR A N 1
ATOM 1513 C CA . THR A 1 190 ? -24.296 11.935 37.598 1.00 91.50 190 THR A CA 1
ATOM 1514 C C . THR A 1 190 ? -22.839 12.293 37.316 1.00 91.50 190 THR A C 1
ATOM 1516 O O . THR A 1 190 ? -22.325 11.922 36.268 1.00 91.50 190 THR A O 1
ATOM 1519 N N . ASP A 1 191 ? -22.127 12.884 38.282 1.00 92.69 191 ASP A N 1
ATOM 1520 C CA . ASP A 1 191 ? -20.721 13.271 38.127 1.00 92.69 191 ASP A CA 1
ATOM 1521 C C . ASP A 1 191 ? -19.816 12.049 37.892 1.00 92.69 191 ASP A C 1
ATOM 1523 O O . ASP A 1 191 ? -18.932 12.064 37.030 1.00 92.69 191 ASP A O 1
ATOM 1527 N N . LEU A 1 192 ? -20.037 10.960 38.638 1.00 93.88 192 LEU A N 1
ATOM 1528 C CA . LEU A 1 192 ? -19.288 9.713 38.468 1.00 93.88 192 LEU A CA 1
ATOM 1529 C C . LEU A 1 192 ? -19.605 9.039 37.130 1.00 93.88 192 LEU A C 1
ATOM 1531 O O . LEU A 1 192 ? -18.692 8.564 36.451 1.00 93.88 192 LEU A O 1
ATOM 1535 N N . ALA A 1 193 ? -20.878 9.008 36.738 1.00 94.75 193 ALA A N 1
ATOM 1536 C CA . ALA A 1 193 ? -21.297 8.408 35.480 1.00 94.75 193 ALA A CA 1
ATOM 1537 C C . ALA A 1 193 ? -20.767 9.188 34.275 1.00 94.75 193 ALA A C 1
ATOM 1539 O O . ALA A 1 193 ? -20.202 8.587 33.361 1.00 94.75 193 ALA A O 1
ATOM 1540 N N . ASP A 1 194 ? -20.840 10.515 34.310 1.00 95.94 194 ASP A N 1
ATOM 1541 C CA . ASP A 1 194 ? -20.274 11.381 33.280 1.00 95.94 194 ASP A CA 1
ATOM 1542 C C . ASP A 1 194 ? -18.747 11.250 33.232 1.00 95.94 194 ASP A C 1
ATOM 1544 O O . ASP A 1 194 ? -18.164 11.196 32.150 1.00 95.94 194 ASP A O 1
ATOM 1548 N N . THR A 1 195 ? -18.081 11.101 34.382 1.00 96.25 195 THR A N 1
ATOM 1549 C CA . THR A 1 195 ? -16.641 10.806 34.429 1.00 96.25 195 THR A CA 1
ATOM 1550 C C . THR A 1 195 ? -16.323 9.483 33.728 1.00 96.25 195 THR A C 1
ATOM 1552 O O . THR A 1 195 ? -15.398 9.435 32.914 1.00 96.25 195 THR A O 1
ATOM 1555 N N . ALA A 1 196 ? -17.082 8.414 33.983 1.00 96.56 196 ALA A N 1
ATOM 1556 C CA . ALA A 1 196 ? -16.889 7.128 33.312 1.00 96.56 196 ALA A CA 1
ATOM 1557 C C . ALA A 1 196 ? -17.134 7.233 31.795 1.00 96.56 196 ALA A C 1
ATOM 1559 O O . ALA A 1 196 ? -16.305 6.781 31.001 1.00 96.56 196 ALA A O 1
ATOM 1560 N N . LEU A 1 197 ? -18.232 7.875 31.385 1.00 97.38 197 LEU A N 1
ATOM 1561 C CA . LEU A 1 197 ? -18.599 8.062 29.979 1.00 97.38 197 LEU A CA 1
ATOM 1562 C C . LEU A 1 197 ? -17.565 8.897 29.219 1.00 97.38 197 LEU A C 1
ATOM 1564 O O . LEU A 1 197 ? -17.145 8.502 28.133 1.00 97.38 197 LEU A O 1
ATOM 1568 N N . ASN A 1 198 ? -17.110 10.009 29.796 1.00 97.06 198 ASN A N 1
ATOM 1569 C CA . ASN A 1 198 ? -16.114 10.883 29.178 1.00 97.06 198 ASN A CA 1
ATOM 1570 C C . ASN A 1 198 ? -14.759 10.185 29.029 1.00 97.06 198 ASN A C 1
ATOM 1572 O O . ASN A 1 198 ? -14.107 10.327 27.995 1.00 97.06 198 ASN A O 1
ATOM 1576 N N . ASN A 1 199 ? -14.340 9.397 30.023 1.00 97.56 199 ASN A N 1
ATOM 1577 C CA . ASN A 1 199 ? -13.089 8.646 29.939 1.00 97.56 199 ASN A CA 1
ATOM 1578 C C . ASN A 1 199 ? -13.161 7.524 28.888 1.00 97.56 199 ASN A C 1
ATOM 1580 O O . ASN A 1 199 ? -12.258 7.424 28.057 1.00 97.56 199 ASN A O 1
ATOM 1584 N N . TYR A 1 200 ? -14.241 6.732 28.846 1.00 97.94 200 TYR A N 1
ATOM 1585 C CA . TYR A 1 200 ? -14.426 5.737 27.780 1.00 97.94 200 TYR A CA 1
ATOM 1586 C C . TYR A 1 200 ? -14.568 6.384 26.395 1.00 97.94 200 TYR A C 1
ATOM 1588 O O . TYR A 1 200 ? -14.026 5.864 25.420 1.00 97.94 200 TYR A O 1
ATOM 1596 N N . GLY A 1 201 ? -15.243 7.533 26.302 1.00 97.25 201 GLY A N 1
ATOM 1597 C CA . GLY A 1 201 ? -15.336 8.330 25.079 1.00 97.25 201 GLY A CA 1
ATOM 1598 C C . GLY A 1 201 ? -13.967 8.807 24.597 1.00 97.25 201 GLY A C 1
ATOM 1599 O O . GLY A 1 201 ? -13.624 8.602 23.437 1.00 97.25 201 GLY A O 1
ATOM 1600 N N . THR A 1 202 ? -13.143 9.336 25.504 1.00 97.00 202 THR A N 1
ATOM 1601 C CA . THR A 1 202 ? -11.767 9.765 25.207 1.00 97.00 202 THR A CA 1
ATOM 1602 C C . THR A 1 202 ? -10.913 8.594 24.720 1.00 97.00 202 THR A C 1
ATOM 1604 O O . THR A 1 202 ? -10.227 8.715 23.707 1.00 97.00 202 THR A O 1
ATOM 1607 N N . ALA A 1 203 ? -10.995 7.434 25.383 1.00 97.38 203 ALA A N 1
ATOM 1608 C CA . ALA A 1 203 ? -10.271 6.232 24.972 1.00 97.38 203 ALA A CA 1
ATOM 1609 C C . ALA A 1 203 ? -10.718 5.731 23.586 1.00 97.38 203 ALA A C 1
ATOM 1611 O O . ALA A 1 203 ? -9.883 5.390 22.748 1.00 97.38 203 ALA A O 1
ATOM 1612 N N . ARG A 1 204 ? -12.031 5.730 23.313 1.00 97.12 204 ARG A N 1
ATOM 1613 C CA . ARG A 1 204 ? -12.591 5.397 21.995 1.00 97.12 204 ARG A CA 1
ATOM 1614 C C . ARG A 1 204 ? -12.069 6.347 20.919 1.00 97.12 204 ARG A C 1
ATOM 1616 O O . ARG A 1 204 ? -11.617 5.885 19.875 1.00 97.12 204 ARG A O 1
ATOM 1623 N N . ASP A 1 205 ? -12.132 7.652 21.163 1.00 96.19 205 ASP A N 1
ATOM 1624 C CA . ASP A 1 205 ? -11.762 8.671 20.178 1.00 96.19 205 ASP A CA 1
ATOM 1625 C C . ASP A 1 205 ? -10.259 8.660 19.888 1.00 96.19 205 ASP A C 1
ATOM 1627 O O . ASP A 1 205 ? -9.861 8.779 18.729 1.00 96.19 205 ASP A O 1
ATOM 1631 N N . ALA A 1 206 ? -9.429 8.407 20.903 1.00 96.62 206 ALA A N 1
ATOM 1632 C CA . ALA A 1 206 ? -7.998 8.176 20.732 1.00 96.62 206 ALA A CA 1
ATOM 1633 C C . ALA A 1 206 ? -7.715 6.972 19.814 1.00 96.62 206 ALA A C 1
ATOM 1635 O O . ALA A 1 206 ? -6.924 7.080 18.874 1.00 96.62 206 ALA A O 1
ATOM 1636 N N . CYS A 1 207 ? -8.396 5.840 20.035 1.00 97.06 207 CYS A N 1
ATOM 1637 C CA . CYS A 1 207 ? -8.289 4.666 19.165 1.00 97.06 207 CYS A CA 1
ATOM 1638 C C . CYS A 1 207 ? -8.782 4.954 17.739 1.00 97.06 207 CYS A C 1
ATOM 1640 O O . CYS A 1 207 ? -8.116 4.577 16.777 1.00 97.06 207 CYS A O 1
ATOM 1642 N N . ALA A 1 208 ? -9.912 5.646 17.583 1.00 96.38 208 ALA A N 1
ATOM 1643 C CA . ALA A 1 208 ? -10.484 5.968 16.276 1.00 96.38 208 ALA A CA 1
ATOM 1644 C C . ALA A 1 208 ? -9.587 6.921 15.466 1.00 96.38 208 ALA A C 1
ATOM 1646 O O . ALA A 1 208 ? -9.372 6.706 14.270 1.00 96.38 208 ALA A O 1
ATOM 1647 N N . TYR A 1 209 ? -9.025 7.945 16.115 1.00 96.31 209 TYR A N 1
ATOM 1648 C CA . TYR A 1 209 ? -8.060 8.856 15.501 1.00 96.31 209 TYR A CA 1
ATOM 1649 C C . TYR A 1 209 ? -6.800 8.110 15.051 1.00 96.31 209 TYR A C 1
ATOM 1651 O O . TYR A 1 209 ? -6.369 8.257 13.907 1.00 96.31 209 TYR A O 1
ATOM 1659 N N . TYR A 1 210 ? -6.261 7.247 15.916 1.00 96.69 210 TYR A N 1
ATOM 1660 C CA . TYR A 1 210 ? -5.116 6.404 15.588 1.00 96.69 210 TYR A CA 1
ATOM 1661 C C . TYR A 1 210 ? -5.398 5.475 14.397 1.00 96.69 210 TYR A C 1
ATOM 1663 O O . TYR A 1 210 ? -4.604 5.415 13.462 1.00 96.69 210 TYR A O 1
ATOM 1671 N N . ASN A 1 211 ? -6.553 4.802 14.383 1.00 95.31 211 ASN A N 1
ATOM 1672 C CA . ASN A 1 211 ? -6.958 3.912 13.292 1.00 95.31 211 ASN A CA 1
ATOM 1673 C C . ASN A 1 211 ? -6.972 4.639 11.943 1.00 95.31 211 ASN A C 1
ATOM 1675 O O . ASN A 1 211 ? -6.470 4.116 10.949 1.00 95.31 211 ASN A O 1
ATOM 1679 N N . LYS A 1 212 ? -7.499 5.867 11.919 1.00 94.62 212 LYS A N 1
ATOM 1680 C CA . LYS A 1 212 ? -7.513 6.704 10.718 1.00 94.62 212 LYS A CA 1
ATOM 1681 C C . LYS A 1 212 ? -6.103 7.130 10.293 1.00 94.62 212 LYS A C 1
ATOM 1683 O O . LYS A 1 212 ? -5.786 7.062 9.109 1.00 94.62 212 LYS A O 1
ATOM 1688 N N . LEU A 1 213 ? -5.248 7.511 11.244 1.00 94.50 213 LEU A N 1
ATOM 1689 C CA . LEU A 1 213 ? -3.849 7.854 10.973 1.00 94.50 213 LEU A CA 1
ATOM 1690 C C . LEU A 1 213 ? -3.086 6.675 10.346 1.00 94.50 213 LEU A C 1
ATOM 1692 O O . LEU A 1 213 ? -2.346 6.868 9.383 1.00 94.50 213 LEU A O 1
ATOM 1696 N N . VAL A 1 214 ? -3.279 5.451 10.851 1.00 94.56 214 VAL A N 1
ATOM 1697 C CA . VAL A 1 214 ? -2.660 4.246 10.271 1.00 94.56 214 VAL A CA 1
ATOM 1698 C C . VAL A 1 214 ? -3.149 4.014 8.845 1.00 94.56 214 VAL A C 1
ATOM 1700 O O . VAL A 1 214 ? -2.342 3.758 7.957 1.00 94.56 214 VAL A O 1
ATOM 1703 N N . GLU A 1 215 ? -4.452 4.135 8.595 1.00 90.81 215 GLU A N 1
ATOM 1704 C CA . GLU A 1 215 ? -4.999 3.962 7.247 1.00 90.81 215 GLU A CA 1
ATOM 1705 C C . GLU A 1 215 ? -4.408 4.972 6.259 1.00 90.81 215 GLU A C 1
ATOM 1707 O O . GLU A 1 215 ? -3.967 4.566 5.189 1.00 90.81 215 GLU A O 1
ATOM 1712 N N . GLU A 1 216 ? -4.330 6.254 6.621 1.00 91.44 216 GLU A N 1
ATOM 1713 C CA . GLU A 1 216 ? -3.795 7.315 5.757 1.00 91.44 216 GLU A CA 1
ATOM 1714 C C . GLU A 1 216 ? -2.284 7.176 5.517 1.00 91.44 216 GLU A C 1
ATOM 1716 O O . GLU A 1 216 ? -1.820 7.282 4.383 1.00 91.44 216 GLU A O 1
ATOM 1721 N N . THR A 1 217 ? -1.507 6.881 6.560 1.00 90.81 217 THR A N 1
ATOM 1722 C CA . THR A 1 217 ? -0.043 6.729 6.450 1.00 90.81 217 THR A CA 1
ATOM 1723 C C . THR A 1 217 ? 0.369 5.489 5.660 1.00 90.81 217 THR A C 1
ATOM 1725 O O . THR A 1 217 ? 1.397 5.505 4.986 1.00 90.81 217 THR A O 1
ATOM 1728 N N . MET A 1 218 ? -0.428 4.418 5.705 1.00 87.31 218 MET A N 1
ATOM 1729 C CA . MET A 1 218 ? -0.156 3.192 4.952 1.00 87.31 218 MET A CA 1
ATOM 1730 C C . MET A 1 218 ? -0.544 3.301 3.468 1.00 87.31 218 MET A C 1
ATOM 1732 O O . MET A 1 218 ? -0.124 2.451 2.683 1.00 87.31 218 MET A O 1
ATOM 1736 N N . LEU A 1 219 ? -1.298 4.334 3.057 1.00 84.81 219 LEU A N 1
ATOM 1737 C CA . LEU A 1 219 ? -1.530 4.630 1.635 1.00 84.81 219 LEU A CA 1
ATOM 1738 C C . LEU A 1 219 ? -0.246 5.097 0.946 1.00 84.81 219 LEU A C 1
ATOM 1740 O O . LEU A 1 219 ? 0.111 4.559 -0.100 1.00 84.81 219 LEU A O 1
ATOM 1744 N N . ASP A 1 220 ? 0.463 6.035 1.572 1.00 83.00 220 ASP A N 1
ATOM 1745 C CA . ASP A 1 220 ? 1.710 6.620 1.072 1.00 83.00 220 ASP A CA 1
ATOM 1746 C C . ASP A 1 220 ? 2.898 6.169 1.934 1.00 83.00 220 ASP A C 1
ATOM 1748 O O . ASP A 1 220 ? 3.639 6.972 2.509 1.00 83.00 220 ASP A O 1
ATOM 1752 N N . PHE A 1 221 ? 3.060 4.848 2.049 1.00 85.50 221 PHE A N 1
ATOM 1753 C CA . PHE A 1 221 ? 4.053 4.243 2.933 1.00 85.50 221 PHE A CA 1
ATOM 1754 C C . PHE A 1 221 ? 5.478 4.754 2.663 1.00 85.50 221 PHE A C 1
ATOM 1756 O O . PHE A 1 221 ? 5.983 4.727 1.537 1.00 85.50 221 PHE A O 1
ATOM 1763 N N . SER A 1 222 ? 6.172 5.141 3.736 1.00 85.44 222 SER A N 1
ATOM 1764 C CA . SER A 1 222 ? 7.589 5.498 3.720 1.00 85.44 222 SER A CA 1
ATOM 1765 C C . SER A 1 222 ? 8.319 4.895 4.922 1.00 85.44 222 SER A C 1
ATOM 1767 O O . SER A 1 2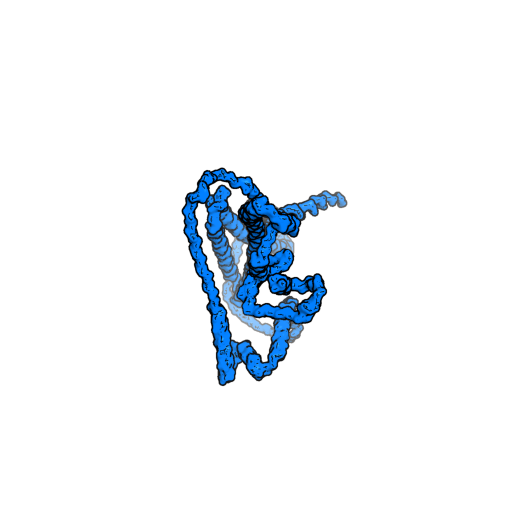22 ? 7.741 4.690 5.984 1.00 85.44 222 SER A O 1
ATOM 1769 N N . MET A 1 223 ? 9.629 4.667 4.814 1.00 84.75 223 MET A N 1
ATOM 1770 C CA . MET A 1 223 ? 10.397 4.180 5.973 1.00 84.75 223 MET A CA 1
ATOM 1771 C C . MET A 1 223 ? 10.390 5.162 7.148 1.00 84.75 223 MET A C 1
ATOM 1773 O O . MET A 1 223 ? 10.413 4.750 8.302 1.00 84.75 223 MET A O 1
ATOM 1777 N N . SER A 1 224 ? 10.315 6.464 6.868 1.00 86.06 224 SER A N 1
ATOM 1778 C CA . SER A 1 224 ? 10.204 7.501 7.895 1.00 86.06 224 SER A CA 1
ATOM 1779 C C . SER A 1 224 ? 8.870 7.470 8.642 1.00 86.06 224 SER A C 1
ATOM 1781 O O . SER A 1 224 ? 8.852 7.760 9.837 1.00 86.06 224 SER A O 1
ATOM 1783 N N . SER A 1 225 ? 7.768 7.089 7.982 1.00 88.06 225 SER A N 1
ATOM 1784 C CA . SER A 1 225 ? 6.438 7.095 8.607 1.00 88.06 225 SER A CA 1
ATOM 1785 C C . SER A 1 225 ? 6.271 6.001 9.666 1.00 88.06 225 SER A C 1
ATOM 1787 O O . SER A 1 225 ? 5.432 6.139 10.551 1.00 88.06 225 SER A O 1
ATOM 1789 N N . LEU A 1 226 ? 7.110 4.956 9.661 1.00 88.50 226 LEU A N 1
ATOM 1790 C CA . LEU A 1 226 ? 7.127 3.938 10.722 1.00 88.50 226 LEU A CA 1
ATOM 1791 C C . LEU A 1 226 ? 7.459 4.529 12.102 1.00 88.50 226 LEU A C 1
ATOM 1793 O O . LEU A 1 226 ? 6.894 4.103 13.109 1.00 88.50 226 LEU A O 1
ATOM 1797 N N . GLY A 1 227 ? 8.349 5.526 12.157 1.00 89.56 227 GLY A N 1
ATOM 1798 C CA . GLY A 1 227 ? 8.690 6.210 13.407 1.00 89.56 227 GLY A CA 1
ATOM 1799 C C . GLY A 1 227 ? 7.506 6.996 13.969 1.00 89.56 227 GLY A C 1
ATOM 1800 O O . GLY A 1 227 ? 7.186 6.875 15.151 1.00 89.56 227 GLY A O 1
ATOM 1801 N N . GLU A 1 228 ? 6.814 7.745 13.107 1.00 90.69 228 GLU A N 1
ATOM 1802 C CA . GLU A 1 228 ? 5.614 8.516 13.462 1.00 90.69 228 GLU A CA 1
ATOM 1803 C C . GLU A 1 228 ? 4.492 7.602 13.974 1.00 90.69 228 GLU A C 1
ATOM 1805 O O . GLU A 1 228 ? 3.917 7.859 15.033 1.00 90.69 228 GLU A O 1
ATOM 1810 N N . LEU A 1 229 ? 4.250 6.477 13.290 1.00 93.38 229 LEU A N 1
ATOM 1811 C CA . LEU A 1 229 ? 3.274 5.470 13.711 1.00 93.38 229 LEU A CA 1
ATOM 1812 C C . LEU A 1 229 ? 3.598 4.858 15.070 1.00 93.38 229 LEU A C 1
ATOM 1814 O O . LEU A 1 229 ? 2.698 4.645 15.886 1.00 93.38 229 LEU A O 1
ATOM 1818 N N . ARG A 1 230 ? 4.880 4.597 15.339 1.00 93.38 230 ARG A N 1
ATOM 1819 C CA . ARG A 1 230 ? 5.315 4.040 16.619 1.00 93.38 230 ARG A CA 1
ATOM 1820 C C . ARG A 1 230 ? 5.120 5.024 17.766 1.00 93.38 230 ARG A C 1
ATOM 1822 O O . ARG A 1 230 ? 4.691 4.610 18.839 1.00 93.38 230 ARG A O 1
ATOM 1829 N N . HIS A 1 231 ? 5.386 6.309 17.542 1.00 94.00 231 HIS A N 1
ATOM 1830 C CA . HIS A 1 231 ? 5.102 7.350 18.528 1.00 94.00 231 HIS A CA 1
ATOM 1831 C C . HIS A 1 231 ? 3.599 7.487 18.798 1.00 94.00 231 HIS A C 1
ATOM 1833 O O . HIS A 1 231 ? 3.195 7.436 19.957 1.00 94.00 231 HIS A O 1
ATOM 1839 N N . ALA A 1 232 ? 2.774 7.554 17.750 1.00 95.38 232 ALA A N 1
ATOM 1840 C CA . ALA A 1 232 ? 1.320 7.637 17.889 1.00 95.38 232 ALA A CA 1
ATOM 1841 C C . ALA A 1 232 ? 0.719 6.401 18.589 1.00 95.38 232 ALA A C 1
ATOM 1843 O O . ALA A 1 232 ? -0.217 6.518 19.379 1.00 95.38 232 ALA A O 1
ATOM 1844 N N . MET A 1 233 ? 1.278 5.209 18.345 1.00 95.56 233 MET A N 1
ATOM 1845 C CA . MET A 1 233 ? 0.865 3.976 19.019 1.00 95.56 233 MET A CA 1
ATOM 1846 C C . MET A 1 233 ? 1.102 4.048 20.533 1.00 95.56 233 MET A C 1
ATOM 1848 O O . MET A 1 233 ? 0.224 3.641 21.297 1.00 95.56 233 MET A O 1
ATOM 1852 N N . LEU A 1 234 ? 2.275 4.539 20.953 1.00 96.31 234 LEU A N 1
ATOM 1853 C CA . LEU A 1 234 ? 2.633 4.692 22.367 1.00 96.31 234 LEU A CA 1
ATOM 1854 C C . LEU A 1 234 ? 1.760 5.751 23.047 1.00 96.31 234 LEU A C 1
ATOM 1856 O O . LEU A 1 234 ? 1.204 5.482 24.106 1.00 96.31 234 LEU A O 1
ATOM 1860 N N . GLU A 1 235 ? 1.557 6.901 22.399 1.00 95.81 235 GLU A N 1
ATOM 1861 C CA . GLU A 1 235 ? 0.675 7.963 22.900 1.00 95.81 235 GLU A CA 1
ATOM 1862 C C . GLU A 1 235 ? -0.755 7.451 23.125 1.00 95.81 235 GLU A C 1
ATOM 1864 O O . GLU A 1 235 ? -1.338 7.663 24.190 1.00 95.81 235 GLU A O 1
ATOM 1869 N N . ARG A 1 236 ? -1.301 6.696 22.160 1.00 96.06 236 ARG A N 1
ATOM 1870 C CA . ARG A 1 236 ? -2.604 6.039 22.314 1.00 96.06 236 ARG A CA 1
ATOM 1871 C C . ARG A 1 236 ? -2.592 5.053 23.485 1.00 96.06 236 ARG A C 1
ATOM 1873 O O . ARG A 1 236 ? -3.542 5.057 24.256 1.00 96.06 236 ARG A O 1
ATOM 1880 N N . GLN A 1 237 ? -1.570 4.202 23.626 1.00 96.25 237 GLN A N 1
ATOM 1881 C CA . GLN A 1 237 ? -1.513 3.222 24.724 1.00 96.25 237 GLN A CA 1
ATOM 1882 C C . GLN A 1 237 ? -1.512 3.897 26.098 1.00 96.25 237 GLN A C 1
ATOM 1884 O O . GLN A 1 237 ? -2.266 3.475 26.974 1.00 96.25 237 GLN A O 1
ATOM 1889 N N . ASP A 1 238 ? -0.724 4.957 26.270 1.00 96.88 238 ASP A N 1
ATOM 1890 C CA . ASP A 1 238 ? -0.647 5.697 27.530 1.00 96.88 238 ASP A CA 1
ATOM 1891 C C . ASP A 1 238 ? -1.968 6.416 27.849 1.00 96.88 238 ASP A C 1
ATOM 1893 O O . ASP A 1 238 ? -2.468 6.339 28.980 1.00 96.88 238 ASP A O 1
ATOM 1897 N N . LEU A 1 239 ? -2.577 7.060 26.846 1.00 96.75 239 LEU A N 1
ATOM 1898 C CA . LEU A 1 239 ? -3.870 7.728 26.991 1.00 96.75 239 LEU A CA 1
ATOM 1899 C C . LEU A 1 239 ? -4.992 6.729 27.303 1.00 96.75 239 LEU A C 1
ATOM 1901 O O . LEU A 1 239 ? -5.739 6.928 28.257 1.00 96.75 239 LEU A O 1
ATOM 1905 N N . VAL A 1 240 ? -5.079 5.625 26.553 1.00 97.19 240 VAL A N 1
ATOM 1906 C CA . VAL A 1 240 ? -6.081 4.570 26.769 1.00 97.19 240 VAL A CA 1
ATOM 1907 C C . VAL A 1 240 ? -5.920 3.956 28.151 1.00 97.19 240 VAL A C 1
ATOM 1909 O O . VAL A 1 240 ? -6.916 3.801 28.850 1.00 97.19 240 VAL A O 1
ATOM 1912 N N . LYS A 1 241 ? -4.691 3.655 28.581 1.00 97.00 241 LYS A N 1
ATOM 1913 C CA . LYS A 1 241 ? -4.432 3.111 29.917 1.00 97.00 241 LYS A CA 1
ATOM 1914 C C . LYS A 1 241 ? -4.940 4.057 31.008 1.00 97.00 241 LYS A C 1
ATOM 1916 O O . LYS A 1 241 ? -5.732 3.649 31.850 1.00 97.00 241 LYS A O 1
ATOM 1921 N N . THR A 1 242 ? -4.562 5.334 30.935 1.00 97.12 242 THR A N 1
ATOM 1922 C CA . THR A 1 242 ? -4.959 6.355 31.919 1.00 97.12 242 THR A CA 1
ATOM 1923 C C . THR A 1 242 ? -6.475 6.560 31.949 1.00 97.12 242 THR A C 1
ATOM 1925 O O . THR A 1 242 ? -7.086 6.595 33.016 1.00 97.12 242 THR A O 1
ATOM 1928 N N . SER A 1 243 ? -7.107 6.669 30.778 1.00 96.56 243 SER A N 1
ATOM 1929 C CA . SER A 1 243 ? -8.552 6.865 30.669 1.00 96.56 243 SER A CA 1
ATOM 1930 C C . SER A 1 243 ? -9.337 5.641 31.143 1.00 96.56 243 SER A C 1
ATOM 1932 O O . SER A 1 243 ? -10.314 5.797 31.870 1.00 96.56 243 SER A O 1
ATOM 1934 N N . VAL A 1 244 ? -8.919 4.424 30.790 1.00 96.50 244 VAL A N 1
ATOM 1935 C CA . VAL A 1 244 ? -9.605 3.193 31.213 1.00 96.50 244 VAL A CA 1
ATOM 1936 C C . VAL A 1 244 ? -9.456 2.963 32.716 1.00 96.50 244 VAL A C 1
ATOM 1938 O O . VAL A 1 244 ? -10.441 2.615 33.362 1.00 96.50 244 VAL A O 1
ATOM 1941 N N . ASP A 1 245 ? -8.284 3.225 33.299 1.00 96.81 245 ASP A N 1
ATOM 1942 C CA . ASP A 1 245 ? -8.078 3.129 34.749 1.00 96.81 245 ASP A CA 1
ATOM 1943 C C . ASP A 1 245 ? -8.992 4.112 35.506 1.00 96.81 245 ASP A C 1
ATOM 1945 O O . ASP A 1 245 ? -9.682 3.725 36.454 1.00 96.81 245 ASP A O 1
ATOM 1949 N N . ASN A 1 246 ? -9.089 5.362 35.034 1.00 96.00 246 ASN A N 1
ATOM 1950 C CA . ASN A 1 246 ? -10.001 6.365 35.593 1.00 96.00 246 ASN A CA 1
ATOM 1951 C C . ASN A 1 246 ? -11.480 5.976 35.424 1.00 96.00 246 ASN A C 1
ATOM 1953 O O . ASN A 1 246 ? -12.283 6.175 36.339 1.00 96.00 246 ASN A O 1
ATOM 1957 N N . ALA A 1 247 ? -11.850 5.405 34.275 1.00 96.25 247 ALA A N 1
ATOM 1958 C CA . ALA A 1 247 ? -13.209 4.938 34.023 1.00 96.25 247 ALA A CA 1
ATOM 1959 C C . ALA A 1 247 ? -13.580 3.765 34.939 1.00 96.25 247 ALA A C 1
ATOM 1961 O O . ALA A 1 247 ? -14.644 3.781 35.552 1.00 96.25 247 ALA A O 1
ATOM 1962 N N . ASN A 1 248 ? -12.690 2.783 35.094 1.00 95.75 248 ASN A N 1
ATOM 1963 C CA . ASN A 1 248 ? -12.881 1.643 35.992 1.00 95.75 248 ASN A CA 1
ATOM 1964 C C . ASN A 1 248 ? -12.992 2.088 37.453 1.00 95.75 248 ASN A C 1
ATOM 1966 O O . ASN A 1 248 ? -13.838 1.580 38.191 1.00 95.75 248 ASN A O 1
ATOM 1970 N N . TYR A 1 249 ? -12.199 3.083 37.861 1.00 95.81 249 TYR A N 1
ATOM 1971 C CA . TYR A 1 249 ? -12.334 3.695 39.178 1.00 95.81 249 TYR A CA 1
ATOM 1972 C C . TYR A 1 249 ? -13.730 4.312 39.367 1.00 95.81 249 TYR A C 1
ATOM 1974 O O . TYR A 1 249 ? -14.409 4.002 40.344 1.00 95.81 249 TYR A O 1
ATOM 1982 N N . ALA A 1 250 ? -14.216 5.109 38.412 1.00 95.00 250 ALA A N 1
ATOM 1983 C CA . ALA A 1 250 ? -15.559 5.690 38.481 1.00 95.00 250 ALA A CA 1
ATOM 1984 C C . ALA A 1 250 ? -16.678 4.625 38.489 1.00 95.00 250 ALA A C 1
ATOM 1986 O O . ALA A 1 250 ? -17.617 4.733 39.277 1.00 95.00 250 ALA A O 1
ATOM 1987 N N . VAL A 1 251 ? -16.552 3.563 37.683 1.00 94.88 251 VAL A N 1
ATOM 1988 C CA . VAL A 1 251 ? -17.505 2.437 37.646 1.00 94.88 251 VAL A CA 1
ATOM 1989 C C . VAL A 1 251 ? -17.548 1.691 38.979 1.00 94.88 251 VAL A C 1
ATOM 1991 O O . VAL A 1 251 ? -18.631 1.472 39.512 1.00 94.88 251 VAL A O 1
ATOM 1994 N N . SER A 1 252 ? -16.396 1.380 39.580 1.00 93.69 252 SER A N 1
ATOM 1995 C CA . SER A 1 252 ? -16.368 0.717 40.894 1.00 93.69 252 SER A CA 1
ATOM 1996 C C . SER A 1 252 ? -17.031 1.555 41.994 1.00 93.69 252 SER A C 1
ATOM 1998 O O . SER A 1 252 ? -17.744 1.014 42.837 1.00 93.69 252 SER A O 1
ATOM 2000 N N . ARG A 1 253 ? -16.886 2.888 41.952 1.00 91.81 253 ARG A N 1
ATOM 2001 C CA . ARG A 1 253 ? -17.606 3.803 42.854 1.00 91.81 253 ARG A CA 1
ATOM 2002 C C . ARG A 1 253 ? -19.112 3.841 42.590 1.00 91.81 253 ARG A C 1
ATOM 2004 O O . ARG A 1 253 ? -19.886 3.912 43.542 1.00 91.81 253 ARG A O 1
ATOM 2011 N N . LEU A 1 254 ? -19.543 3.764 41.331 1.00 90.88 254 LEU A N 1
ATOM 2012 C CA . LEU A 1 254 ? -20.965 3.644 40.981 1.00 90.88 254 LEU A CA 1
ATOM 2013 C C . LEU A 1 254 ? -21.571 2.322 41.475 1.00 90.88 254 LEU A C 1
ATOM 2015 O O . LEU A 1 254 ? -22.710 2.303 41.946 1.00 90.88 254 LEU A O 1
ATOM 2019 N N . ASP A 1 255 ? -20.816 1.227 41.424 1.00 89.69 255 ASP A N 1
ATOM 2020 C CA . ASP A 1 255 ? -21.258 -0.072 41.937 1.00 89.69 255 ASP A CA 1
ATOM 2021 C C . ASP A 1 255 ? -21.344 -0.091 43.468 1.00 89.69 255 ASP A C 1
ATOM 2023 O O . ASP A 1 255 ? -22.310 -0.623 44.021 1.00 89.69 255 ASP A O 1
ATOM 2027 N N . GLU A 1 256 ? -20.406 0.560 44.164 1.00 87.94 256 GLU A N 1
ATOM 2028 C CA . GLU A 1 256 ? -20.516 0.804 45.607 1.00 87.94 256 GLU A CA 1
ATOM 2029 C C . GLU A 1 256 ? -21.807 1.571 45.934 1.00 87.94 256 GLU A C 1
ATOM 2031 O O . GLU A 1 256 ? -22.589 1.117 46.771 1.00 87.94 256 GLU A O 1
ATOM 2036 N N . LEU A 1 257 ? -22.076 2.687 45.239 1.00 83.38 257 LEU A N 1
ATOM 2037 C CA . LEU A 1 257 ? -23.303 3.480 45.411 1.00 83.38 257 LEU A CA 1
ATOM 2038 C C . LEU A 1 257 ? -24.568 2.657 45.159 1.00 83.38 257 LEU A C 1
ATOM 2040 O O . LEU A 1 257 ? -25.521 2.741 45.932 1.00 83.38 257 LEU A O 1
ATOM 2044 N N . THR A 1 258 ? -24.563 1.814 44.129 1.00 83.25 258 THR A N 1
ATOM 2045 C CA . THR A 1 258 ? -25.669 0.889 43.849 1.00 83.25 258 THR A CA 1
ATOM 2046 C C . THR A 1 258 ? -25.938 -0.022 45.038 1.00 83.25 258 THR A C 1
ATOM 2048 O O . THR A 1 258 ? -27.073 -0.124 45.501 1.00 83.25 258 THR A O 1
ATOM 2051 N N . ARG A 1 259 ? -24.887 -0.661 45.560 1.00 83.19 259 ARG A N 1
ATOM 2052 C CA . ARG A 1 259 ? -25.001 -1.592 46.682 1.00 83.19 259 ARG A CA 1
ATOM 2053 C C . ARG A 1 259 ? -25.547 -0.897 47.932 1.00 83.19 259 ARG A C 1
ATOM 2055 O O . ARG A 1 259 ? -26.323 -1.495 48.675 1.00 83.19 259 ARG A O 1
ATOM 2062 N N . TYR A 1 260 ? -25.201 0.375 48.147 1.00 76.81 260 TYR A N 1
ATOM 2063 C CA . TYR A 1 260 ? -25.779 1.187 49.223 1.00 76.81 260 TYR A CA 1
ATOM 2064 C C . TYR A 1 260 ? -27.286 1.431 49.041 1.00 76.81 260 TYR A C 1
ATOM 2066 O O . TYR A 1 260 ? -28.035 1.293 50.011 1.00 76.81 260 TYR A O 1
ATOM 2074 N N . PHE A 1 261 ? -27.748 1.735 47.823 1.00 73.38 261 PHE A N 1
ATOM 2075 C CA . PHE A 1 261 ? -29.177 1.905 47.522 1.00 73.38 261 PHE A CA 1
ATOM 2076 C C . PHE A 1 261 ? -29.993 0.612 47.660 1.00 73.38 261 PHE A C 1
ATOM 2078 O O . PHE A 1 261 ? -31.187 0.671 47.954 1.00 73.38 261 PHE A O 1
ATOM 2085 N N . GLU A 1 262 ? -29.365 -0.547 47.476 1.00 73.69 262 GLU A N 1
ATOM 2086 C CA . GLU A 1 262 ? -29.996 -1.855 47.684 1.00 73.69 262 GLU A CA 1
ATOM 2087 C C . GLU A 1 262 ? -30.088 -2.235 49.173 1.00 73.69 262 GLU A C 1
ATOM 2089 O O . GLU A 1 262 ? -31.039 -2.907 49.567 1.00 73.69 262 GLU A O 1
ATOM 2094 N N . CYS A 1 263 ? -29.150 -1.775 50.014 1.00 69.62 263 CYS A N 1
ATOM 2095 C CA . CYS A 1 263 ? -28.991 -2.279 51.384 1.00 69.62 263 CYS A CA 1
ATOM 2096 C C . CYS A 1 263 ? -29.329 -1.290 52.523 1.00 69.62 263 CYS A C 1
ATOM 2098 O O . CYS A 1 263 ? -29.452 -1.747 53.659 1.00 69.62 263 CYS A O 1
ATOM 2100 N N . GLY A 1 264 ? -29.423 0.034 52.301 1.00 62.31 264 GLY A N 1
ATOM 2101 C CA . GLY A 1 264 ? -29.270 0.979 53.428 1.00 62.31 264 GLY A CA 1
ATOM 2102 C C . GLY A 1 264 ? -29.987 2.332 53.415 1.00 62.31 264 GLY A C 1
ATOM 2103 O O . GLY A 1 264 ? -29.671 3.146 54.281 1.00 62.31 264 GLY A O 1
ATOM 2104 N N . VAL A 1 265 ? -30.929 2.618 52.509 1.00 63.91 265 VAL A N 1
ATOM 2105 C CA . VAL A 1 265 ? -31.525 3.971 52.416 1.00 63.91 265 VAL A CA 1
ATOM 2106 C C . VAL A 1 265 ? -32.978 4.017 52.906 1.00 63.91 265 VAL A C 1
ATOM 2108 O O . VAL A 1 265 ? -33.852 3.345 52.364 1.00 63.91 265 VAL A O 1
ATOM 2111 N N . GLN A 1 266 ? -33.251 4.863 53.908 1.00 59.66 266 GLN A N 1
ATOM 2112 C CA . GLN A 1 266 ? -34.606 5.261 54.313 1.00 59.66 266 GLN A CA 1
ATOM 2113 C C . GLN A 1 266 ? -34.987 6.562 53.587 1.00 59.66 266 GLN A C 1
ATOM 2115 O O . GLN A 1 266 ? -34.649 7.651 54.038 1.00 59.66 266 GLN A O 1
ATOM 2120 N N . ALA A 1 267 ? -35.666 6.452 52.444 1.00 66.00 267 ALA A N 1
ATOM 2121 C CA . ALA A 1 267 ? -36.153 7.586 51.651 1.00 66.00 267 ALA A CA 1
ATOM 2122 C C . ALA A 1 267 ? -37.557 7.288 51.077 1.00 66.00 267 ALA A C 1
ATOM 2124 O O . ALA A 1 267 ? -37.981 6.126 51.089 1.00 66.00 267 ALA A O 1
ATOM 2125 N N . PRO A 1 268 ? -38.306 8.305 50.596 1.00 75.12 268 PRO A N 1
ATOM 2126 C CA . PRO A 1 268 ? -39.578 8.091 49.909 1.00 75.12 268 PRO A CA 1
ATOM 2127 C C . PRO A 1 268 ? -39.422 7.095 48.753 1.00 75.12 268 PRO A C 1
ATOM 2129 O O . PRO A 1 268 ? -38.469 7.176 47.981 1.00 75.12 268 PRO A O 1
ATOM 2132 N N . LYS A 1 269 ? -40.363 6.150 48.622 1.00 77.25 269 LYS A N 1
ATOM 2133 C CA . LYS A 1 269 ? -40.278 5.082 47.606 1.00 77.25 269 LYS A CA 1
ATOM 2134 C C . LYS A 1 269 ? -40.141 5.642 46.184 1.00 77.25 269 LYS A C 1
ATOM 2136 O O . LYS A 1 269 ? -39.330 5.153 45.414 1.00 77.25 269 LYS A O 1
ATOM 2141 N N . GLU A 1 270 ? -40.850 6.727 45.890 1.00 79.56 270 GLU A N 1
ATOM 2142 C CA . GLU A 1 270 ? -40.837 7.387 44.580 1.00 79.56 270 GLU A CA 1
ATOM 2143 C C . GLU A 1 270 ? -39.456 7.948 44.192 1.00 79.56 270 GLU A C 1
ATOM 2145 O O . GLU A 1 270 ? -39.011 7.770 43.061 1.00 79.56 270 GLU A O 1
ATOM 2150 N N . SER A 1 271 ? -38.722 8.569 45.125 1.00 76.19 271 SER A N 1
ATOM 2151 C CA . SER A 1 271 ? -37.382 9.099 44.831 1.00 76.19 271 SER A CA 1
ATOM 2152 C C . SER A 1 271 ? -36.330 7.992 44.709 1.00 76.19 271 SER A C 1
ATOM 2154 O O . SER A 1 271 ? -35.382 8.117 43.932 1.00 76.19 271 SER A O 1
ATOM 2156 N N . LEU A 1 272 ? -36.514 6.878 45.424 1.00 77.00 272 LEU A N 1
ATOM 2157 C CA . LEU A 1 272 ? -35.677 5.683 45.285 1.00 77.00 272 LEU A CA 1
ATOM 2158 C C . LEU A 1 272 ? -35.881 4.984 43.938 1.00 77.00 272 LEU A C 1
ATOM 2160 O O . LEU A 1 272 ? -34.920 4.507 43.339 1.00 77.00 272 LEU A O 1
ATOM 2164 N N . ASP A 1 273 ? -37.115 4.931 43.446 1.00 81.75 273 ASP A N 1
ATOM 2165 C CA . ASP A 1 273 ? -37.409 4.317 42.153 1.00 81.75 273 ASP A CA 1
ATOM 2166 C C . ASP A 1 273 ? -36.862 5.173 40.994 1.00 81.75 273 ASP A C 1
ATOM 2168 O O . ASP A 1 273 ? -36.256 4.632 40.066 1.00 81.75 273 ASP A O 1
ATOM 2172 N N . ASN A 1 274 ? -36.954 6.506 41.092 1.00 83.81 274 ASN A N 1
ATOM 2173 C CA . ASN A 1 274 ? -36.371 7.434 40.113 1.00 83.81 274 ASN A CA 1
ATOM 2174 C C . ASN A 1 274 ? -34.836 7.337 40.049 1.00 83.81 274 ASN A C 1
ATOM 2176 O O . ASN A 1 274 ? -34.260 7.252 38.963 1.00 83.81 274 ASN A O 1
ATOM 2180 N N . THR A 1 275 ? -34.164 7.290 41.202 1.00 82.75 275 THR A N 1
ATOM 2181 C CA . THR A 1 275 ? -32.698 7.132 41.276 1.00 82.75 275 THR A CA 1
ATOM 2182 C C . THR A 1 275 ? -32.231 5.777 40.750 1.00 82.75 275 THR A C 1
ATOM 2184 O O . THR A 1 275 ? -31.242 5.709 40.020 1.00 82.75 275 THR A O 1
ATOM 2187 N N . LYS A 1 276 ? -32.958 4.693 41.047 1.00 83.75 276 LYS A N 1
ATOM 2188 C CA . LYS A 1 276 ? -32.684 3.359 40.486 1.00 83.75 276 LYS A CA 1
ATOM 2189 C C . LYS A 1 276 ? -32.854 3.318 38.968 1.00 83.75 276 LYS A C 1
ATOM 2191 O O . LYS A 1 276 ? -32.027 2.712 38.285 1.00 83.75 276 LYS A O 1
ATOM 2196 N N . ALA A 1 277 ? -33.890 3.965 38.435 1.00 87.75 277 ALA A N 1
ATOM 2197 C CA . ALA A 1 277 ? -34.090 4.079 36.993 1.00 87.75 277 ALA A CA 1
ATOM 2198 C C . ALA A 1 277 ? -32.943 4.855 36.324 1.00 87.75 277 ALA A C 1
ATOM 2200 O O . ALA A 1 277 ? -32.402 4.398 35.317 1.00 87.75 277 ALA A O 1
ATOM 2201 N N . LEU A 1 278 ? -32.517 5.973 36.924 1.00 89.62 278 LEU A N 1
ATOM 2202 C CA . LEU A 1 278 ? -31.393 6.781 36.445 1.00 89.62 278 LEU A CA 1
ATOM 2203 C C . LEU A 1 278 ? -30.073 5.997 36.442 1.00 89.62 278 LEU A C 1
ATOM 2205 O O . LEU A 1 278 ? -29.333 6.009 35.462 1.00 89.62 278 LEU A O 1
ATOM 2209 N N . LEU A 1 279 ? -29.787 5.274 37.525 1.00 89.25 279 LEU A N 1
ATOM 2210 C CA . LEU A 1 279 ? -28.600 4.431 37.644 1.00 89.25 279 LEU A CA 1
ATOM 2211 C C . LEU A 1 279 ? -28.567 3.337 36.566 1.00 89.25 279 LEU A C 1
ATOM 2213 O O . LEU A 1 279 ? -27.511 3.066 35.992 1.00 89.25 279 LEU A O 1
ATOM 2217 N N . LYS A 1 280 ? -29.717 2.712 36.287 1.00 90.19 280 LYS A N 1
ATOM 2218 C CA . LYS A 1 280 ? -29.837 1.705 35.231 1.00 90.19 280 LYS A CA 1
ATOM 2219 C C . LYS A 1 280 ? -29.538 2.305 33.855 1.00 90.19 280 LYS A C 1
ATOM 2221 O O . LYS A 1 280 ? -28.723 1.747 33.132 1.00 90.19 280 LYS A O 1
ATOM 2226 N N . ASP A 1 281 ? -30.112 3.467 33.542 1.00 93.00 281 ASP A N 1
ATOM 2227 C CA . ASP A 1 281 ? -29.851 4.180 32.284 1.00 93.00 281 ASP A CA 1
ATOM 2228 C C . ASP A 1 281 ? -28.358 4.522 32.115 1.00 93.00 281 ASP A C 1
ATOM 2230 O O . ASP A 1 281 ? -27.765 4.277 31.063 1.00 93.00 281 ASP A O 1
ATOM 2234 N N . TYR A 1 282 ? -27.698 5.009 33.171 1.00 93.62 282 TYR A N 1
ATOM 2235 C CA . TYR A 1 282 ? -26.257 5.263 33.127 1.00 93.62 282 TYR A CA 1
ATOM 2236 C C . TYR A 1 282 ? -25.421 3.994 32.966 1.00 93.62 282 TYR A C 1
ATOM 2238 O O . TYR A 1 282 ? -24.451 4.010 32.210 1.00 93.62 282 TYR A O 1
ATOM 2246 N N . ARG A 1 283 ? -25.784 2.886 33.620 1.00 92.44 283 ARG A N 1
ATOM 2247 C CA . ARG A 1 283 ? -25.105 1.599 33.412 1.00 92.44 283 ARG A CA 1
ATOM 2248 C C . ARG A 1 283 ? -25.229 1.116 31.975 1.00 92.44 283 ARG A C 1
ATOM 2250 O O . ARG A 1 283 ? -24.215 0.747 31.387 1.00 92.44 283 ARG A O 1
ATOM 2257 N N . ASP A 1 284 ? -26.422 1.190 31.396 1.00 94.06 284 ASP A N 1
ATOM 2258 C CA . ASP A 1 284 ? -26.666 0.794 30.008 1.00 94.06 284 ASP A CA 1
ATOM 2259 C C . ASP A 1 284 ? -25.843 1.670 29.038 1.00 94.06 284 ASP A C 1
ATOM 2261 O O . ASP A 1 284 ? -25.207 1.168 28.101 1.00 94.06 284 ASP A O 1
ATOM 2265 N N . LYS A 1 285 ? -25.753 2.983 29.302 1.00 96.00 285 LYS A N 1
ATOM 2266 C CA . LYS A 1 285 ? -24.898 3.918 28.547 1.00 96.00 285 LYS A CA 1
ATOM 2267 C C . LYS A 1 285 ? -23.408 3.615 28.697 1.00 96.00 285 LYS A C 1
ATOM 2269 O O . LYS A 1 285 ? -22.683 3.632 27.697 1.00 96.00 285 LYS A O 1
ATOM 2274 N N . ILE A 1 286 ? -22.935 3.337 29.913 1.00 95.69 286 ILE A N 1
ATOM 2275 C CA . ILE A 1 286 ? -21.533 2.990 30.185 1.00 95.69 286 ILE A CA 1
ATOM 2276 C C . ILE A 1 286 ? -21.182 1.677 29.488 1.00 95.69 286 ILE A C 1
ATOM 2278 O O . ILE A 1 286 ? -20.151 1.614 28.826 1.00 95.69 286 ILE A O 1
ATOM 2282 N N . GLN A 1 287 ? -22.049 0.666 29.558 1.00 95.44 287 GLN A N 1
ATOM 2283 C CA . GLN A 1 287 ? -21.859 -0.615 28.881 1.00 95.44 287 GLN A CA 1
ATOM 2284 C C . GLN A 1 287 ? -21.815 -0.455 27.357 1.00 95.44 287 GLN A C 1
ATOM 2286 O O . GLN A 1 287 ? -20.960 -1.033 26.689 1.00 95.44 287 GLN A O 1
ATOM 2291 N N . THR A 1 288 ? -22.696 0.372 26.794 1.00 95.88 288 THR A N 1
ATOM 2292 C CA . THR A 1 288 ? -22.693 0.666 25.354 1.00 95.88 288 THR A CA 1
ATOM 2293 C C . THR A 1 288 ? -21.408 1.390 24.939 1.00 95.88 288 THR A C 1
ATOM 2295 O O . THR A 1 288 ? -20.787 1.059 23.928 1.00 95.88 288 THR A O 1
ATOM 2298 N N . THR A 1 289 ? -20.972 2.373 25.728 1.00 95.19 289 THR A N 1
ATOM 2299 C CA . THR A 1 289 ? -19.768 3.165 25.432 1.00 95.19 289 THR A CA 1
ATOM 2300 C C . THR A 1 289 ? -18.493 2.339 25.600 1.00 95.19 289 THR A C 1
ATOM 2302 O O . THR A 1 289 ? -17.596 2.435 24.762 1.00 95.19 289 THR A O 1
ATOM 2305 N N . SER A 1 290 ? -18.421 1.482 26.622 1.00 95.50 290 SER A N 1
ATOM 2306 C CA . SER A 1 290 ? -17.287 0.585 26.843 1.00 95.50 290 SER A CA 1
ATOM 2307 C C . SER A 1 290 ? -17.184 -0.476 25.746 1.00 95.50 290 SER A C 1
ATOM 2309 O O . SER A 1 290 ? -16.083 -0.724 25.260 1.00 95.50 290 SER A O 1
ATOM 2311 N N . ALA A 1 291 ? -18.308 -1.023 25.268 1.00 95.12 291 ALA A N 1
ATOM 2312 C CA . ALA A 1 291 ? -18.332 -1.931 24.121 1.00 95.12 291 ALA A CA 1
ATOM 2313 C C . ALA A 1 291 ? -17.838 -1.248 22.831 1.00 95.12 291 ALA A C 1
ATOM 2315 O O . ALA A 1 291 ? -17.041 -1.822 22.088 1.00 95.12 291 ALA A O 1
ATOM 2316 N N . ASN A 1 292 ? -18.243 0.004 22.587 1.00 94.56 292 ASN A N 1
ATOM 2317 C CA . ASN A 1 292 ? -17.749 0.788 21.448 1.00 94.56 292 ASN A CA 1
ATOM 2318 C C . ASN A 1 292 ? -16.239 1.061 21.542 1.00 94.56 292 ASN A C 1
ATOM 2320 O O . ASN A 1 292 ? -15.532 0.976 20.539 1.00 94.56 292 ASN A O 1
ATOM 2324 N N . TYR A 1 293 ? -15.735 1.374 22.739 1.00 96.25 293 TYR A N 1
ATOM 2325 C CA . TYR A 1 293 ? -14.297 1.498 22.985 1.00 96.25 293 TYR A CA 1
ATOM 2326 C C . TYR A 1 293 ? -13.568 0.177 22.700 1.00 96.25 293 TYR A C 1
ATOM 2328 O O . TYR A 1 293 ? -12.573 0.187 21.978 1.00 96.25 293 TYR A O 1
ATOM 2336 N N . GLN A 1 294 ? -14.065 -0.950 23.221 1.00 94.69 294 GLN A N 1
ATOM 2337 C CA . GLN A 1 294 ? -13.458 -2.268 23.013 1.00 94.69 294 GLN A CA 1
ATOM 2338 C C . GLN A 1 294 ? -13.351 -2.603 21.525 1.00 94.69 294 GLN A C 1
ATOM 2340 O O . GLN A 1 294 ? -12.298 -3.046 21.077 1.00 94.69 294 GLN A O 1
ATOM 2345 N N . TRP A 1 295 ? -14.389 -2.301 20.742 1.00 93.00 295 TRP A N 1
ATOM 2346 C CA . TRP A 1 295 ? -14.370 -2.490 19.294 1.00 93.00 295 TRP A CA 1
ATOM 2347 C C . TRP A 1 295 ? -13.253 -1.694 18.598 1.00 93.00 295 TRP A C 1
ATOM 2349 O O . TRP A 1 295 ? -12.482 -2.250 17.811 1.00 93.00 295 TRP A O 1
ATOM 2359 N N . GLU A 1 296 ? -13.124 -0.397 18.896 1.00 94.50 296 GLU A N 1
ATOM 2360 C CA . GLU A 1 296 ? -12.066 0.440 18.310 1.00 94.50 296 GLU A CA 1
ATOM 2361 C C . GLU A 1 296 ? -10.666 0.068 18.829 1.00 94.50 296 GLU A C 1
ATOM 2363 O O . GLU A 1 296 ? -9.676 0.153 18.092 1.00 94.50 296 GLU A O 1
ATOM 2368 N N . ASN A 1 297 ? -10.566 -0.393 20.077 1.00 95.62 297 ASN A N 1
ATOM 2369 C CA . ASN A 1 297 ? -9.329 -0.900 20.658 1.00 95.62 297 ASN A CA 1
ATOM 2370 C C . ASN A 1 297 ? -8.879 -2.197 19.970 1.00 95.62 297 ASN A C 1
ATOM 2372 O O . ASN A 1 297 ? -7.740 -2.292 19.528 1.00 95.62 297 ASN A O 1
ATOM 2376 N N . ASP A 1 298 ? -9.776 -3.160 19.777 1.00 93.19 298 ASP A N 1
ATOM 2377 C CA . ASP A 1 298 ? -9.468 -4.403 19.067 1.00 93.19 298 ASP A CA 1
ATOM 2378 C C . ASP A 1 298 ? -9.066 -4.139 17.612 1.00 93.19 298 ASP A C 1
ATOM 2380 O O . ASP A 1 298 ? -8.130 -4.759 17.094 1.00 93.19 298 ASP A O 1
ATOM 2384 N N . ARG A 1 299 ? -9.724 -3.173 16.957 1.00 92.62 299 ARG A N 1
ATOM 2385 C CA . ARG A 1 299 ? -9.334 -2.700 15.624 1.00 92.62 299 ARG A CA 1
ATOM 2386 C C . ARG A 1 299 ? -7.920 -2.120 15.628 1.00 92.62 299 ARG A C 1
ATOM 2388 O O . ARG A 1 299 ? -7.124 -2.487 14.767 1.00 92.62 299 ARG A O 1
ATOM 2395 N N . SER A 1 300 ? -7.595 -1.267 16.595 1.00 94.69 300 SER A N 1
ATOM 2396 C CA . SER A 1 300 ? -6.267 -0.649 16.681 1.00 94.69 300 SER A CA 1
ATOM 2397 C C . SER A 1 300 ? -5.167 -1.660 17.011 1.00 94.69 300 SER A C 1
ATOM 2399 O O . SER A 1 300 ? -4.133 -1.645 16.355 1.00 94.69 300 SER A O 1
ATOM 2401 N N . LEU A 1 301 ? -5.408 -2.625 17.902 1.00 93.94 301 LEU A N 1
ATOM 2402 C CA . LEU A 1 301 ? -4.481 -3.736 18.164 1.00 93.94 301 LEU A CA 1
ATOM 2403 C C . LEU A 1 301 ? -4.251 -4.622 16.929 1.00 93.94 301 LEU A C 1
ATOM 2405 O O . LEU A 1 301 ? -3.142 -5.111 16.697 1.00 93.94 301 LEU A O 1
ATOM 2409 N N . ALA A 1 302 ? -5.290 -4.844 16.119 1.00 89.88 302 ALA A N 1
ATOM 2410 C CA . ALA A 1 302 ? -5.145 -5.562 14.860 1.00 89.88 302 ALA A CA 1
ATOM 2411 C C . ALA A 1 302 ? -4.286 -4.774 13.860 1.00 89.88 302 ALA A C 1
ATOM 2413 O O . ALA A 1 302 ? -3.407 -5.366 13.234 1.00 89.88 302 ALA A O 1
ATOM 2414 N N . MET A 1 303 ? -4.504 -3.460 13.740 1.00 91.25 303 MET A N 1
ATOM 2415 C CA . MET A 1 303 ? -3.684 -2.576 12.904 1.00 91.25 303 MET A CA 1
ATOM 2416 C C . MET A 1 303 ? -2.228 -2.539 13.381 1.00 91.25 303 MET A C 1
ATOM 2418 O O . MET A 1 303 ? -1.331 -2.667 12.549 1.00 91.25 303 MET A O 1
ATOM 2422 N N . ASP A 1 304 ? -1.997 -2.463 14.697 1.00 93.94 304 ASP A N 1
ATOM 2423 C CA . ASP A 1 304 ? -0.667 -2.479 15.319 1.00 93.94 304 ASP A CA 1
ATOM 2424 C C . ASP A 1 304 ? 0.164 -3.660 14.842 1.00 93.94 304 ASP A C 1
ATOM 2426 O O . ASP A 1 304 ? 1.270 -3.510 14.323 1.00 93.94 304 ASP A O 1
ATOM 2430 N N . LYS A 1 305 ? -0.422 -4.852 14.956 1.00 91.12 305 LYS A N 1
ATOM 2431 C CA . LYS A 1 305 ? 0.233 -6.086 14.539 1.00 91.12 305 LYS A CA 1
ATOM 2432 C C . LYS A 1 305 ? 0.581 -6.075 13.047 1.00 91.12 305 LYS A C 1
ATOM 2434 O O . LYS A 1 305 ? 1.639 -6.570 12.666 1.00 91.12 305 LYS A O 1
ATOM 2439 N N . GLN A 1 306 ? -0.304 -5.544 12.204 1.00 88.69 306 GLN A N 1
ATOM 2440 C CA . GLN A 1 306 ? -0.106 -5.524 10.753 1.00 88.69 306 GLN A CA 1
ATOM 2441 C C . GLN A 1 306 ? 1.010 -4.560 10.347 1.00 88.69 306 GLN A C 1
ATOM 2443 O O . GLN A 1 306 ? 1.919 -4.957 9.619 1.00 88.69 306 GLN A O 1
ATOM 2448 N N . TRP A 1 307 ? 0.983 -3.311 10.821 1.00 90.81 307 TRP A N 1
ATOM 2449 C CA . TRP A 1 307 ? 2.003 -2.341 10.419 1.00 90.81 307 TRP A CA 1
ATOM 2450 C C . TRP A 1 307 ? 3.374 -2.671 11.016 1.00 90.81 307 TRP A C 1
ATOM 2452 O O . TRP A 1 307 ? 4.379 -2.472 10.337 1.00 90.81 307 TRP A O 1
ATOM 2462 N N . GLN A 1 308 ? 3.436 -3.239 12.227 1.00 92.06 308 GLN A N 1
ATOM 2463 C CA . GLN A 1 308 ? 4.694 -3.715 12.811 1.00 92.06 308 GLN A CA 1
ATOM 2464 C C . GLN A 1 308 ? 5.302 -4.856 11.992 1.00 92.06 308 GLN A C 1
ATOM 2466 O O . GLN A 1 308 ? 6.496 -4.821 11.709 1.00 92.06 308 GLN A O 1
ATOM 2471 N N . MET A 1 309 ? 4.486 -5.818 11.543 1.00 90.31 309 MET A N 1
ATOM 2472 C CA . MET A 1 309 ? 4.941 -6.895 10.657 1.00 90.31 309 MET A CA 1
ATOM 2473 C C . MET A 1 309 ? 5.532 -6.337 9.356 1.00 90.31 309 MET A C 1
ATOM 2475 O O . MET A 1 309 ? 6.615 -6.747 8.936 1.00 90.31 309 MET A O 1
ATOM 2479 N N . VAL A 1 310 ? 4.851 -5.366 8.734 1.00 90.50 310 VAL A N 1
ATOM 2480 C CA . VAL A 1 310 ? 5.370 -4.675 7.544 1.00 90.50 310 VAL A CA 1
ATOM 2481 C C . VAL A 1 310 ? 6.689 -3.972 7.866 1.00 90.50 310 VAL A C 1
ATOM 2483 O O . VAL A 1 310 ? 7.652 -4.133 7.124 1.00 90.50 310 VAL A O 1
ATOM 2486 N N . GLY A 1 311 ? 6.764 -3.250 8.986 1.00 90.75 311 GLY A N 1
ATOM 2487 C CA . GLY A 1 311 ? 7.979 -2.572 9.433 1.00 90.75 311 GLY A CA 1
ATOM 2488 C C . GLY A 1 311 ? 9.166 -3.524 9.573 1.00 90.75 311 GLY A C 1
ATOM 2489 O O . GLY A 1 311 ? 10.208 -3.290 8.968 1.00 90.75 311 GLY A O 1
ATOM 2490 N N . GLU A 1 312 ? 8.990 -4.644 10.276 1.00 90.88 312 GLU A N 1
ATOM 2491 C CA . GLU A 1 312 ? 10.038 -5.654 10.437 1.00 90.88 312 GLU A CA 1
ATOM 2492 C C . GLU A 1 312 ? 10.504 -6.244 9.104 1.00 90.88 312 GLU A C 1
ATOM 2494 O O . GLU A 1 312 ? 11.702 -6.448 8.897 1.00 90.88 312 GLU A O 1
ATOM 2499 N N . VAL A 1 313 ? 9.568 -6.559 8.206 1.00 91.06 313 VAL A N 1
ATOM 2500 C CA . VAL A 1 313 ? 9.889 -7.113 6.887 1.00 91.06 313 VAL A CA 1
ATOM 2501 C C . VAL A 1 313 ? 10.687 -6.107 6.063 1.00 91.06 313 VAL A C 1
ATOM 2503 O O . VAL A 1 313 ? 11.699 -6.477 5.465 1.00 91.06 313 VAL A O 1
ATOM 2506 N N . VAL A 1 314 ? 10.276 -4.839 6.049 1.00 89.75 314 VAL A N 1
ATOM 2507 C CA . VAL A 1 314 ? 10.960 -3.816 5.255 1.00 89.75 314 VAL A CA 1
ATOM 2508 C C . VAL A 1 314 ? 12.317 -3.452 5.862 1.00 89.75 314 VAL A C 1
ATOM 2510 O O . VAL A 1 314 ? 13.281 -3.281 5.117 1.00 89.75 314 VAL A O 1
ATOM 2513 N N . GLU A 1 315 ? 12.449 -3.405 7.190 1.00 90.69 315 GLU A N 1
ATOM 2514 C CA . GLU A 1 315 ? 13.743 -3.226 7.856 1.00 90.69 315 GLU A CA 1
ATOM 2515 C C . GLU A 1 315 ? 14.711 -4.362 7.502 1.00 90.69 315 GLU A C 1
ATOM 2517 O O . GLU A 1 315 ? 15.824 -4.085 7.046 1.00 90.69 315 GLU A O 1
ATOM 2522 N N . LYS A 1 316 ? 14.272 -5.626 7.608 1.00 91.75 316 LYS A N 1
ATOM 2523 C CA . LYS A 1 316 ? 15.068 -6.808 7.223 1.00 91.75 316 LYS A CA 1
ATOM 2524 C C . LYS A 1 316 ? 15.478 -6.745 5.752 1.00 91.75 316 LYS A C 1
ATOM 2526 O O . LYS A 1 316 ? 16.664 -6.845 5.444 1.00 91.75 316 LYS A O 1
ATOM 2531 N N . TYR A 1 317 ? 14.523 -6.485 4.858 1.00 90.31 317 TYR A N 1
ATOM 2532 C CA . TYR A 1 317 ? 14.785 -6.311 3.430 1.00 90.31 317 TYR A CA 1
ATOM 2533 C C . TYR A 1 317 ? 15.819 -5.206 3.176 1.00 90.31 317 TYR A C 1
ATOM 2535 O O . TYR A 1 317 ? 16.763 -5.407 2.411 1.00 90.31 317 TYR A O 1
ATOM 2543 N N . SER A 1 318 ? 15.682 -4.053 3.834 1.00 88.75 318 SER A N 1
ATOM 2544 C CA . SER A 1 318 ? 16.586 -2.915 3.650 1.00 88.75 318 SER A CA 1
ATOM 2545 C C . SER A 1 318 ? 18.009 -3.210 4.135 1.00 88.75 318 SER A C 1
ATOM 2547 O O . SER A 1 318 ? 18.969 -2.894 3.429 1.00 88.75 318 SER A O 1
ATOM 2549 N N . ALA A 1 319 ? 18.150 -3.882 5.282 1.00 90.12 319 ALA A N 1
ATOM 2550 C CA . ALA A 1 319 ? 19.435 -4.265 5.852 1.00 90.12 319 ALA A CA 1
ATOM 2551 C C . ALA A 1 319 ? 20.152 -5.303 4.977 1.00 90.12 319 ALA A C 1
ATOM 2553 O O . ALA A 1 319 ? 21.321 -5.121 4.630 1.00 90.12 319 ALA A O 1
ATOM 2554 N N . GLU A 1 320 ? 19.441 -6.349 4.547 1.00 89.94 320 GLU A N 1
ATOM 2555 C CA . GLU A 1 320 ? 19.982 -7.368 3.643 1.00 89.94 320 GLU A CA 1
ATOM 2556 C C . GLU A 1 320 ? 20.360 -6.769 2.284 1.00 89.94 320 GLU A C 1
ATOM 2558 O O . GLU A 1 320 ? 21.431 -7.057 1.751 1.00 89.94 320 GLU A O 1
ATOM 2563 N N . THR A 1 321 ? 19.529 -5.874 1.743 1.00 86.06 321 THR A N 1
ATOM 2564 C CA . THR A 1 321 ? 19.822 -5.178 0.483 1.00 86.06 321 THR A CA 1
ATOM 2565 C C . THR A 1 321 ? 21.071 -4.312 0.615 1.00 86.06 321 THR A C 1
ATOM 2567 O O . THR A 1 321 ? 21.915 -4.311 -0.277 1.00 86.06 321 THR A O 1
ATOM 2570 N N . GLN A 1 322 ? 21.240 -3.600 1.731 1.00 85.62 322 GLN A N 1
ATOM 2571 C CA . GLN A 1 322 ? 22.435 -2.796 1.981 1.00 85.62 322 GLN A CA 1
ATOM 2572 C C . GLN A 1 322 ? 23.699 -3.660 2.112 1.00 85.62 322 GLN A C 1
ATOM 2574 O O . GLN A 1 322 ? 24.769 -3.242 1.663 1.00 85.62 322 GLN A O 1
ATOM 2579 N N . GLN A 1 323 ? 23.579 -4.858 2.689 1.00 85.88 323 GLN A N 1
ATOM 2580 C CA . GLN A 1 323 ? 24.678 -5.812 2.821 1.00 85.88 323 GLN A CA 1
ATOM 2581 C C . GLN A 1 323 ? 25.066 -6.448 1.478 1.00 85.88 323 GLN A C 1
ATOM 2583 O O . GLN A 1 323 ? 26.252 -6.547 1.168 1.00 85.88 323 GLN A O 1
ATOM 2588 N N . MET A 1 324 ? 24.085 -6.873 0.678 1.00 81.12 324 MET A N 1
ATOM 2589 C CA . MET A 1 324 ? 24.320 -7.511 -0.623 1.00 81.12 324 MET A CA 1
ATOM 2590 C C . MET A 1 324 ? 24.744 -6.506 -1.701 1.00 81.12 324 MET A C 1
ATOM 2592 O O . MET A 1 324 ? 25.582 -6.817 -2.546 1.00 81.12 324 MET A O 1
ATOM 2596 N N . PHE A 1 325 ? 24.197 -5.288 -1.653 1.00 78.25 325 PHE A N 1
ATOM 2597 C CA . PHE A 1 325 ? 24.383 -4.241 -2.659 1.00 78.25 325 PHE A CA 1
ATOM 2598 C C . PHE A 1 325 ? 24.936 -2.950 -2.027 1.00 78.25 325 PHE A C 1
ATOM 2600 O O . PHE A 1 325 ? 24.250 -1.916 -1.992 1.00 78.25 325 PHE A O 1
ATOM 2607 N N . PRO A 1 326 ? 26.194 -2.958 -1.539 1.00 76.88 326 PRO A N 1
ATOM 2608 C CA . PRO A 1 326 ? 26.823 -1.752 -1.019 1.00 76.88 326 PRO A CA 1
ATOM 2609 C C . PRO A 1 326 ? 26.904 -0.676 -2.110 1.00 76.88 326 PRO A C 1
ATOM 2611 O O . PRO A 1 326 ? 27.074 -0.972 -3.295 1.00 76.88 326 PRO A O 1
ATOM 2614 N N . ALA A 1 327 ? 26.805 0.596 -1.711 1.00 67.31 327 ALA A N 1
ATOM 2615 C CA . ALA A 1 327 ? 26.684 1.735 -2.629 1.00 67.31 327 ALA A CA 1
ATOM 2616 C C . ALA A 1 327 ? 27.793 1.808 -3.701 1.00 67.31 327 ALA A C 1
ATOM 2618 O O . ALA A 1 327 ? 27.551 2.313 -4.793 1.00 67.31 327 ALA A O 1
ATOM 2619 N N . SER A 1 328 ? 28.976 1.256 -3.421 1.00 65.69 328 SER A N 1
ATOM 2620 C CA . SER A 1 328 ? 30.117 1.199 -4.340 1.00 65.69 328 SER A CA 1
ATOM 2621 C C . SER A 1 328 ? 29.987 0.174 -5.475 1.00 65.69 328 SER A C 1
ATOM 2623 O O . SER A 1 328 ? 30.713 0.291 -6.457 1.00 65.69 328 SER A O 1
ATOM 2625 N N . ARG A 1 329 ? 29.087 -0.819 -5.377 1.00 59.09 329 ARG A N 1
ATOM 2626 C CA . ARG A 1 329 ? 28.952 -1.917 -6.360 1.00 59.09 329 ARG A CA 1
ATOM 2627 C C . ARG A 1 329 ? 27.651 -1.912 -7.169 1.00 59.09 329 ARG A C 1
ATOM 2629 O O . ARG A 1 329 ? 27.481 -2.781 -8.015 1.00 59.09 329 ARG A O 1
ATOM 2636 N N . ARG A 1 330 ? 26.769 -0.920 -6.986 1.00 57.44 330 ARG A N 1
ATOM 2637 C CA . ARG A 1 330 ? 25.444 -0.859 -7.651 1.00 57.44 330 ARG A CA 1
ATOM 2638 C C . ARG A 1 330 ? 25.474 -0.883 -9.185 1.00 57.44 330 ARG A C 1
ATOM 2640 O O . ARG A 1 330 ? 24.476 -1.236 -9.797 1.00 57.44 330 ARG A O 1
ATOM 2647 N N . ALA A 1 331 ? 26.591 -0.505 -9.805 1.00 56.50 331 ALA A N 1
ATOM 2648 C CA . ALA A 1 331 ? 26.738 -0.493 -11.263 1.00 56.50 331 ALA A CA 1
ATOM 2649 C C . ALA A 1 331 ? 27.122 -1.861 -11.868 1.00 56.50 331 ALA A C 1
ATOM 2651 O O . ALA A 1 331 ? 27.042 -2.025 -13.079 1.00 56.50 331 ALA A O 1
ATOM 2652 N N . GLN A 1 332 ? 27.560 -2.825 -11.050 1.00 55.94 332 GLN A N 1
ATOM 2653 C CA . GLN A 1 332 ? 28.033 -4.152 -11.486 1.00 55.94 332 GLN A CA 1
ATOM 2654 C C . GLN A 1 332 ? 27.125 -5.297 -11.024 1.00 55.94 332 GLN A C 1
ATOM 2656 O O . GLN A 1 332 ? 27.450 -6.462 -11.218 1.00 55.94 332 GLN A O 1
ATOM 2661 N N . THR A 1 333 ? 26.027 -4.978 -10.350 1.00 57.84 333 THR A N 1
ATOM 2662 C CA . THR A 1 333 ? 25.185 -5.958 -9.669 1.00 57.84 333 THR A CA 1
ATOM 2663 C C . THR A 1 333 ? 24.068 -6.480 -10.558 1.00 57.84 333 THR A C 1
ATOM 2665 O O . THR A 1 333 ? 23.326 -5.693 -11.148 1.00 57.84 333 THR A O 1
ATOM 2668 N N . ASP A 1 334 ? 23.928 -7.807 -10.593 1.00 71.44 334 ASP A N 1
ATOM 2669 C CA . ASP A 1 334 ? 22.866 -8.514 -11.305 1.00 71.44 334 ASP A CA 1
ATOM 2670 C C . ASP A 1 334 ? 21.501 -8.050 -10.789 1.00 71.44 334 ASP A C 1
ATOM 2672 O O . ASP A 1 334 ? 21.095 -8.344 -9.662 1.00 71.44 334 ASP A O 1
ATOM 2676 N N . THR A 1 335 ? 20.792 -7.289 -11.624 1.00 77.12 335 THR A N 1
ATOM 2677 C CA . THR A 1 335 ? 19.454 -6.755 -11.313 1.00 77.12 335 THR A CA 1
ATOM 2678 C C . THR A 1 335 ? 18.473 -7.889 -10.995 1.00 77.12 335 THR A C 1
ATOM 2680 O O . THR A 1 335 ? 17.599 -7.741 -10.142 1.00 77.12 335 THR A O 1
ATOM 2683 N N . ASP A 1 336 ? 18.693 -9.056 -11.599 1.00 82.31 336 ASP A N 1
ATOM 2684 C CA . ASP A 1 336 ? 17.914 -10.273 -11.388 1.00 82.31 336 ASP A CA 1
ATOM 2685 C C . ASP A 1 336 ? 17.984 -10.777 -9.941 1.00 82.31 336 ASP A C 1
ATOM 2687 O O . ASP A 1 336 ? 16.974 -11.222 -9.397 1.00 82.31 336 ASP A O 1
ATOM 2691 N N . LEU A 1 337 ? 19.132 -10.649 -9.264 1.00 84.19 337 LEU A N 1
ATOM 2692 C CA . LEU A 1 337 ? 19.267 -11.071 -7.867 1.00 84.19 337 LEU A CA 1
ATOM 2693 C C . LEU A 1 337 ? 18.441 -10.181 -6.929 1.00 84.19 337 LEU A C 1
ATOM 2695 O O . LEU A 1 337 ? 17.802 -10.681 -6.003 1.00 84.19 337 LEU A O 1
ATOM 2699 N N . LEU A 1 338 ? 18.415 -8.870 -7.191 1.00 83.00 338 LEU A N 1
ATOM 2700 C CA . LEU A 1 338 ? 17.580 -7.929 -6.445 1.00 83.00 338 LEU A CA 1
ATOM 2701 C C . LEU A 1 338 ? 16.090 -8.219 -6.671 1.00 83.00 338 LEU A C 1
ATOM 2703 O O . LEU A 1 338 ? 15.314 -8.207 -5.718 1.00 83.00 338 LEU A O 1
ATOM 2707 N N . LEU A 1 339 ? 15.691 -8.525 -7.910 1.00 86.38 339 LEU A N 1
ATOM 2708 C CA . LEU A 1 339 ? 14.314 -8.905 -8.234 1.00 86.38 339 LEU A CA 1
ATOM 2709 C C . LEU A 1 339 ? 13.901 -10.202 -7.525 1.00 86.38 339 LEU A C 1
ATOM 2711 O O . LEU A 1 339 ? 12.829 -10.259 -6.922 1.00 86.38 339 LEU A O 1
ATOM 2715 N N . ILE A 1 340 ? 14.753 -11.230 -7.527 1.00 87.88 340 ILE A N 1
ATOM 2716 C CA . ILE A 1 340 ? 14.495 -12.486 -6.805 1.00 87.88 340 ILE A CA 1
ATOM 2717 C C . ILE A 1 340 ? 14.358 -12.226 -5.299 1.00 87.88 340 ILE A C 1
ATOM 2719 O O . ILE A 1 340 ? 13.435 -12.727 -4.657 1.00 87.88 340 ILE A O 1
ATOM 2723 N N . HIS A 1 341 ? 15.233 -11.402 -4.725 1.00 86.94 341 HIS A N 1
ATOM 2724 C CA . HIS A 1 341 ? 15.157 -11.051 -3.309 1.00 86.94 341 HIS A CA 1
ATOM 2725 C C . HIS A 1 341 ? 13.867 -10.290 -2.970 1.00 86.94 341 HIS A C 1
ATOM 2727 O O . HIS A 1 341 ? 13.151 -10.683 -2.049 1.00 86.94 341 HIS A O 1
ATOM 2733 N N . ALA A 1 342 ? 13.496 -9.289 -3.770 1.00 88.38 342 ALA A N 1
ATOM 2734 C CA . ALA A 1 342 ? 12.244 -8.553 -3.602 1.00 88.38 342 ALA A CA 1
ATOM 2735 C C . ALA A 1 342 ? 11.010 -9.464 -3.739 1.00 88.38 342 ALA A C 1
ATOM 2737 O O . ALA A 1 342 ? 10.082 -9.382 -2.932 1.00 88.38 342 ALA A O 1
ATOM 2738 N N . THR A 1 343 ? 10.997 -10.374 -4.719 1.00 89.75 343 THR A N 1
ATOM 2739 C CA . THR A 1 343 ? 9.878 -11.316 -4.912 1.00 89.75 343 THR A CA 1
ATOM 2740 C C . THR A 1 343 ? 9.701 -12.276 -3.742 1.00 89.75 343 THR A C 1
ATOM 2742 O O . THR A 1 343 ? 8.561 -12.533 -3.356 1.00 89.75 343 THR A O 1
ATOM 2745 N N . ARG A 1 344 ? 10.786 -12.736 -3.109 1.00 92.56 344 ARG A N 1
ATOM 2746 C CA . ARG A 1 344 ? 10.713 -13.554 -1.889 1.00 92.56 344 ARG A CA 1
ATOM 2747 C C . ARG A 1 344 ? 9.973 -12.831 -0.759 1.00 92.56 344 ARG A C 1
ATOM 2749 O O . ARG A 1 344 ? 9.097 -13.420 -0.129 1.00 92.56 344 ARG A O 1
ATOM 2756 N N . TYR A 1 345 ? 10.299 -11.564 -0.509 1.00 90.69 345 TYR A N 1
ATOM 2757 C CA . TYR A 1 345 ? 9.649 -10.780 0.547 1.00 90.69 345 TYR A CA 1
ATOM 2758 C C . TYR A 1 345 ? 8.205 -10.405 0.205 1.00 90.69 345 TYR A C 1
ATOM 2760 O O . TYR A 1 345 ? 7.344 -10.433 1.084 1.00 90.69 345 TYR A O 1
ATOM 2768 N N . MET A 1 346 ? 7.906 -10.136 -1.070 1.00 89.56 346 MET A N 1
ATOM 2769 C CA . MET A 1 346 ? 6.519 -9.980 -1.521 1.00 89.56 346 MET A CA 1
ATOM 2770 C C . MET A 1 346 ? 5.700 -11.247 -1.245 1.00 89.56 346 MET A C 1
ATOM 2772 O O . MET A 1 346 ? 4.626 -11.156 -0.658 1.00 89.56 346 MET A O 1
ATOM 2776 N N . GLN A 1 347 ? 6.225 -12.431 -1.578 1.00 91.19 347 GLN A N 1
ATOM 2777 C CA . GLN A 1 347 ? 5.552 -13.708 -1.308 1.00 91.19 347 GLN A CA 1
ATOM 2778 C C . GLN A 1 347 ? 5.341 -13.959 0.190 1.00 91.19 347 GLN A C 1
ATOM 2780 O O . GLN A 1 347 ? 4.298 -14.484 0.582 1.00 91.19 347 GLN A O 1
ATOM 2785 N N . GLN A 1 348 ? 6.303 -13.568 1.031 1.00 90.81 348 GLN A N 1
ATOM 2786 C CA . GLN A 1 348 ? 6.163 -13.648 2.484 1.00 90.81 348 GLN A CA 1
ATOM 2787 C C . GLN A 1 348 ? 4.994 -12.781 2.977 1.00 90.81 348 GLN A C 1
ATOM 2789 O O . GLN A 1 348 ? 4.126 -13.283 3.689 1.00 90.81 348 GLN A O 1
ATOM 2794 N N . LEU A 1 349 ? 4.915 -11.516 2.549 1.00 88.75 349 LEU A N 1
ATOM 2795 C CA . LEU A 1 349 ? 3.814 -10.614 2.912 1.00 88.75 349 LEU A CA 1
ATOM 2796 C C . LEU A 1 349 ? 2.460 -11.104 2.378 1.00 88.75 349 LEU A C 1
ATOM 2798 O O . LEU A 1 349 ? 1.453 -11.043 3.080 1.00 88.75 349 LEU A O 1
ATOM 2802 N N . GLU A 1 350 ? 2.417 -11.643 1.158 1.00 89.44 350 GLU A N 1
ATOM 2803 C CA . GLU A 1 350 ? 1.210 -12.275 0.615 1.00 89.44 350 GLU A CA 1
ATOM 2804 C C . GLU A 1 350 ? 0.767 -13.492 1.440 1.00 89.44 350 GLU A C 1
ATOM 2806 O O . GLU A 1 350 ? -0.435 -13.736 1.586 1.00 89.44 350 GLU A O 1
ATOM 2811 N N . GLY A 1 351 ? 1.724 -14.253 1.980 1.00 90.88 351 GLY A N 1
ATOM 2812 C CA . GLY A 1 351 ? 1.496 -15.335 2.936 1.00 90.88 351 GLY A CA 1
ATOM 2813 C C . GLY A 1 351 ? 0.811 -14.842 4.206 1.00 90.88 351 GLY A C 1
ATOM 2814 O O . GLY A 1 351 ? -0.287 -15.302 4.519 1.00 90.88 351 GLY A O 1
ATOM 2815 N N . GLU A 1 352 ? 1.397 -13.841 4.862 1.00 87.50 352 GLU A N 1
ATOM 2816 C CA . GLU A 1 352 ? 0.865 -13.218 6.084 1.00 87.50 352 GLU A CA 1
ATOM 2817 C C . GLU A 1 352 ? -0.556 -12.667 5.881 1.00 87.50 352 GLU A C 1
ATOM 2819 O O . GLU A 1 352 ? -1.460 -12.904 6.686 1.00 87.50 352 GLU A O 1
ATOM 2824 N N . VAL A 1 353 ? -0.812 -11.995 4.752 1.00 85.25 353 VAL A N 1
ATOM 2825 C CA . VAL A 1 353 ? -2.156 -11.502 4.403 1.00 85.25 353 VAL A CA 1
ATOM 2826 C C . VAL A 1 353 ? -3.145 -12.660 4.245 1.00 85.25 353 VAL A C 1
ATOM 2828 O O . VAL A 1 353 ? -4.304 -12.559 4.662 1.00 85.25 353 VAL A O 1
ATOM 2831 N N . ARG A 1 354 ? -2.720 -13.778 3.646 1.00 87.00 354 ARG A N 1
ATOM 2832 C CA . ARG A 1 354 ? -3.560 -14.969 3.459 1.00 87.00 354 ARG A CA 1
ATOM 2833 C C . ARG A 1 354 ? -3.901 -15.623 4.800 1.00 87.00 354 ARG A C 1
ATOM 2835 O O . ARG A 1 354 ? -5.065 -15.969 5.017 1.00 87.00 354 ARG A O 1
ATOM 2842 N N . GLU A 1 355 ? -2.935 -15.724 5.707 1.00 89.06 355 GLU A N 1
ATOM 2843 C CA . GLU A 1 355 ? -3.135 -16.238 7.065 1.00 89.06 355 GLU A CA 1
ATOM 2844 C C . GLU A 1 355 ? -4.041 -15.329 7.899 1.00 89.06 355 GLU A C 1
ATOM 2846 O O . GLU A 1 355 ? -4.999 -15.808 8.511 1.00 89.06 355 GLU A O 1
ATOM 2851 N N . ALA A 1 356 ? -3.825 -14.011 7.863 1.00 83.12 356 ALA A N 1
ATOM 2852 C CA . ALA A 1 356 ? -4.674 -13.039 8.549 1.00 83.12 356 ALA A CA 1
ATOM 2853 C C . ALA A 1 356 ? -6.135 -13.12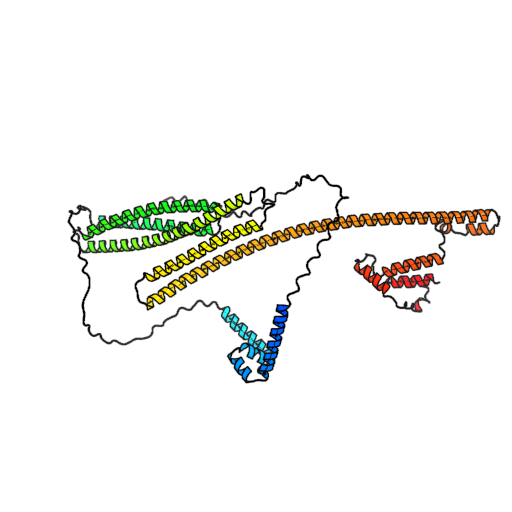3 8.071 1.00 83.12 356 ALA A C 1
ATOM 2855 O O . ALA A 1 356 ? -7.066 -13.137 8.883 1.00 83.12 356 ALA A O 1
ATOM 2856 N N . ARG A 1 357 ? -6.346 -13.265 6.754 1.00 82.25 357 ARG A N 1
ATOM 2857 C CA . ARG A 1 357 ? -7.675 -13.479 6.153 1.00 82.25 357 ARG A CA 1
ATOM 2858 C C . ARG A 1 357 ? -8.321 -14.777 6.644 1.00 82.25 357 ARG A C 1
ATOM 2860 O O . ARG A 1 357 ? -9.501 -14.771 7.004 1.00 82.25 357 ARG A O 1
ATOM 2867 N N . ALA A 1 358 ? -7.569 -15.877 6.691 1.00 85.75 358 ALA A N 1
ATOM 2868 C CA . ALA A 1 358 ? -8.066 -17.157 7.192 1.00 85.75 358 ALA A CA 1
ATOM 2869 C C . ALA A 1 358 ? -8.435 -17.071 8.683 1.00 85.75 358 ALA A C 1
ATOM 2871 O O . ALA A 1 358 ? -9.550 -17.434 9.069 1.00 85.75 358 ALA A O 1
ATOM 2872 N N . ALA A 1 359 ? -7.559 -16.495 9.508 1.00 84.38 359 ALA A N 1
ATOM 2873 C CA . ALA A 1 359 ? -7.792 -16.301 10.935 1.00 84.38 359 ALA A CA 1
ATOM 2874 C C . ALA A 1 359 ? -9.036 -15.441 11.211 1.00 84.38 359 ALA A C 1
ATOM 2876 O O . ALA A 1 359 ? -9.834 -15.782 12.087 1.00 84.38 359 ALA A O 1
ATOM 2877 N N . MET A 1 360 ? -9.242 -14.364 10.446 1.00 79.00 360 MET A N 1
ATOM 2878 C CA . MET A 1 360 ? -10.434 -13.517 10.545 1.00 79.00 360 MET A CA 1
ATOM 2879 C C . MET A 1 360 ? -11.709 -14.292 10.194 1.00 79.00 360 MET A C 1
ATOM 2881 O O . MET A 1 360 ? -12.675 -14.250 10.955 1.00 79.00 360 MET A O 1
ATOM 2885 N N . SER A 1 361 ? -11.703 -15.060 9.100 1.00 81.38 361 SER A N 1
ATOM 2886 C CA . SER A 1 361 ? -12.857 -15.885 8.716 1.00 81.38 361 SER A CA 1
ATOM 2887 C C . SER A 1 361 ? -13.220 -16.922 9.786 1.00 81.38 361 SER A C 1
ATOM 2889 O O . SER A 1 361 ? -14.394 -17.090 10.114 1.00 81.38 361 SER A O 1
ATOM 2891 N N . ALA A 1 362 ? -12.215 -17.538 10.417 1.00 82.31 362 ALA A N 1
ATOM 2892 C CA . ALA A 1 362 ? -12.416 -18.489 11.503 1.00 82.31 362 ALA A CA 1
ATOM 2893 C C . ALA A 1 362 ? -12.982 -17.824 12.770 1.00 82.31 362 ALA A C 1
ATOM 2895 O O . ALA A 1 362 ? -13.811 -18.421 13.455 1.00 82.31 362 ALA A O 1
ATOM 2896 N N . ARG A 1 363 ? -12.573 -16.586 13.091 1.00 81.31 363 ARG A N 1
ATOM 2897 C CA . ARG A 1 363 ? -13.141 -15.815 14.214 1.00 81.31 363 ARG A CA 1
ATOM 2898 C C . ARG A 1 363 ? -14.610 -15.477 13.981 1.00 81.31 363 ARG A C 1
ATOM 2900 O O . ARG A 1 363 ? -15.407 -15.675 14.890 1.00 81.31 363 ARG A O 1
ATOM 2907 N N . VAL A 1 364 ? -14.966 -15.033 12.774 1.00 79.94 364 VAL A N 1
ATOM 2908 C CA . VAL A 1 364 ? -16.365 -14.753 12.402 1.00 79.94 364 VAL A CA 1
ATOM 2909 C C . VAL A 1 364 ? -17.209 -16.020 12.516 1.00 79.94 364 VAL A C 1
ATOM 2911 O O . VAL A 1 364 ? -18.267 -15.987 13.136 1.00 79.94 364 VAL A O 1
ATOM 2914 N N . ALA A 1 365 ? -16.716 -17.148 11.997 1.00 80.12 365 ALA A N 1
ATOM 2915 C CA . ALA A 1 365 ? -17.403 -18.430 12.116 1.00 80.12 365 ALA A CA 1
ATOM 2916 C C . ALA A 1 365 ? -17.634 -18.819 13.585 1.00 80.12 365 ALA A C 1
ATOM 2918 O O . ALA A 1 365 ? -18.754 -19.151 13.951 1.00 80.12 365 ALA A O 1
ATOM 2919 N N . ARG A 1 366 ? -16.614 -18.709 14.449 1.00 82.00 366 ARG A N 1
ATOM 2920 C CA . ARG A 1 366 ? -16.760 -18.990 15.888 1.00 82.00 366 ARG A CA 1
ATOM 2921 C C . ARG A 1 366 ? -17.733 -18.042 16.591 1.00 82.00 366 ARG A C 1
ATOM 2923 O O . ARG A 1 366 ? -18.533 -18.510 17.388 1.00 82.00 366 ARG A O 1
ATOM 2930 N N . GLY A 1 367 ? -17.697 -16.744 16.289 1.00 79.94 367 GLY A N 1
ATOM 2931 C CA . GLY A 1 367 ? -18.625 -15.767 16.874 1.00 79.94 367 GLY A CA 1
ATOM 2932 C C . GLY A 1 367 ? -20.083 -16.007 16.469 1.00 79.94 367 GLY A C 1
ATOM 2933 O O . GLY A 1 367 ? -20.995 -15.811 17.268 1.00 79.94 367 GLY A O 1
ATOM 2934 N N . LEU A 1 368 ? -20.317 -16.511 15.255 1.00 76.25 368 LEU A N 1
ATOM 2935 C CA . LEU A 1 368 ? -21.654 -16.926 14.822 1.00 76.25 368 LEU A CA 1
ATOM 2936 C C . LEU A 1 368 ? -22.178 -18.124 15.633 1.00 76.25 368 LEU A C 1
ATOM 2938 O O . LEU A 1 368 ? -23.373 -18.180 15.911 1.00 76.25 368 LEU A O 1
ATOM 2942 N N . LEU A 1 369 ? -21.299 -19.034 16.076 1.00 78.75 369 LEU A N 1
ATOM 2943 C CA . LEU A 1 369 ? -21.679 -20.184 16.912 1.00 78.75 369 LEU A CA 1
ATOM 2944 C C . LEU A 1 369 ? -22.129 -19.790 18.328 1.00 78.75 369 LEU A C 1
ATOM 2946 O O . LEU A 1 369 ? -22.844 -20.560 18.961 1.00 78.75 369 LEU A O 1
ATOM 2950 N N . THR A 1 370 ? -21.714 -18.625 18.833 1.00 79.75 370 THR A N 1
ATOM 2951 C CA . THR A 1 370 ? -22.002 -18.185 20.212 1.00 79.75 370 THR A CA 1
ATOM 2952 C C . THR A 1 370 ? -23.353 -17.478 20.391 1.00 79.75 370 THR A C 1
ATOM 2954 O O . THR A 1 370 ? -23.698 -17.116 21.512 1.00 79.75 370 THR A O 1
ATOM 2957 N N . LEU A 1 371 ? -24.125 -17.253 19.321 1.00 74.94 371 LEU A N 1
ATOM 2958 C CA . LEU A 1 371 ? -25.404 -16.529 19.384 1.00 74.94 371 LEU A CA 1
ATOM 2959 C C . LEU A 1 371 ? -26.595 -17.459 19.753 1.00 74.94 371 LEU A C 1
ATOM 2961 O O . LEU A 1 371 ? -26.625 -18.598 19.284 1.00 74.94 371 LEU A O 1
ATOM 2965 N N . PRO A 1 372 ? -27.596 -16.992 20.541 1.00 68.50 372 PRO A N 1
ATOM 2966 C CA . PRO A 1 372 ? -28.797 -17.768 20.908 1.00 68.50 372 PRO A CA 1
ATOM 2967 C C . PRO A 1 372 ? -29.653 -18.194 19.695 1.00 68.50 372 PRO A C 1
ATOM 2969 O O . PRO A 1 372 ? -29.680 -17.484 18.687 1.00 68.50 372 PRO A O 1
ATOM 2972 N N . GLN A 1 373 ? -30.343 -19.342 19.789 1.00 62.09 373 GLN A N 1
ATOM 2973 C CA . GLN A 1 373 ? -30.819 -20.126 18.635 1.00 62.09 373 GLN A CA 1
ATOM 2974 C C . GLN A 1 373 ? -32.323 -20.035 18.316 1.00 62.09 373 GLN A C 1
ATOM 2976 O O . GLN A 1 373 ? -33.159 -20.343 19.156 1.00 62.09 373 GLN A O 1
ATOM 2981 N N . ASP A 1 374 ? -32.597 -19.779 17.035 1.00 76.06 374 ASP A N 1
ATOM 2982 C CA . ASP A 1 374 ? -33.638 -20.420 16.217 1.00 76.06 374 ASP A CA 1
ATOM 2983 C C . ASP A 1 374 ? -32.917 -20.884 14.932 1.00 76.06 374 ASP A C 1
ATOM 2985 O O . ASP A 1 374 ? -32.217 -20.078 14.309 1.00 76.06 374 ASP A O 1
ATOM 2989 N N . GLU A 1 375 ? -33.008 -22.156 14.524 1.00 72.75 375 GLU A N 1
ATOM 2990 C CA . GLU A 1 375 ? -32.211 -22.708 13.400 1.00 72.75 375 GLU A CA 1
ATOM 2991 C C . GLU A 1 375 ? -32.424 -21.945 12.077 1.00 72.75 375 GLU A C 1
ATOM 2993 O O . GLU A 1 375 ? -31.469 -21.658 11.346 1.00 72.75 375 GLU A O 1
ATOM 2998 N N . GLN A 1 376 ? -33.666 -21.534 11.802 1.00 70.62 376 GLN A N 1
ATOM 2999 C CA . GLN A 1 376 ? -34.012 -20.729 10.625 1.00 70.62 376 GLN A CA 1
ATOM 3000 C C . GLN A 1 376 ? -33.431 -19.308 10.701 1.00 70.62 376 GLN A C 1
ATOM 3002 O O . GLN A 1 376 ? -32.907 -18.791 9.710 1.00 70.62 376 GLN A O 1
ATOM 3007 N N . GLN A 1 377 ? -33.459 -18.684 11.882 1.00 71.19 377 GLN A N 1
ATOM 3008 C CA . GLN A 1 377 ? -32.892 -17.348 12.091 1.00 71.19 377 GLN A CA 1
ATOM 3009 C C . GLN A 1 377 ? -31.360 -17.371 12.044 1.00 71.19 377 GLN A C 1
ATOM 3011 O O . GLN A 1 377 ? -30.738 -16.413 11.581 1.00 71.19 377 GLN A O 1
ATOM 3016 N N . ARG A 1 378 ? -30.736 -18.477 12.464 1.00 70.75 378 ARG A N 1
ATOM 3017 C CA . ARG A 1 378 ? -29.291 -18.691 12.381 1.00 70.75 378 ARG A CA 1
ATOM 3018 C C . ARG A 1 378 ? -28.810 -18.740 10.937 1.00 70.75 378 ARG A C 1
ATOM 3020 O O . ARG A 1 378 ? -27.925 -17.966 10.587 1.00 70.75 378 ARG A O 1
ATOM 3027 N N . SER A 1 379 ? -29.421 -19.572 10.091 1.00 75.00 379 SER A N 1
ATOM 3028 C CA . SER A 1 379 ? -29.053 -19.649 8.670 1.00 75.00 379 SER A CA 1
ATOM 3029 C C . SER A 1 379 ? -29.219 -18.290 7.972 1.00 75.00 379 SER A C 1
ATOM 3031 O O . SER A 1 379 ? -28.309 -17.832 7.280 1.00 75.00 379 SER A O 1
ATOM 3033 N N . GLY A 1 380 ? -30.316 -17.572 8.246 1.00 79.25 380 GLY A N 1
ATOM 3034 C CA . GLY A 1 380 ? -30.533 -16.221 7.719 1.00 79.25 380 GLY A CA 1
ATOM 3035 C C . GLY A 1 380 ? -29.464 -15.209 8.161 1.00 79.25 380 GLY A C 1
ATOM 3036 O O . GLY A 1 380 ? -28.920 -14.476 7.331 1.00 79.25 380 GLY A O 1
ATOM 3037 N N . ARG A 1 381 ? -29.106 -15.183 9.453 1.00 76.88 381 ARG A N 1
ATOM 3038 C CA . ARG A 1 381 ? -28.067 -14.282 9.993 1.00 76.88 381 ARG A CA 1
ATOM 3039 C C . ARG A 1 381 ? -26.674 -14.639 9.482 1.00 76.88 381 ARG A C 1
ATOM 3041 O O . ARG A 1 381 ? -25.915 -13.736 9.138 1.00 76.88 381 ARG A O 1
ATOM 3048 N N . GLU A 1 382 ? -26.346 -15.925 9.384 1.00 80.50 382 GLU A N 1
ATOM 3049 C CA . GLU A 1 382 ? -25.082 -16.392 8.812 1.00 80.50 382 GLU A CA 1
ATOM 3050 C C . GLU A 1 382 ? -24.941 -15.942 7.353 1.00 80.50 382 GLU A C 1
ATOM 3052 O O . GLU A 1 382 ? -23.903 -15.391 6.984 1.00 80.50 382 GLU A O 1
ATOM 3057 N N . VAL A 1 383 ? -25.993 -16.086 6.539 1.00 83.19 383 VAL A N 1
ATOM 3058 C CA . VAL A 1 383 ? -25.997 -15.620 5.144 1.00 83.19 383 VAL A CA 1
ATOM 3059 C C . VAL A 1 383 ? -25.824 -14.103 5.065 1.00 83.19 383 VAL A C 1
ATOM 3061 O O . VAL A 1 383 ? -25.004 -13.635 4.275 1.00 83.19 383 VAL A O 1
ATOM 3064 N N . LEU A 1 384 ? -26.521 -13.325 5.899 1.00 85.25 384 LEU A N 1
ATOM 3065 C CA . LEU A 1 384 ? -26.395 -11.861 5.926 1.00 85.25 384 LEU A CA 1
ATOM 3066 C C . LEU A 1 384 ? -24.989 -11.402 6.335 1.00 85.25 384 LEU A C 1
ATOM 3068 O O . LEU A 1 384 ? -24.403 -10.545 5.671 1.00 85.25 384 LEU A O 1
ATOM 3072 N N . VAL A 1 385 ? -24.420 -11.990 7.391 1.00 84.06 385 VAL A N 1
ATOM 3073 C CA . VAL A 1 385 ? -23.063 -11.668 7.860 1.00 84.06 385 VAL A CA 1
ATOM 3074 C C . VAL A 1 385 ? -22.033 -12.062 6.806 1.00 84.06 385 VAL A C 1
ATOM 3076 O O . VAL A 1 385 ? -21.161 -11.262 6.467 1.00 84.06 385 VAL A O 1
ATOM 3079 N N . GLN A 1 386 ? -22.151 -13.254 6.218 1.00 82.69 386 GLN A N 1
ATOM 3080 C CA . GLN A 1 386 ? -21.265 -13.676 5.137 1.00 82.69 386 GLN A CA 1
ATOM 3081 C C . GLN A 1 386 ? -21.406 -12.783 3.899 1.00 82.69 386 GLN A C 1
ATOM 3083 O O . GLN A 1 386 ? -20.392 -12.443 3.291 1.00 82.69 386 GLN A O 1
ATOM 3088 N N . ALA A 1 387 ? -22.618 -12.366 3.532 1.00 85.44 387 ALA A N 1
ATOM 3089 C CA . ALA A 1 387 ? -22.853 -11.451 2.420 1.00 85.44 387 ALA A CA 1
ATOM 3090 C C . ALA A 1 387 ? -22.225 -10.073 2.681 1.00 85.44 387 ALA A C 1
ATOM 3092 O O . ALA A 1 387 ? -21.534 -9.546 1.808 1.00 85.44 387 ALA A O 1
ATOM 3093 N N . ALA A 1 388 ? -22.381 -9.520 3.888 1.00 84.44 388 ALA A N 1
ATOM 3094 C CA . ALA A 1 388 ? -21.769 -8.251 4.282 1.00 84.44 388 ALA A CA 1
ATOM 3095 C C . ALA A 1 388 ? -20.231 -8.324 4.272 1.00 84.44 388 ALA A C 1
ATOM 3097 O O . ALA A 1 388 ? -19.572 -7.440 3.718 1.00 84.44 388 ALA A O 1
ATOM 3098 N N . VAL A 1 389 ? -19.653 -9.407 4.806 1.00 83.94 389 VAL A N 1
ATOM 3099 C CA . VAL A 1 389 ? -18.201 -9.652 4.785 1.00 83.94 389 VAL A CA 1
ATOM 3100 C C . VAL A 1 389 ? -17.693 -9.808 3.352 1.00 83.94 389 VAL A C 1
ATOM 3102 O O . VAL A 1 389 ? -16.681 -9.207 2.993 1.00 83.94 389 VAL A O 1
ATOM 3105 N N . ARG A 1 390 ? -18.395 -10.574 2.506 1.00 83.88 390 ARG A N 1
ATOM 3106 C CA . ARG A 1 390 ? -18.045 -10.735 1.086 1.00 83.88 390 ARG A CA 1
ATOM 3107 C C . ARG A 1 390 ? -18.101 -9.402 0.351 1.00 83.88 390 ARG A C 1
ATOM 3109 O O . ARG A 1 390 ? -17.153 -9.086 -0.358 1.00 83.88 390 ARG A O 1
ATOM 3116 N N . ARG A 1 391 ? -19.145 -8.597 0.566 1.00 86.50 391 ARG A N 1
ATOM 3117 C CA . ARG A 1 391 ? -19.277 -7.264 -0.033 1.00 86.50 391 ARG A CA 1
ATOM 3118 C C . ARG A 1 391 ? -18.106 -6.361 0.356 1.00 86.50 391 ARG A C 1
ATOM 3120 O O . ARG A 1 391 ? -17.409 -5.864 -0.528 1.00 86.50 391 ARG A O 1
ATOM 3127 N N . ARG A 1 392 ? -17.813 -6.233 1.655 1.00 83.88 392 ARG A N 1
ATOM 3128 C CA . ARG A 1 392 ? -16.657 -5.457 2.135 1.00 83.88 392 ARG A CA 1
ATOM 3129 C C . ARG A 1 392 ? -15.331 -5.964 1.578 1.00 83.88 392 ARG A C 1
ATOM 3131 O O . ARG A 1 392 ? -14.479 -5.165 1.204 1.00 83.88 392 ARG A O 1
ATOM 3138 N N . ARG A 1 393 ? -15.170 -7.282 1.460 1.00 82.62 393 ARG A N 1
ATOM 3139 C CA . ARG A 1 393 ? -13.985 -7.889 0.848 1.00 82.62 393 ARG A CA 1
ATOM 3140 C C . ARG A 1 393 ? -13.856 -7.530 -0.630 1.00 82.62 393 ARG A C 1
ATOM 3142 O O . ARG A 1 393 ? -12.771 -7.160 -1.055 1.00 82.62 393 ARG A O 1
ATOM 3149 N N . THR A 1 394 ? -14.943 -7.590 -1.400 1.00 85.12 394 THR A N 1
ATOM 3150 C CA . THR A 1 394 ? -14.919 -7.213 -2.822 1.00 85.12 394 THR A CA 1
ATOM 3151 C C . THR A 1 394 ? -14.640 -5.729 -3.035 1.00 85.12 394 THR A C 1
ATOM 3153 O O . THR A 1 394 ? -13.941 -5.385 -3.982 1.00 85.12 394 THR A O 1
ATOM 3156 N N . GLU A 1 395 ? -15.138 -4.855 -2.154 1.00 88.75 395 GLU A N 1
ATOM 3157 C CA . GLU A 1 395 ? -14.830 -3.420 -2.172 1.00 88.75 395 GLU A CA 1
ATOM 3158 C C . GLU A 1 395 ? -13.329 -3.190 -1.929 1.00 88.75 395 GLU A C 1
ATOM 3160 O O . GLU A 1 395 ? -12.667 -2.562 -2.754 1.00 88.75 395 GLU A O 1
ATOM 3165 N N . MET A 1 396 ? -12.769 -3.799 -0.878 1.00 81.38 396 MET A N 1
ATOM 3166 C CA . MET A 1 396 ? -11.340 -3.717 -0.553 1.00 81.38 396 MET A CA 1
ATOM 3167 C C . MET A 1 396 ? -10.447 -4.296 -1.663 1.00 81.38 396 MET A C 1
ATOM 3169 O O . MET A 1 396 ? -9.478 -3.661 -2.072 1.00 81.38 396 MET A O 1
ATOM 3173 N N . ASP A 1 397 ? -10.775 -5.482 -2.190 1.00 83.69 397 ASP A N 1
ATOM 3174 C CA . ASP A 1 397 ? -10.015 -6.107 -3.280 1.00 83.69 397 ASP A CA 1
ATOM 3175 C C . ASP A 1 397 ? -10.109 -5.263 -4.570 1.00 83.69 397 ASP A C 1
ATOM 3177 O O . ASP A 1 397 ? -9.143 -5.195 -5.330 1.00 83.69 397 ASP A O 1
ATOM 3181 N N . ARG A 1 398 ? -11.238 -4.577 -4.819 1.00 88.81 398 ARG A N 1
ATOM 3182 C CA . ARG A 1 398 ? -11.395 -3.648 -5.951 1.00 88.81 398 ARG A CA 1
ATOM 3183 C C . ARG A 1 398 ? -10.517 -2.411 -5.789 1.00 88.81 398 ARG A C 1
ATOM 3185 O O . ARG A 1 398 ? -9.867 -2.021 -6.754 1.00 88.81 398 ARG A O 1
ATOM 3192 N N . GLU A 1 399 ? -10.494 -1.798 -4.610 1.00 87.62 399 GLU A N 1
ATOM 3193 C CA . GLU A 1 399 ? -9.621 -0.652 -4.327 1.00 87.62 399 GLU A CA 1
ATOM 3194 C C . GLU A 1 399 ? -8.142 -1.028 -4.441 1.00 87.62 399 GLU A C 1
ATOM 3196 O O . GLU A 1 399 ? -7.378 -0.317 -5.090 1.00 87.62 399 GLU A O 1
ATOM 3201 N N . TYR A 1 400 ? -7.748 -2.178 -3.891 1.00 83.81 400 TYR A N 1
ATOM 3202 C CA . TYR A 1 400 ? -6.377 -2.673 -3.993 1.00 83.81 400 TYR A CA 1
ATOM 3203 C C . TYR A 1 400 ? -5.960 -2.933 -5.446 1.00 83.81 400 TYR A C 1
ATOM 3205 O O . TYR A 1 400 ? -4.879 -2.517 -5.863 1.00 83.81 400 TYR A O 1
ATOM 3213 N N . ARG A 1 401 ? -6.824 -3.577 -6.246 1.00 87.38 401 ARG A N 1
ATOM 3214 C CA . ARG A 1 401 ? -6.558 -3.808 -7.677 1.00 87.38 401 ARG A CA 1
ATOM 3215 C C . ARG A 1 401 ? -6.387 -2.503 -8.438 1.00 87.38 401 ARG A C 1
ATOM 3217 O O . ARG A 1 401 ? -5.387 -2.365 -9.130 1.00 87.38 401 ARG A O 1
ATOM 3224 N N . LYS A 1 402 ? -7.291 -1.537 -8.240 1.00 92.06 402 LYS A N 1
ATOM 3225 C CA . LYS A 1 402 ? -7.184 -0.208 -8.859 1.00 92.06 402 LYS A CA 1
ATOM 3226 C C . LYS A 1 402 ? -5.845 0.457 -8.542 1.00 92.06 402 LYS A C 1
ATOM 3228 O O . LYS A 1 402 ? -5.136 0.847 -9.458 1.00 92.06 402 LYS A O 1
ATOM 3233 N N . ARG A 1 403 ? -5.448 0.496 -7.265 1.00 86.19 403 ARG A N 1
ATOM 3234 C CA . ARG A 1 403 ? -4.155 1.075 -6.855 1.00 86.19 403 ARG A CA 1
ATOM 3235 C C . ARG A 1 403 ? -2.970 0.340 -7.478 1.00 86.19 403 ARG A C 1
ATOM 3237 O O . ARG A 1 403 ? -2.011 0.959 -7.924 1.00 86.19 403 ARG A O 1
ATOM 3244 N N . SER A 1 404 ? -3.030 -0.989 -7.523 1.00 85.50 404 SER A N 1
ATOM 3245 C CA . SER A 1 404 ? -1.989 -1.813 -8.138 1.00 85.50 404 SER A CA 1
ATOM 3246 C C . SER A 1 404 ? -1.864 -1.550 -9.643 1.00 85.50 404 SER A C 1
ATOM 3248 O O . SER A 1 404 ? -0.753 -1.469 -10.161 1.00 85.50 404 SER A O 1
ATOM 3250 N N . GLU A 1 405 ? -2.985 -1.397 -10.346 1.00 92.12 405 GLU A N 1
ATOM 3251 C CA . GLU A 1 405 ? -3.035 -1.057 -11.771 1.00 92.12 405 GLU A CA 1
ATOM 3252 C C . GLU A 1 405 ? -2.517 0.362 -12.037 1.00 92.12 405 GLU A C 1
ATOM 3254 O O . GLU A 1 405 ? -1.691 0.540 -12.928 1.00 92.12 405 GLU A O 1
ATOM 3259 N N . GLU A 1 406 ? -2.915 1.348 -11.230 1.00 93.00 406 GLU A N 1
ATOM 3260 C CA . GLU A 1 406 ? -2.426 2.732 -11.316 1.00 93.00 406 GLU A CA 1
ATOM 3261 C C . GLU A 1 406 ? -0.906 2.812 -11.113 1.00 93.00 406 GLU A C 1
ATOM 3263 O O . GLU A 1 406 ? -0.204 3.446 -11.903 1.00 93.00 406 GLU A O 1
ATOM 3268 N N . LEU A 1 407 ? -0.373 2.107 -10.108 1.00 87.62 407 LEU A N 1
ATOM 3269 C CA . LEU A 1 407 ? 1.070 2.019 -9.868 1.00 87.62 407 LEU A CA 1
ATOM 3270 C C . LEU A 1 407 ? 1.809 1.337 -11.028 1.00 87.62 407 LEU A C 1
ATOM 3272 O O . LEU A 1 407 ? 2.876 1.802 -11.431 1.00 87.62 407 LEU A O 1
ATOM 3276 N N . ARG A 1 408 ? 1.256 0.252 -11.590 1.00 89.94 408 ARG A N 1
ATOM 3277 C CA . ARG A 1 408 ? 1.838 -0.409 -12.772 1.00 89.94 408 ARG A CA 1
ATOM 3278 C C . ARG A 1 408 ? 1.856 0.525 -13.977 1.00 89.94 408 ARG A C 1
ATOM 3280 O O . ARG A 1 408 ? 2.911 0.686 -14.579 1.00 89.94 408 ARG A O 1
ATOM 3287 N N . ALA A 1 409 ? 0.740 1.187 -14.274 1.00 95.56 409 ALA A N 1
ATOM 3288 C CA . ALA A 1 409 ? 0.634 2.117 -15.394 1.00 95.56 409 ALA A CA 1
ATOM 3289 C C . ALA A 1 409 ? 1.608 3.299 -15.255 1.00 95.56 409 ALA A C 1
ATOM 3291 O O . ALA A 1 409 ? 2.265 3.676 -16.226 1.00 95.56 409 ALA A O 1
ATOM 3292 N N . ALA A 1 410 ? 1.763 3.853 -14.047 1.00 94.19 410 ALA A N 1
ATOM 3293 C CA . ALA A 1 410 ? 2.730 4.917 -13.779 1.00 94.19 410 ALA A CA 1
ATOM 3294 C C . ALA A 1 410 ? 4.181 4.453 -14.006 1.00 94.19 410 ALA A C 1
ATOM 3296 O O . ALA A 1 410 ? 4.961 5.155 -14.656 1.00 94.19 410 ALA A O 1
ATOM 3297 N N . ASN A 1 411 ? 4.534 3.256 -13.529 1.00 89.12 411 ASN A N 1
ATOM 3298 C CA . ASN A 1 411 ? 5.862 2.672 -13.729 1.00 89.12 411 ASN A CA 1
ATOM 3299 C C . ASN A 1 411 ? 6.139 2.352 -15.206 1.00 89.12 411 ASN A C 1
ATOM 3301 O O . ASN A 1 411 ? 7.207 2.690 -15.714 1.00 89.12 411 ASN A O 1
ATOM 3305 N N . GLU A 1 412 ? 5.184 1.750 -15.917 1.00 94.75 412 GLU A N 1
ATOM 3306 C CA . GLU A 1 412 ? 5.287 1.472 -17.355 1.00 94.75 412 GLU A CA 1
ATOM 3307 C C . GLU A 1 412 ? 5.453 2.758 -18.164 1.00 94.75 412 GLU A C 1
ATOM 3309 O O . GLU A 1 412 ? 6.318 2.833 -19.038 1.00 94.75 412 GLU A O 1
ATOM 3314 N N . HIS A 1 413 ? 4.684 3.799 -17.832 1.00 95.75 413 HIS A N 1
ATOM 3315 C CA . HIS A 1 413 ? 4.820 5.114 -18.445 1.00 95.75 413 HIS A CA 1
ATOM 3316 C C . HIS A 1 413 ? 6.225 5.690 -18.219 1.00 95.75 413 HIS A C 1
ATOM 3318 O O . HIS A 1 413 ? 6.871 6.125 -19.173 1.00 95.75 413 HIS A O 1
ATOM 3324 N N . MET A 1 414 ? 6.737 5.645 -16.984 1.00 94.56 414 MET A N 1
ATOM 3325 C CA . MET A 1 414 ? 8.098 6.094 -16.673 1.00 94.56 414 MET A CA 1
ATOM 3326 C C . MET A 1 414 ? 9.169 5.322 -17.455 1.00 94.56 414 MET A C 1
ATOM 3328 O O . MET A 1 414 ? 10.065 5.941 -18.028 1.00 94.56 414 MET A O 1
ATOM 3332 N N . ILE A 1 415 ? 9.080 3.989 -17.512 1.00 91.12 415 ILE A N 1
ATOM 3333 C CA . ILE A 1 415 ? 10.035 3.144 -18.245 1.00 91.12 415 ILE A CA 1
ATOM 3334 C C . ILE A 1 415 ? 9.972 3.447 -19.744 1.00 91.12 415 ILE A C 1
ATOM 3336 O O . ILE A 1 415 ? 11.008 3.656 -20.372 1.00 91.12 415 ILE A O 1
ATOM 3340 N N . SER A 1 416 ? 8.768 3.528 -20.312 1.00 94.81 416 SER A N 1
ATOM 3341 C CA . SER A 1 416 ? 8.551 3.877 -21.718 1.00 94.81 416 SER A CA 1
ATOM 3342 C C . SER A 1 416 ? 9.171 5.234 -22.062 1.00 94.81 416 SER A C 1
ATOM 3344 O O . SER A 1 416 ? 9.902 5.343 -23.046 1.00 94.81 416 SER A O 1
ATOM 3346 N N . GLU A 1 417 ? 8.942 6.264 -21.245 1.00 96.31 417 GLU A N 1
ATOM 3347 C CA . GLU A 1 417 ? 9.526 7.592 -21.460 1.00 96.31 417 GLU A CA 1
ATOM 3348 C C . GLU A 1 417 ? 11.059 7.585 -21.355 1.00 96.31 417 GLU A C 1
ATOM 3350 O O . GLU A 1 417 ? 11.734 8.176 -22.200 1.00 96.31 417 GLU A O 1
ATOM 3355 N N . CYS A 1 418 ? 11.635 6.867 -20.386 1.00 93.25 418 CYS A N 1
ATOM 3356 C CA . CYS A 1 418 ? 13.087 6.694 -20.287 1.00 93.25 418 CYS A CA 1
ATOM 3357 C C . CYS A 1 418 ? 13.674 5.985 -21.519 1.00 93.25 418 CYS A C 1
ATOM 3359 O O . CYS A 1 418 ? 14.665 6.452 -22.081 1.00 93.25 418 CYS A O 1
ATOM 3361 N N . LEU A 1 419 ? 13.043 4.903 -21.990 1.00 94.12 419 LEU A N 1
ATOM 3362 C CA . LEU A 1 419 ? 13.483 4.162 -23.176 1.00 94.12 419 LEU A CA 1
ATOM 3363 C C . LEU A 1 419 ? 13.373 4.995 -24.458 1.00 94.12 419 LEU A C 1
ATOM 3365 O O . LEU A 1 419 ? 14.243 4.906 -25.324 1.00 94.12 419 LEU A O 1
ATOM 3369 N N . LYS A 1 420 ? 12.331 5.826 -24.589 1.00 96.25 420 LYS A N 1
ATOM 3370 C CA . LYS A 1 420 ? 12.198 6.768 -25.711 1.00 96.25 420 LYS A CA 1
ATOM 3371 C C . LYS A 1 420 ? 13.333 7.788 -25.719 1.00 96.25 420 LYS A C 1
ATOM 3373 O O . LYS A 1 420 ? 13.917 8.011 -26.775 1.00 96.25 420 LYS A O 1
ATOM 3378 N N . ARG A 1 421 ? 13.673 8.367 -24.560 1.00 95.50 421 ARG A N 1
ATOM 3379 C CA . ARG A 1 421 ? 14.797 9.312 -24.439 1.00 95.50 421 ARG A CA 1
ATOM 3380 C C . ARG A 1 421 ? 16.120 8.655 -24.809 1.00 95.50 421 ARG A C 1
ATOM 3382 O O . ARG A 1 421 ? 16.822 9.169 -25.670 1.00 95.50 421 ARG A O 1
ATOM 3389 N N . GLN A 1 422 ? 16.402 7.475 -24.257 1.00 91.88 422 GLN A N 1
ATOM 3390 C CA . GLN A 1 422 ? 17.623 6.734 -24.578 1.00 91.88 422 GLN A CA 1
ATOM 3391 C C . GLN A 1 422 ? 17.705 6.382 -26.073 1.00 91.88 422 GLN A C 1
ATOM 3393 O O . GLN A 1 422 ? 18.767 6.477 -26.687 1.00 91.88 422 GLN A O 1
ATOM 3398 N N . ARG A 1 423 ? 16.578 6.005 -26.691 1.00 94.12 423 ARG A N 1
ATOM 3399 C CA . ARG A 1 423 ? 16.516 5.753 -28.134 1.00 94.12 423 ARG A CA 1
ATOM 3400 C C . ARG A 1 423 ? 16.824 7.015 -28.940 1.00 94.12 423 ARG A C 1
ATOM 3402 O O . ARG A 1 423 ? 17.600 6.923 -29.884 1.00 94.12 423 ARG A O 1
ATOM 3409 N N . ALA A 1 424 ? 16.247 8.158 -28.573 1.00 95.44 424 ALA A N 1
ATOM 3410 C CA . ALA A 1 424 ? 16.485 9.427 -29.257 1.00 95.44 424 ALA A CA 1
ATOM 3411 C C . ALA A 1 424 ? 17.962 9.852 -29.171 1.00 95.44 424 ALA A C 1
ATOM 3413 O O . ALA A 1 424 ? 18.555 10.197 -30.190 1.00 95.44 424 ALA A O 1
ATOM 3414 N N . GLU A 1 425 ? 18.582 9.732 -27.992 1.00 95.69 425 GLU A N 1
ATOM 3415 C CA . GLU A 1 425 ? 20.014 10.011 -27.797 1.00 95.69 425 GLU A CA 1
ATOM 3416 C C . GLU A 1 425 ? 20.906 9.084 -28.639 1.00 95.69 425 GLU A C 1
ATOM 3418 O O . GLU A 1 425 ? 21.875 9.520 -29.273 1.00 95.69 425 GLU A O 1
ATOM 3423 N N . HIS A 1 426 ? 20.581 7.788 -28.686 1.00 95.50 426 HIS A N 1
ATOM 3424 C CA . HIS A 1 426 ? 21.301 6.833 -29.525 1.00 95.50 426 HIS A CA 1
ATOM 3425 C C . HIS A 1 426 ? 21.120 7.115 -31.018 1.00 95.50 426 HIS A C 1
ATOM 3427 O O . HIS A 1 426 ? 22.088 7.023 -31.773 1.00 95.50 426 HIS A O 1
ATOM 3433 N N . GLU A 1 427 ? 19.917 7.485 -31.451 1.00 95.50 427 GLU A N 1
ATOM 3434 C CA . GLU A 1 427 ? 19.641 7.841 -32.839 1.00 95.50 427 GLU A CA 1
ATOM 3435 C C . GLU A 1 427 ? 20.407 9.102 -33.257 1.00 95.50 427 GLU A C 1
ATOM 3437 O O . GLU A 1 427 ? 21.020 9.124 -34.323 1.00 95.50 427 GLU A O 1
ATOM 3442 N N . GLU A 1 428 ? 20.459 10.121 -32.399 1.00 96.56 428 GLU A N 1
ATOM 3443 C CA . GLU A 1 428 ? 21.243 11.331 -32.645 1.00 96.56 428 GLU A CA 1
ATOM 3444 C C . GLU A 1 428 ? 22.743 11.024 -32.739 1.00 96.56 428 GLU A C 1
ATOM 3446 O O . GLU A 1 428 ? 23.406 11.435 -33.695 1.00 96.56 428 GLU A O 1
ATOM 3451 N N . THR A 1 429 ? 23.267 10.212 -31.816 1.00 96.31 429 THR A N 1
ATOM 3452 C CA . THR A 1 429 ? 24.669 9.765 -31.847 1.00 96.31 429 THR A CA 1
ATOM 3453 C C . THR A 1 429 ? 24.989 9.014 -33.144 1.00 96.31 429 THR A C 1
ATOM 3455 O O . THR A 1 429 ? 26.058 9.195 -33.733 1.00 96.31 429 THR A O 1
ATOM 3458 N N . LEU A 1 430 ? 24.073 8.164 -33.618 1.00 97.00 430 LEU A N 1
ATOM 3459 C CA . LEU A 1 430 ? 24.233 7.443 -34.880 1.00 97.00 430 LEU A CA 1
ATOM 3460 C C . LEU A 1 430 ? 24.201 8.392 -36.079 1.00 97.00 430 LEU A C 1
ATOM 3462 O O . LEU A 1 430 ? 25.073 8.283 -36.939 1.00 97.00 430 LEU A O 1
ATOM 3466 N N . ARG A 1 431 ? 23.271 9.354 -36.119 1.00 96.62 431 ARG A N 1
ATOM 3467 C CA . ARG A 1 431 ? 23.200 10.368 -37.186 1.00 96.62 431 ARG A CA 1
ATOM 3468 C C . ARG A 1 431 ? 24.492 11.174 -37.282 1.00 96.62 431 ARG A C 1
ATOM 3470 O O . ARG A 1 431 ? 25.021 11.336 -38.377 1.00 96.62 431 ARG A O 1
ATOM 3477 N N . GLN A 1 432 ? 25.048 11.602 -36.148 1.00 96.56 432 GLN A N 1
ATOM 3478 C CA . GLN A 1 432 ? 26.332 12.309 -36.111 1.00 96.56 432 GLN A CA 1
ATOM 3479 C C . GLN A 1 432 ? 27.475 11.448 -36.670 1.00 96.56 432 GLN A C 1
ATOM 3481 O O . GLN A 1 432 ? 28.277 11.926 -37.472 1.00 96.56 432 GLN A O 1
ATOM 3486 N N . ARG A 1 433 ? 27.531 10.157 -36.310 1.00 96.81 433 ARG A N 1
ATOM 3487 C CA . ARG A 1 433 ? 28.546 9.226 -36.835 1.00 96.81 433 ARG A CA 1
ATOM 3488 C C . ARG A 1 433 ? 28.392 8.970 -38.332 1.00 96.81 433 ARG A C 1
ATOM 3490 O O . ARG A 1 433 ? 29.402 8.892 -39.025 1.00 96.81 433 ARG A O 1
ATOM 3497 N N . VAL A 1 434 ? 27.162 8.836 -38.830 1.00 96.56 434 VAL A N 1
ATOM 3498 C CA . VAL A 1 434 ? 26.890 8.677 -40.267 1.00 96.56 434 VAL A CA 1
ATOM 3499 C C . VAL A 1 434 ? 27.342 9.924 -41.020 1.00 96.56 434 VAL A C 1
ATOM 3501 O O . VAL A 1 434 ? 28.128 9.802 -41.952 1.00 96.56 434 VAL A O 1
ATOM 3504 N N . LEU A 1 435 ? 26.967 11.115 -40.551 1.00 97.69 435 LEU A N 1
ATOM 3505 C CA . LEU A 1 435 ? 27.370 12.381 -41.165 1.00 97.69 435 LEU A CA 1
ATOM 3506 C C . LEU A 1 435 ? 28.896 12.560 -41.168 1.00 97.69 435 LEU A C 1
ATOM 3508 O O . LEU A 1 435 ? 29.480 12.951 -42.177 1.00 97.69 435 LEU A O 1
ATOM 3512 N N . GLN A 1 436 ? 29.573 12.192 -40.078 1.00 96.75 436 GLN A N 1
ATOM 3513 C CA . GLN A 1 436 ? 31.035 12.185 -40.033 1.00 96.75 436 GLN A CA 1
ATOM 3514 C C . GLN A 1 436 ? 31.630 11.226 -41.077 1.00 96.75 436 GLN A C 1
ATOM 3516 O O . GLN A 1 436 ? 32.581 11.581 -41.775 1.00 96.75 436 GLN A O 1
ATOM 3521 N N . LYS A 1 437 ? 31.057 10.026 -41.231 1.00 96.88 437 LYS A N 1
ATOM 3522 C CA . LYS A 1 437 ? 31.498 9.053 -42.240 1.00 96.88 437 LYS A CA 1
ATOM 3523 C C . LYS A 1 437 ? 31.221 9.516 -43.665 1.00 96.88 437 LYS A C 1
ATOM 3525 O O . LYS A 1 437 ? 32.049 9.263 -44.536 1.00 96.88 437 LYS A O 1
ATOM 3530 N N . GLU A 1 438 ? 30.125 10.226 -43.905 1.00 96.00 438 GLU A N 1
ATOM 3531 C CA . GLU A 1 438 ? 29.829 10.842 -45.198 1.00 96.00 438 GLU A CA 1
ATOM 3532 C C . GLU A 1 438 ? 30.847 11.927 -45.553 1.00 96.00 438 GLU A C 1
ATOM 3534 O O . GLU A 1 438 ? 31.347 11.945 -46.677 1.00 96.00 438 GLU A O 1
ATOM 3539 N N . ILE A 1 439 ? 31.209 12.795 -44.601 1.00 97.00 439 ILE A N 1
ATOM 3540 C CA . ILE A 1 439 ? 32.253 13.811 -44.799 1.00 97.00 439 ILE A CA 1
ATOM 3541 C C . ILE A 1 439 ? 33.597 13.138 -45.104 1.00 97.00 439 ILE A C 1
ATOM 3543 O O . ILE A 1 439 ? 34.265 13.507 -46.072 1.00 97.00 439 ILE A O 1
ATOM 3547 N N . GLU A 1 440 ? 33.981 12.117 -44.329 1.00 96.50 440 GLU A N 1
ATOM 3548 C CA . GLU A 1 440 ? 35.207 11.344 -44.566 1.00 96.50 440 GLU A CA 1
ATOM 3549 C C . GLU A 1 440 ? 35.204 10.671 -45.951 1.00 96.50 440 GLU A C 1
ATOM 3551 O O . GLU A 1 440 ? 36.222 10.684 -46.647 1.00 96.50 440 GLU A O 1
ATOM 3556 N N . ALA A 1 441 ? 34.074 10.095 -46.372 1.00 96.44 441 ALA A N 1
ATOM 3557 C CA . ALA A 1 441 ? 33.929 9.450 -47.674 1.00 96.44 441 ALA A CA 1
ATOM 3558 C C . ALA A 1 441 ? 34.015 10.459 -48.827 1.00 96.44 441 ALA A C 1
ATOM 3560 O O . ALA A 1 441 ? 34.760 10.225 -49.779 1.00 96.44 441 ALA A O 1
ATOM 3561 N N . LYS A 1 442 ? 33.330 11.606 -48.719 1.00 95.69 442 LYS A N 1
ATOM 3562 C CA . LYS A 1 442 ? 33.394 12.699 -49.703 1.00 95.69 442 LYS A CA 1
ATOM 3563 C C . LYS A 1 442 ? 34.812 13.251 -49.831 1.00 95.69 442 LYS A C 1
ATOM 3565 O O . LYS A 1 442 ? 35.304 13.415 -50.942 1.00 95.69 442 LYS A O 1
ATOM 3570 N N . ALA A 1 443 ? 35.509 13.462 -48.714 1.00 96.75 443 ALA A N 1
ATOM 3571 C CA . ALA A 1 443 ? 36.896 13.922 -48.729 1.00 96.75 443 ALA A CA 1
ATOM 3572 C C . ALA A 1 443 ? 37.832 12.921 -49.429 1.00 96.75 443 ALA A C 1
ATOM 3574 O O . ALA A 1 443 ? 38.674 13.318 -50.235 1.00 96.75 443 ALA A O 1
ATOM 3575 N N . ARG A 1 444 ? 37.664 11.615 -49.171 1.00 96.44 444 ARG A N 1
ATOM 3576 C CA . ARG A 1 444 ? 38.425 10.557 -49.860 1.00 96.44 444 ARG A CA 1
ATOM 3577 C C . ARG A 1 444 ? 38.122 10.516 -51.353 1.00 96.44 444 ARG A C 1
ATOM 3579 O O . ARG A 1 444 ? 39.056 10.420 -52.142 1.00 96.44 444 ARG A O 1
ATOM 3586 N N . LEU A 1 445 ? 36.850 10.607 -51.736 1.00 96.56 445 LEU A N 1
ATOM 3587 C CA . LEU A 1 445 ? 36.438 10.616 -53.137 1.00 96.56 445 LEU A CA 1
ATOM 3588 C C . LEU A 1 445 ? 37.027 11.823 -53.874 1.00 96.56 445 LEU A C 1
ATOM 3590 O O . LEU A 1 445 ? 37.660 11.646 -54.908 1.00 96.56 445 LEU A O 1
ATOM 3594 N N . ASN A 1 446 ? 36.908 13.024 -53.305 1.00 94.88 446 ASN A N 1
ATOM 3595 C CA . ASN A 1 446 ? 37.470 14.241 -53.890 1.00 94.88 446 ASN A CA 1
ATOM 3596 C C . ASN A 1 446 ? 38.990 14.143 -54.054 1.00 94.88 446 ASN A C 1
ATOM 3598 O O . ASN A 1 446 ? 39.526 14.563 -55.077 1.00 94.88 446 ASN A O 1
ATOM 3602 N N . LYS A 1 447 ? 39.684 13.540 -53.081 1.00 96.75 447 LYS A N 1
ATOM 3603 C CA . LYS A 1 447 ? 41.122 13.280 -53.183 1.00 96.75 447 LYS A CA 1
ATOM 3604 C C . LYS A 1 447 ? 41.446 12.338 -54.348 1.00 96.75 447 LYS A C 1
ATOM 3606 O O . LYS A 1 447 ? 42.322 12.654 -55.143 1.00 96.75 447 LYS A O 1
ATOM 3611 N N . LEU A 1 448 ? 40.722 11.224 -54.478 1.00 96.75 448 LEU A N 1
ATOM 3612 C CA . LEU A 1 448 ? 40.914 10.270 -55.576 1.00 96.75 448 LEU A CA 1
ATOM 3613 C C . LEU A 1 448 ? 40.611 10.895 -56.944 1.00 96.75 448 LEU A C 1
ATOM 3615 O O . LEU A 1 448 ? 41.358 10.666 -57.890 1.00 96.75 448 LEU A O 1
ATOM 3619 N N . ILE A 1 449 ? 39.553 11.703 -57.050 1.00 96.19 449 ILE A N 1
ATOM 3620 C CA . ILE A 1 449 ? 39.219 12.434 -58.279 1.00 96.19 449 ILE A CA 1
ATOM 3621 C C . ILE A 1 449 ? 40.351 13.401 -58.633 1.00 96.19 449 ILE A C 1
ATOM 3623 O O . ILE A 1 449 ? 40.821 13.391 -59.766 1.00 96.19 449 ILE A O 1
ATOM 3627 N N . ALA A 1 450 ? 40.842 14.189 -57.673 1.00 94.81 450 ALA A N 1
ATOM 3628 C CA . ALA A 1 450 ? 41.944 15.119 -57.907 1.00 94.81 450 ALA A CA 1
ATOM 3629 C C . ALA A 1 450 ? 43.232 14.399 -58.342 1.00 94.81 450 ALA A C 1
ATOM 3631 O O . ALA A 1 450 ? 43.898 14.848 -59.274 1.00 94.81 450 ALA A O 1
ATOM 3632 N N . GLU A 1 451 ? 43.559 13.264 -57.714 1.00 95.38 451 GLU A N 1
ATOM 3633 C CA . GLU A 1 451 ? 44.689 12.415 -58.107 1.00 95.38 451 GLU A CA 1
ATOM 3634 C C . GLU A 1 451 ? 44.521 11.894 -59.544 1.00 95.38 451 GLU A C 1
ATOM 3636 O O . GLU A 1 451 ? 45.450 12.004 -60.343 1.00 95.38 451 GLU A O 1
ATOM 3641 N N . LYS A 1 452 ? 43.333 11.394 -59.916 1.00 95.00 452 LYS A N 1
ATOM 3642 C CA . LYS A 1 452 ? 43.051 10.907 -61.277 1.00 95.00 452 LYS A CA 1
ATOM 3643 C C . LYS A 1 452 ? 43.118 12.016 -62.324 1.00 95.00 452 LYS A C 1
ATOM 3645 O O . LYS A 1 452 ? 43.824 11.860 -63.319 1.00 95.00 452 LYS A O 1
ATOM 3650 N N . VAL A 1 453 ? 42.492 13.159 -62.061 1.00 95.69 453 VAL A N 1
ATOM 3651 C CA . VAL A 1 453 ? 42.541 14.329 -62.949 1.00 95.69 453 VAL A CA 1
ATOM 3652 C C . VAL A 1 453 ? 43.980 14.815 -63.128 1.00 95.69 453 VAL A C 1
ATOM 3654 O O . VAL A 1 453 ? 44.384 15.136 -64.242 1.00 95.69 453 VAL A O 1
ATOM 3657 N N . ALA A 1 454 ? 44.788 14.841 -62.065 1.00 92.56 454 ALA A N 1
ATOM 3658 C CA . ALA A 1 454 ? 46.200 15.199 -62.172 1.00 92.56 454 ALA A CA 1
ATOM 3659 C C . ALA A 1 454 ? 46.975 14.204 -63.051 1.00 92.56 454 ALA A C 1
ATOM 3661 O O . ALA A 1 454 ? 47.756 14.630 -63.901 1.00 92.56 454 ALA A O 1
ATOM 3662 N N . THR A 1 455 ? 46.733 12.894 -62.901 1.00 93.38 455 THR A N 1
ATOM 3663 C CA . THR A 1 455 ? 47.378 11.883 -63.754 1.00 93.38 455 THR A CA 1
ATOM 3664 C C . THR A 1 455 ? 46.983 12.016 -65.223 1.00 93.38 455 THR A C 1
ATOM 3666 O O . THR A 1 455 ? 47.853 11.959 -66.086 1.00 93.38 455 THR A O 1
ATOM 3669 N N . GLU A 1 456 ? 45.707 12.262 -65.524 1.00 89.56 456 GLU A N 1
ATOM 3670 C CA . GLU A 1 456 ? 45.235 12.442 -66.901 1.00 89.56 456 GLU A CA 1
ATOM 3671 C C . GLU A 1 456 ? 45.777 13.731 -67.525 1.00 89.56 456 GLU A C 1
ATOM 3673 O O . GLU A 1 456 ? 46.236 13.711 -68.665 1.00 89.56 456 GLU A O 1
ATOM 3678 N N . LYS A 1 457 ? 45.835 14.832 -66.763 1.00 89.06 457 LYS A N 1
ATOM 3679 C CA . LYS A 1 457 ? 46.470 16.082 -67.210 1.00 89.06 457 LYS A CA 1
ATOM 3680 C C . LYS A 1 457 ? 47.942 15.888 -67.576 1.00 89.06 457 LYS A C 1
ATOM 3682 O O . LYS A 1 457 ? 48.392 16.456 -68.567 1.00 89.06 457 LYS A O 1
ATOM 3687 N N . LEU A 1 458 ? 48.688 15.083 -66.814 1.00 91.81 458 LEU A N 1
ATOM 3688 C CA . LEU A 1 458 ? 50.083 14.761 -67.139 1.00 91.81 458 LEU A CA 1
ATOM 3689 C C . LEU A 1 458 ? 50.198 13.939 -68.429 1.00 91.81 458 LEU A C 1
ATOM 3691 O O . LEU A 1 458 ? 51.075 14.215 -69.246 1.00 91.81 458 LEU A O 1
ATOM 3695 N N . VAL A 1 459 ? 49.307 12.964 -68.636 1.00 89.25 459 VAL A N 1
ATOM 3696 C CA . VAL A 1 459 ? 49.269 12.164 -69.873 1.00 89.25 459 VAL A CA 1
ATOM 3697 C C . VAL A 1 459 ? 48.946 13.043 -71.084 1.00 89.25 459 VAL A C 1
ATOM 3699 O O . VAL A 1 459 ? 49.642 12.954 -72.093 1.00 89.25 459 VAL A O 1
ATOM 3702 N N . LEU A 1 460 ? 47.953 13.930 -70.977 1.00 86.44 460 LEU A N 1
ATOM 3703 C CA . LEU A 1 460 ? 47.596 14.870 -72.046 1.00 86.44 460 LEU A CA 1
ATOM 3704 C C . LEU A 1 460 ? 48.741 15.839 -72.362 1.00 86.44 460 LEU A C 1
ATOM 3706 O O . LEU A 1 460 ? 49.066 16.046 -73.528 1.00 86.44 460 LEU A O 1
ATOM 3710 N N . ALA A 1 461 ? 49.410 16.384 -71.344 1.00 87.12 461 ALA A N 1
ATOM 3711 C CA . ALA A 1 461 ? 50.567 17.255 -71.547 1.00 87.12 461 ALA A CA 1
ATOM 3712 C C . ALA A 1 461 ? 51.718 16.532 -72.271 1.00 87.12 461 ALA A C 1
ATOM 3714 O O . ALA A 1 461 ? 52.360 17.118 -73.144 1.00 87.12 461 ALA A O 1
ATOM 3715 N N . ALA A 1 462 ? 51.957 15.255 -71.951 1.00 86.56 462 ALA A N 1
ATOM 3716 C CA . ALA A 1 462 ? 52.947 14.436 -72.646 1.00 86.56 462 ALA A CA 1
ATOM 3717 C C . ALA A 1 462 ? 52.562 14.187 -74.116 1.00 86.56 462 ALA A C 1
ATOM 3719 O O . ALA A 1 462 ? 53.413 14.319 -74.994 1.00 86.56 462 ALA A O 1
ATOM 3720 N N . GLN A 1 463 ? 51.286 13.897 -74.395 1.00 84.19 463 GLN A N 1
ATOM 3721 C CA . GLN A 1 463 ? 50.779 13.729 -75.764 1.00 84.19 463 GLN A CA 1
ATOM 3722 C C . GLN A 1 463 ? 50.914 15.019 -76.587 1.00 84.19 463 GLN A C 1
ATOM 3724 O O . GLN A 1 463 ? 51.399 14.971 -77.717 1.00 84.19 463 GLN A O 1
ATOM 3729 N N . LEU A 1 464 ? 50.570 16.178 -76.014 1.00 81.06 464 LEU A N 1
ATOM 3730 C CA . LEU A 1 464 ? 50.742 17.477 -76.675 1.00 81.06 464 LEU A CA 1
ATOM 3731 C C . LEU A 1 464 ? 52.220 17.791 -76.953 1.00 81.06 464 LEU A C 1
ATOM 3733 O O . LEU A 1 464 ? 52.554 18.291 -78.026 1.00 81.06 464 LEU A O 1
ATOM 3737 N N . ALA A 1 465 ? 53.127 17.466 -76.027 1.00 82.00 465 ALA A N 1
ATOM 3738 C CA . ALA A 1 465 ? 54.565 17.636 -76.235 1.00 82.00 465 ALA A CA 1
ATOM 3739 C C . ALA A 1 465 ? 55.110 16.725 -77.354 1.00 82.00 465 ALA A C 1
ATOM 3741 O O . ALA A 1 465 ? 55.940 17.161 -78.153 1.00 82.00 465 ALA A O 1
ATOM 3742 N N . GLU A 1 466 ? 54.625 15.483 -77.446 1.00 84.62 466 GLU A N 1
ATOM 3743 C CA . GLU A 1 466 ? 54.973 14.556 -78.528 1.00 84.62 466 GLU A CA 1
ATOM 3744 C C . GLU A 1 466 ? 54.428 15.025 -79.887 1.00 84.62 466 GLU A C 1
ATOM 3746 O O . GLU A 1 466 ? 55.121 14.943 -80.900 1.00 84.62 466 GLU A O 1
ATOM 3751 N N . MET A 1 467 ? 53.202 15.551 -79.933 1.00 77.25 467 MET A N 1
ATOM 3752 C CA . MET A 1 467 ? 52.649 16.130 -81.160 1.00 77.25 467 MET A CA 1
ATOM 3753 C C . MET A 1 467 ? 53.440 17.363 -81.607 1.00 77.25 467 MET A C 1
ATOM 3755 O O . MET A 1 467 ? 53.790 17.462 -82.782 1.00 77.25 467 MET A O 1
ATOM 3759 N N . ARG A 1 468 ? 53.802 18.256 -80.675 1.00 75.62 468 ARG A N 1
ATOM 3760 C CA . ARG A 1 468 ? 54.657 19.420 -80.958 1.00 75.62 468 ARG A CA 1
ATOM 3761 C C . ARG A 1 468 ? 56.030 19.020 -81.488 1.00 75.62 468 ARG A C 1
ATOM 3763 O O . ARG A 1 468 ? 56.506 19.624 -82.441 1.00 75.62 468 ARG A O 1
ATOM 3770 N N . SER A 1 469 ? 56.665 17.990 -80.925 1.00 78.75 469 SER A N 1
ATOM 3771 C CA . SER A 1 469 ? 57.968 17.534 -81.425 1.00 78.75 469 SER A CA 1
ATOM 3772 C C . SER A 1 469 ? 57.868 16.942 -82.833 1.00 78.75 469 SER A C 1
ATOM 3774 O O . SER A 1 469 ? 58.705 17.249 -83.679 1.00 78.75 469 SER A O 1
ATOM 3776 N N . LYS A 1 470 ? 56.815 16.165 -83.129 1.00 80.25 470 LYS A N 1
ATOM 3777 C CA . LYS A 1 470 ? 56.545 15.660 -84.485 1.00 80.25 470 LYS A CA 1
ATOM 3778 C C . LYS A 1 470 ? 56.302 16.795 -85.481 1.00 80.25 470 LYS A C 1
ATOM 3780 O O . LYS A 1 470 ? 56.845 16.733 -86.580 1.00 80.25 470 LYS A O 1
ATOM 3785 N N . LEU A 1 471 ? 55.545 17.827 -85.101 1.00 74.56 471 LEU A N 1
ATOM 3786 C CA . LEU A 1 471 ? 55.327 19.014 -85.935 1.00 74.56 471 LEU A CA 1
ATOM 3787 C C . LEU A 1 471 ? 56.628 19.778 -86.194 1.00 74.56 471 LEU A C 1
ATOM 3789 O O . LEU A 1 471 ? 56.924 20.062 -87.348 1.00 74.56 471 LEU A O 1
ATOM 3793 N N . ASN A 1 472 ? 57.447 20.021 -85.169 1.00 75.56 472 ASN A N 1
ATOM 3794 C CA . ASN A 1 472 ? 58.735 20.700 -85.334 1.00 75.56 472 ASN A CA 1
ATOM 3795 C C . ASN A 1 472 ? 59.685 19.925 -86.257 1.00 75.56 472 ASN A C 1
ATOM 3797 O O . ASN A 1 472 ? 60.357 20.527 -87.083 1.00 75.56 472 ASN A O 1
ATOM 3801 N N . VAL A 1 473 ? 59.723 18.590 -86.167 1.00 78.62 473 VAL A N 1
ATOM 3802 C CA . VAL A 1 473 ? 60.528 17.753 -87.077 1.00 78.62 473 VAL A CA 1
ATOM 3803 C C . VAL A 1 473 ? 60.020 17.842 -88.518 1.00 78.62 473 VAL A C 1
ATOM 3805 O O . VAL A 1 473 ? 60.818 17.799 -89.453 1.00 78.62 473 VAL A O 1
ATOM 3808 N N . VAL A 1 474 ? 58.704 17.949 -88.717 1.00 70.94 474 VAL A N 1
ATOM 3809 C CA . VAL A 1 474 ? 58.118 18.184 -90.043 1.00 70.94 474 VAL A CA 1
ATOM 3810 C C . VAL A 1 474 ? 58.484 19.585 -90.543 1.00 70.94 474 VAL A C 1
ATOM 3812 O O . VAL A 1 474 ? 58.968 19.699 -91.661 1.00 70.94 474 VAL A O 1
ATOM 3815 N N . GLU A 1 475 ? 58.358 20.631 -89.722 1.00 66.25 475 GLU A N 1
ATOM 3816 C CA . GLU A 1 475 ? 58.772 21.998 -90.078 1.00 66.25 475 GLU A CA 1
ATOM 3817 C C . GLU A 1 475 ? 60.274 22.093 -90.403 1.00 66.25 475 GLU A C 1
ATOM 3819 O O . GLU A 1 475 ? 60.659 22.732 -91.379 1.00 66.25 475 GLU A O 1
ATOM 3824 N N . GLU A 1 476 ? 61.139 21.434 -89.630 1.00 67.50 476 GLU A N 1
ATOM 3825 C CA . GLU A 1 476 ? 62.593 21.447 -89.828 1.00 67.50 476 GLU A CA 1
ATOM 3826 C C . GLU A 1 476 ? 63.004 20.713 -91.111 1.00 67.50 476 GLU A C 1
ATOM 3828 O O . GLU A 1 476 ? 63.827 21.218 -91.874 1.00 67.50 476 GLU A O 1
ATOM 3833 N N . LYS A 1 477 ? 62.382 19.562 -91.403 1.00 65.75 477 LYS A N 1
ATOM 3834 C CA . LYS A 1 477 ? 62.596 18.840 -92.667 1.00 65.75 477 LYS A CA 1
ATOM 3835 C C . LYS A 1 477 ? 62.106 19.625 -93.881 1.00 65.75 477 LYS A C 1
ATOM 3837 O O . LYS A 1 477 ? 62.715 19.523 -94.938 1.00 65.75 477 LYS A O 1
ATOM 3842 N N . LEU A 1 478 ? 61.042 20.407 -93.726 1.00 57.59 478 LEU A N 1
ATOM 3843 C CA . LEU A 1 478 ? 60.456 21.208 -94.800 1.00 57.59 478 LEU A CA 1
ATOM 3844 C C . LEU A 1 478 ? 61.156 22.561 -95.007 1.00 57.59 478 LEU A C 1
ATOM 3846 O O . LEU A 1 478 ? 61.051 23.127 -96.084 1.00 57.59 478 LEU A O 1
ATOM 3850 N N . ASN A 1 479 ? 61.904 23.075 -94.026 1.00 56.66 479 ASN A N 1
ATOM 3851 C CA . ASN A 1 479 ? 62.730 24.282 -94.183 1.00 56.66 479 ASN A CA 1
ATOM 3852 C C . ASN A 1 479 ? 64.074 24.022 -94.897 1.00 56.66 479 ASN A C 1
ATOM 3854 O O . ASN A 1 479 ? 64.769 24.979 -95.233 1.00 56.66 479 ASN A O 1
ATOM 3858 N N . GLY A 1 480 ? 64.453 22.755 -95.109 1.00 56.56 480 GLY A N 1
ATOM 3859 C CA . GLY A 1 480 ? 65.632 22.360 -95.892 1.00 56.56 480 GLY A CA 1
ATOM 3860 C C . GLY A 1 480 ? 65.404 22.316 -97.411 1.00 56.56 480 GLY A C 1
ATOM 3861 O O . GLY A 1 480 ? 66.377 22.287 -98.161 1.00 56.56 480 GLY A O 1
ATOM 3862 N N . GLU A 1 481 ? 64.146 22.344 -97.861 1.00 55.59 481 GLU A N 1
ATOM 3863 C CA . GLU A 1 481 ? 63.741 22.503 -99.262 1.00 55.59 481 GLU A CA 1
ATOM 3864 C C . GLU A 1 481 ? 63.044 23.870 -99.404 1.00 55.59 481 GLU A C 1
ATOM 3866 O O . GLU A 1 481 ? 61.965 24.086 -98.858 1.00 55.59 481 GLU A O 1
ATOM 3871 N N . ASP A 1 482 ? 63.675 24.832 -100.091 1.00 51.47 482 ASP A N 1
ATOM 3872 C CA . ASP A 1 482 ? 63.128 26.180 -100.336 1.00 51.47 482 ASP A CA 1
ATOM 3873 C C . ASP A 1 482 ? 61.973 26.143 -101.367 1.00 51.47 482 ASP A C 1
ATOM 3875 O O . ASP A 1 482 ? 62.073 26.703 -102.457 1.00 51.47 482 ASP A O 1
ATOM 3879 N N . ASP A 1 483 ? 60.853 25.500 -101.028 1.00 60.56 483 ASP A N 1
ATOM 3880 C CA . ASP A 1 483 ? 59.620 25.559 -101.819 1.00 60.56 483 ASP A CA 1
ATOM 3881 C C . ASP A 1 483 ? 58.644 26.597 -101.230 1.00 60.56 483 ASP A C 1
ATOM 3883 O O . ASP A 1 483 ? 58.064 26.438 -100.150 1.00 60.56 483 ASP A O 1
ATOM 3887 N N . GLU A 1 484 ? 58.422 27.684 -101.978 1.00 64.50 484 GLU A N 1
ATOM 3888 C CA . GLU A 1 484 ? 57.487 28.787 -101.674 1.00 64.50 484 GLU A CA 1
ATOM 3889 C C . GLU A 1 484 ? 56.060 28.291 -101.365 1.00 64.50 484 GLU A C 1
ATOM 3891 O O . GLU A 1 484 ? 55.342 28.857 -100.531 1.00 64.50 484 GLU A O 1
ATOM 3896 N N . PHE A 1 485 ? 55.676 27.171 -101.978 1.00 63.41 485 PHE A N 1
ATOM 3897 C CA . PHE A 1 485 ? 54.410 26.488 -101.749 1.00 63.41 485 PHE A CA 1
ATOM 3898 C C . PHE A 1 485 ? 54.247 26.036 -100.289 1.00 63.41 485 PHE A C 1
ATOM 3900 O O . PHE A 1 485 ? 53.208 26.275 -99.673 1.00 63.41 485 PHE A O 1
ATOM 3907 N N . VAL A 1 486 ? 55.288 25.462 -99.684 1.00 63.16 486 VAL A N 1
ATOM 3908 C CA . VAL A 1 486 ? 55.216 24.873 -98.339 1.00 63.16 486 VAL A CA 1
ATOM 3909 C C . VAL A 1 486 ? 55.161 25.948 -97.254 1.00 63.16 486 VAL A C 1
ATOM 3911 O O . VAL A 1 486 ? 54.379 25.835 -96.309 1.00 63.16 486 VAL A O 1
ATOM 3914 N N . ARG A 1 487 ? 55.900 27.055 -97.416 1.00 63.50 487 ARG A N 1
ATOM 3915 C CA . ARG A 1 487 ? 55.791 28.223 -96.519 1.00 63.50 487 ARG A CA 1
ATOM 3916 C C . ARG A 1 487 ? 54.406 28.867 -96.561 1.00 63.50 487 ARG A C 1
ATOM 3918 O O . ARG A 1 487 ? 53.927 29.352 -95.535 1.00 63.50 487 ARG A O 1
ATOM 3925 N N . THR A 1 488 ? 53.764 28.867 -97.726 1.00 70.25 488 THR A N 1
ATOM 3926 C CA . THR A 1 488 ? 52.402 29.391 -97.896 1.00 70.25 488 THR A CA 1
ATOM 3927 C C . THR A 1 488 ? 51.378 28.470 -97.226 1.00 70.25 488 THR A C 1
ATOM 3929 O O . THR A 1 488 ? 50.492 28.957 -96.528 1.00 70.25 488 THR A O 1
ATOM 3932 N N . VAL A 1 489 ? 51.560 27.146 -97.321 1.00 67.38 489 VAL A N 1
ATOM 3933 C CA . VAL A 1 489 ? 50.733 26.154 -96.610 1.00 67.38 489 VAL A CA 1
ATOM 3934 C C . VAL A 1 489 ? 50.915 26.256 -95.090 1.00 67.38 489 VAL A C 1
ATOM 3936 O O . VAL A 1 489 ? 49.924 26.339 -94.371 1.00 67.38 489 VAL A O 1
ATOM 3939 N N . LEU A 1 490 ? 52.144 26.363 -94.577 1.00 64.38 490 LEU A N 1
ATOM 3940 C CA . LEU A 1 490 ? 52.405 26.505 -93.135 1.00 64.38 490 LEU A CA 1
ATOM 3941 C C . LEU A 1 490 ? 51.868 27.819 -92.537 1.00 64.38 490 LEU A C 1
ATOM 3943 O O . LEU A 1 490 ? 51.479 27.836 -91.371 1.00 64.38 490 LEU A O 1
ATOM 3947 N N . LYS A 1 491 ? 51.811 28.909 -93.319 1.00 69.50 491 LYS A N 1
ATOM 3948 C CA . LYS A 1 491 ? 51.143 30.168 -92.925 1.00 69.50 491 LYS A CA 1
ATOM 3949 C C . LYS A 1 491 ? 49.621 30.119 -93.058 1.00 69.50 491 LYS A C 1
ATOM 3951 O O . LYS A 1 491 ? 48.941 30.913 -92.419 1.00 69.50 491 LYS A O 1
ATOM 3956 N N . SER A 1 492 ? 49.094 29.225 -93.894 1.00 68.31 492 SER A N 1
ATOM 3957 C CA . SER A 1 492 ? 47.649 29.029 -94.054 1.00 68.31 492 SER A CA 1
ATOM 3958 C C . SER A 1 492 ? 47.026 28.183 -92.939 1.00 68.31 492 SER A C 1
ATOM 3960 O O . SER A 1 492 ? 45.806 28.188 -92.792 1.00 68.31 492 SER A O 1
ATOM 3962 N N . ILE A 1 493 ? 47.844 27.484 -92.141 1.00 69.38 493 ILE A N 1
ATOM 3963 C CA . ILE A 1 493 ? 47.384 26.736 -90.968 1.00 69.38 493 ILE A CA 1
ATOM 3964 C C . ILE A 1 493 ? 47.151 27.730 -89.814 1.00 69.38 493 ILE A C 1
ATOM 3966 O O . ILE A 1 493 ? 48.115 28.362 -89.375 1.00 69.38 493 ILE A O 1
ATOM 3970 N N . PRO A 1 494 ? 45.912 27.873 -89.303 1.00 70.06 494 PRO A N 1
ATOM 3971 C CA . PRO A 1 494 ? 45.592 28.798 -88.215 1.00 70.06 494 PRO A CA 1
ATOM 3972 C C . PRO A 1 494 ? 46.353 28.471 -86.924 1.00 70.06 494 PRO A C 1
ATOM 3974 O O . PRO A 1 494 ? 46.518 27.301 -86.585 1.00 70.06 494 PRO A O 1
ATOM 3977 N N . ASP A 1 495 ? 46.741 29.485 -86.147 1.00 62.34 495 ASP A N 1
ATOM 3978 C CA . ASP A 1 495 ? 47.511 29.293 -84.903 1.00 62.34 495 ASP A CA 1
ATOM 3979 C C . ASP A 1 495 ? 46.784 28.406 -83.872 1.00 62.34 495 ASP A C 1
ATOM 3981 O O . ASP A 1 495 ? 47.410 27.602 -83.187 1.00 62.34 495 ASP A O 1
ATOM 3985 N N . TYR A 1 496 ? 45.447 28.446 -83.849 1.00 65.56 496 TYR A N 1
ATOM 3986 C CA . TYR A 1 496 ? 44.602 27.580 -83.011 1.00 65.56 496 TYR A CA 1
ATOM 3987 C C . TYR A 1 496 ? 44.833 26.074 -83.273 1.00 65.56 496 TYR A C 1
ATOM 3989 O O . TYR A 1 496 ? 44.922 25.280 -82.339 1.00 65.56 496 TYR A O 1
ATOM 3997 N N . VAL A 1 497 ? 45.032 25.682 -84.536 1.00 63.88 497 VAL A N 1
ATOM 3998 C CA . VAL A 1 497 ? 45.318 24.292 -84.934 1.00 63.88 497 VAL A CA 1
ATOM 3999 C C . VAL A 1 497 ? 46.691 23.837 -84.437 1.00 63.88 497 VAL A C 1
ATOM 4001 O O . VAL A 1 497 ? 46.915 22.649 -84.202 1.00 63.88 497 VAL A O 1
ATOM 4004 N N . ARG A 1 498 ? 47.623 24.780 -84.282 1.00 55.69 498 ARG A N 1
ATOM 4005 C CA . ARG A 1 498 ? 49.002 24.523 -83.862 1.00 55.69 498 ARG A CA 1
ATOM 4006 C C . ARG A 1 498 ? 49.110 24.292 -82.353 1.00 55.69 498 ARG A C 1
ATOM 4008 O O . ARG A 1 498 ? 49.951 23.504 -81.922 1.00 55.69 498 ARG A O 1
ATOM 4015 N N . ASP A 1 499 ? 48.256 24.949 -81.569 1.00 59.16 499 ASP A N 1
ATOM 4016 C CA . ASP A 1 499 ? 48.249 24.845 -80.108 1.00 59.16 499 ASP A CA 1
ATOM 4017 C C . ASP A 1 499 ? 47.325 23.751 -79.563 1.00 59.16 499 ASP A C 1
ATOM 4019 O O . ASP A 1 499 ? 47.707 23.069 -78.610 1.00 59.16 499 ASP A O 1
ATOM 4023 N N . GLU A 1 500 ? 46.155 23.540 -80.171 1.00 58.53 500 GLU A N 1
ATOM 4024 C CA . GLU A 1 500 ? 45.176 22.540 -79.714 1.00 58.53 500 GLU A CA 1
ATOM 4025 C C . GLU A 1 500 ? 45.229 21.227 -80.517 1.00 58.53 500 GLU A C 1
ATOM 4027 O O . GLU A 1 500 ? 44.816 20.181 -80.015 1.00 58.53 500 GLU A O 1
ATOM 4032 N N . GLY A 1 501 ? 45.824 21.244 -81.718 1.00 58.47 501 GLY A N 1
ATOM 4033 C CA . GLY A 1 501 ? 45.848 20.111 -82.646 1.00 58.47 501 GLY A CA 1
ATOM 4034 C C . GLY A 1 501 ? 44.518 19.930 -83.392 1.00 58.47 501 GLY A C 1
ATOM 4035 O O . GLY A 1 501 ? 43.445 20.170 -82.849 1.00 58.47 501 GLY A O 1
ATOM 4036 N N . ILE A 1 502 ? 44.564 19.472 -84.650 1.00 63.44 502 ILE A N 1
ATOM 4037 C CA . ILE A 1 502 ? 43.359 18.970 -85.334 1.00 63.44 502 ILE A CA 1
ATOM 4038 C C . ILE A 1 502 ? 43.177 17.510 -84.938 1.00 63.44 502 ILE A C 1
ATOM 4040 O O . ILE A 1 502 ? 43.968 16.642 -85.320 1.00 63.44 502 ILE A O 1
ATOM 4044 N N . GLU A 1 503 ? 42.125 17.226 -84.180 1.00 63.28 503 GLU A N 1
ATOM 4045 C CA . GLU A 1 503 ? 41.691 15.851 -83.977 1.00 63.28 503 GLU A CA 1
ATOM 4046 C C . GLU A 1 503 ? 41.116 15.317 -85.293 1.00 63.28 503 GLU A C 1
ATOM 4048 O O . GLU A 1 503 ? 40.212 15.912 -85.875 1.00 63.28 503 GLU A O 1
ATOM 4053 N N . LEU A 1 504 ? 41.652 14.196 -85.790 1.00 63.47 504 LEU A N 1
ATOM 4054 C CA . LEU A 1 504 ? 41.079 13.537 -86.963 1.00 63.47 504 LEU A CA 1
ATOM 4055 C C . LEU A 1 504 ? 39.607 13.207 -86.695 1.00 63.47 504 LEU A C 1
ATOM 4057 O O . LEU A 1 504 ? 39.258 12.750 -85.606 1.00 63.47 504 LEU A O 1
ATOM 4061 N N . GLU A 1 505 ? 38.773 13.316 -87.728 1.00 68.31 505 GLU A N 1
ATOM 4062 C CA . GLU A 1 505 ? 37.353 12.948 -87.683 1.00 68.31 505 GLU A CA 1
ATOM 4063 C C . GLU A 1 505 ? 37.143 11.546 -87.082 1.00 68.31 505 GLU A C 1
ATOM 4065 O O . GLU A 1 505 ? 36.266 11.335 -86.252 1.00 68.31 505 GLU A O 1
ATOM 4070 N N . SER A 1 506 ? 38.022 10.590 -87.399 1.00 71.81 506 SER A N 1
ATOM 4071 C CA . SER A 1 506 ? 37.978 9.236 -86.826 1.00 71.81 506 SER A CA 1
ATOM 4072 C C . SER A 1 506 ? 38.159 9.194 -85.300 1.00 71.81 506 SER A C 1
ATOM 4074 O O . SER A 1 506 ? 37.559 8.350 -84.629 1.00 71.81 506 SER A O 1
ATOM 4076 N N . VAL A 1 507 ? 38.957 10.106 -84.739 1.00 75.31 507 VAL A N 1
ATOM 4077 C CA . VAL A 1 507 ? 39.194 10.240 -83.295 1.00 75.31 507 VAL A CA 1
ATOM 4078 C C . VAL A 1 507 ? 38.015 10.944 -82.632 1.00 75.31 507 VAL A C 1
ATOM 4080 O O . VAL A 1 507 ? 37.519 10.446 -81.622 1.00 75.31 507 VAL A O 1
ATOM 4083 N N . LEU A 1 508 ? 37.513 12.026 -83.233 1.00 72.44 508 LEU A N 1
ATOM 4084 C CA . LEU A 1 508 ? 36.309 12.730 -82.779 1.00 72.44 508 LEU A CA 1
ATOM 4085 C C . LEU A 1 508 ? 35.100 11.798 -82.757 1.00 72.44 508 LEU A C 1
ATOM 4087 O O . LEU A 1 508 ? 34.386 11.723 -81.763 1.00 72.44 508 LEU A O 1
ATOM 4091 N N . ARG A 1 509 ? 34.935 10.989 -83.802 1.00 76.81 509 ARG A N 1
ATOM 4092 C CA . ARG A 1 509 ? 33.871 9.993 -83.897 1.00 76.81 509 ARG A CA 1
ATOM 4093 C C . ARG A 1 509 ? 33.990 8.923 -82.821 1.00 76.81 509 ARG A C 1
ATOM 4095 O O . ARG A 1 509 ? 32.994 8.521 -82.227 1.00 76.81 509 ARG A O 1
ATOM 4102 N N . LYS A 1 510 ? 35.210 8.465 -82.529 1.00 78.94 510 LYS A N 1
ATOM 4103 C CA . LYS A 1 510 ? 35.448 7.507 -81.444 1.00 78.94 510 LYS A CA 1
ATOM 4104 C C . LYS A 1 510 ? 35.114 8.112 -80.078 1.00 78.94 510 LYS A C 1
ATOM 4106 O O . LYS A 1 510 ? 34.433 7.458 -79.291 1.00 78.94 510 LYS A O 1
ATOM 4111 N N . LYS A 1 511 ? 35.537 9.353 -79.820 1.00 79.31 511 LYS A N 1
ATOM 4112 C CA . LYS A 1 511 ? 35.198 10.093 -78.596 1.00 79.31 511 LYS A CA 1
ATOM 4113 C C . LYS A 1 511 ? 33.695 10.331 -78.476 1.00 79.31 511 LYS A C 1
ATOM 4115 O O . LYS A 1 511 ? 33.144 10.140 -77.398 1.00 79.31 511 LYS A O 1
ATOM 4120 N N . TYR A 1 512 ? 33.025 10.648 -79.582 1.00 81.69 512 TYR A N 1
ATOM 4121 C CA . TYR A 1 512 ? 31.573 10.766 -79.642 1.00 81.69 512 TYR A CA 1
ATOM 4122 C C . TYR A 1 512 ? 30.890 9.448 -79.278 1.00 81.69 512 TYR A C 1
ATOM 4124 O O . TYR A 1 512 ? 30.023 9.443 -78.417 1.00 81.69 512 TYR A O 1
ATOM 4132 N N . TYR A 1 513 ? 31.319 8.309 -79.834 1.00 79.50 513 TYR A N 1
ATOM 4133 C CA . TYR A 1 513 ? 30.755 7.004 -79.463 1.00 79.50 513 TYR A CA 1
ATOM 4134 C C . TYR A 1 513 ? 30.988 6.639 -77.991 1.00 79.50 513 TYR A C 1
ATOM 4136 O O . TYR A 1 513 ? 30.166 5.954 -77.378 1.00 79.50 513 TYR A O 1
ATOM 4144 N N . GLU A 1 514 ? 32.119 7.043 -77.414 1.00 82.25 514 GLU A N 1
ATOM 4145 C CA . GLU A 1 514 ? 32.384 6.855 -75.986 1.00 82.25 514 GLU A CA 1
ATOM 4146 C C . GLU A 1 514 ? 31.482 7.755 -75.130 1.00 82.25 514 GLU A C 1
ATOM 4148 O O . GLU A 1 514 ? 30.878 7.265 -74.175 1.00 82.25 514 GLU A O 1
ATOM 4153 N N . MET A 1 515 ? 31.311 9.021 -75.515 1.00 83.50 515 MET A N 1
ATOM 4154 C CA . MET A 1 515 ? 30.393 9.966 -74.879 1.00 83.50 515 MET A CA 1
ATOM 4155 C C . MET A 1 515 ? 28.931 9.514 -74.998 1.00 83.50 515 MET A C 1
ATOM 4157 O O . MET A 1 515 ? 28.243 9.465 -73.986 1.00 83.50 515 MET A O 1
ATOM 4161 N N . GLU A 1 516 ? 28.469 9.107 -76.185 1.00 81.50 516 GLU A N 1
ATOM 4162 C CA . GLU A 1 516 ? 27.116 8.599 -76.461 1.00 81.50 516 GLU A CA 1
ATOM 4163 C C . GLU A 1 516 ? 26.794 7.425 -75.527 1.00 81.50 516 GLU A C 1
ATOM 4165 O O . GLU A 1 516 ? 25.754 7.404 -74.875 1.00 81.50 516 GLU A O 1
ATOM 4170 N N . LYS A 1 517 ? 27.726 6.479 -75.350 1.00 79.44 517 LYS A N 1
ATOM 4171 C CA . LYS A 1 517 ? 27.550 5.355 -74.411 1.00 79.44 517 LYS A CA 1
ATOM 4172 C C . LYS A 1 517 ? 27.438 5.784 -72.952 1.00 79.44 517 LYS A C 1
ATOM 4174 O O . LYS A 1 517 ? 26.812 5.071 -72.168 1.00 79.44 517 LYS A O 1
ATOM 4179 N N . VAL A 1 518 ? 28.109 6.859 -72.548 1.00 83.00 518 VAL A N 1
ATOM 4180 C CA . VAL A 1 518 ? 28.041 7.374 -71.173 1.00 83.00 518 VAL A CA 1
ATOM 4181 C C . VAL A 1 518 ? 26.753 8.166 -70.976 1.00 83.00 518 VAL A C 1
ATOM 4183 O O . VAL A 1 518 ? 26.037 7.904 -70.014 1.00 83.00 518 VAL A O 1
ATOM 4186 N N . ALA A 1 519 ? 26.418 9.045 -71.917 1.00 80.44 519 ALA A N 1
ATOM 4187 C CA . ALA A 1 519 ? 25.199 9.838 -71.908 1.00 80.44 519 ALA A CA 1
ATOM 4188 C C . ALA A 1 519 ? 23.952 8.942 -71.908 1.00 80.44 519 ALA A C 1
ATOM 4190 O O . ALA A 1 519 ? 23.088 9.116 -71.059 1.00 80.44 519 ALA A O 1
ATOM 4191 N N . LEU A 1 520 ? 23.909 7.883 -72.726 1.00 76.88 520 LEU A N 1
ATOM 4192 C CA . LEU A 1 520 ? 22.794 6.926 -72.732 1.00 76.88 520 LEU A CA 1
ATOM 4193 C C . LEU A 1 520 ? 22.622 6.171 -71.404 1.00 76.88 520 LEU A C 1
ATOM 4195 O O . LEU A 1 520 ? 21.507 5.800 -71.050 1.00 76.88 520 LEU A O 1
ATOM 4199 N N . LYS A 1 521 ? 23.699 5.943 -70.640 1.00 80.69 521 LYS A N 1
ATOM 4200 C CA . LYS A 1 521 ? 23.604 5.318 -69.306 1.00 80.69 521 LYS A CA 1
ATOM 4201 C C . LYS A 1 521 ? 23.034 6.265 -68.257 1.00 80.69 521 LYS A C 1
ATOM 4203 O O . LYS A 1 521 ? 22.532 5.790 -67.241 1.00 80.69 521 LYS A O 1
ATOM 4208 N N . VAL A 1 522 ? 23.120 7.573 -68.484 1.00 81.44 522 VAL A N 1
ATOM 4209 C CA . VAL A 1 522 ? 22.740 8.637 -67.540 1.00 81.44 522 VAL A CA 1
ATOM 4210 C C . VAL A 1 522 ? 21.553 9.456 -68.073 1.00 81.44 522 VAL A C 1
ATOM 4212 O O . VAL A 1 522 ? 21.151 10.425 -67.452 1.00 81.44 522 VAL A O 1
ATOM 4215 N N . ALA A 1 523 ? 20.941 9.043 -69.182 1.00 75.44 523 ALA A N 1
ATOM 4216 C CA . ALA A 1 523 ? 19.942 9.829 -69.899 1.00 75.44 523 ALA A CA 1
ATOM 4217 C C . ALA A 1 523 ? 18.672 10.154 -69.091 1.00 75.44 523 ALA A C 1
ATOM 4219 O O . ALA A 1 523 ? 17.997 11.120 -69.412 1.00 75.44 523 ALA A O 1
ATOM 4220 N N . LEU A 1 524 ? 18.352 9.388 -68.039 1.00 70.75 524 LEU A N 1
ATOM 4221 C CA . LEU A 1 524 ? 17.219 9.683 -67.144 1.00 70.75 524 LEU A CA 1
ATOM 4222 C C . LEU A 1 524 ? 17.551 10.638 -65.987 1.00 70.75 524 LEU A C 1
ATOM 4224 O O . LEU A 1 524 ? 16.729 10.829 -65.092 1.00 70.75 524 LEU A O 1
ATOM 4228 N N . VAL A 1 525 ? 18.770 11.165 -65.934 1.00 78.06 525 VAL A N 1
ATOM 4229 C CA . VAL A 1 525 ? 19.222 12.037 -64.850 1.00 78.06 525 VAL A CA 1
ATOM 4230 C C . VAL A 1 525 ? 19.081 13.486 -65.293 1.00 78.06 525 VAL A C 1
ATOM 4232 O O . VAL A 1 525 ? 19.777 13.925 -66.202 1.00 78.06 525 VAL A O 1
ATOM 4235 N N . GLU A 1 526 ? 18.181 14.208 -64.631 1.00 71.25 526 GLU A N 1
ATOM 4236 C CA . GLU A 1 526 ? 17.948 15.642 -64.836 1.00 71.25 526 GLU A CA 1
ATOM 4237 C C . GLU A 1 526 ? 19.155 16.489 -64.377 1.00 71.25 526 GLU A C 1
ATOM 4239 O O . GLU A 1 526 ? 20.015 16.012 -63.627 1.00 71.25 526 GLU A O 1
ATOM 4244 N N . GLU A 1 527 ? 19.218 17.757 -64.807 1.00 67.88 527 GLU A N 1
ATOM 4245 C CA . GLU A 1 527 ? 20.355 18.667 -64.557 1.00 67.88 527 GLU A CA 1
ATOM 4246 C C . GLU A 1 527 ? 20.678 18.858 -63.061 1.00 67.88 527 GLU A C 1
ATOM 4248 O O . GLU A 1 527 ? 21.847 18.996 -62.693 1.00 67.88 527 GLU A O 1
ATOM 4253 N N . ASP A 1 528 ? 19.671 18.769 -62.185 1.00 69.62 528 ASP A N 1
ATOM 4254 C CA . ASP A 1 528 ? 19.808 18.907 -60.726 1.00 69.62 528 ASP A CA 1
ATOM 4255 C C . ASP A 1 528 ? 20.303 17.623 -60.016 1.00 69.62 528 ASP A C 1
ATOM 4257 O O . ASP A 1 528 ? 20.518 17.606 -58.797 1.00 69.62 528 ASP A O 1
ATOM 4261 N N . GLY A 1 529 ? 20.536 16.542 -60.771 1.00 71.56 529 GLY A N 1
ATOM 4262 C CA . GLY A 1 529 ? 20.953 15.235 -60.264 1.00 71.56 529 GLY A CA 1
ATOM 4263 C C . GLY A 1 529 ? 19.798 14.390 -59.712 1.00 71.56 529 GLY A C 1
ATOM 4264 O O . GLY A 1 529 ? 18.733 14.884 -59.356 1.00 71.56 529 GLY A O 1
ATOM 4265 N N . ALA A 1 530 ? 20.004 13.071 -59.623 1.00 77.19 530 ALA A N 1
ATOM 4266 C CA . ALA A 1 530 ? 18.947 12.120 -59.262 1.00 77.19 530 ALA A CA 1
ATOM 4267 C C . ALA A 1 530 ? 19.351 11.173 -58.108 1.00 77.19 530 ALA A C 1
ATOM 4269 O O . ALA A 1 530 ? 20.535 10.949 -57.854 1.00 77.19 530 ALA A O 1
ATOM 4270 N N . PRO A 1 531 ? 18.398 10.570 -57.374 1.00 81.38 531 PRO A N 1
ATOM 4271 C CA . PRO A 1 531 ? 18.716 9.537 -56.391 1.00 81.38 531 PRO A CA 1
ATOM 4272 C C . PRO A 1 531 ? 19.330 8.287 -57.048 1.00 81.38 531 PRO A C 1
ATOM 4274 O O . PRO A 1 531 ? 19.055 7.958 -58.199 1.00 81.38 531 PRO A O 1
ATOM 4277 N N . LEU A 1 532 ? 20.139 7.535 -56.293 1.00 79.06 532 LEU A N 1
ATOM 4278 C CA . LEU A 1 532 ? 20.974 6.428 -56.802 1.00 79.06 532 LEU A CA 1
ATOM 4279 C C . LEU A 1 532 ? 20.183 5.318 -57.526 1.00 79.06 532 LEU A C 1
ATOM 4281 O O . LEU A 1 532 ? 20.694 4.669 -58.436 1.00 79.06 532 LEU A O 1
ATOM 4285 N N . PHE A 1 533 ? 18.916 5.131 -57.155 1.00 78.00 533 PHE A N 1
ATOM 4286 C CA . PHE A 1 533 ? 18.005 4.206 -57.827 1.00 78.00 533 PHE A CA 1
ATOM 4287 C C . PHE A 1 533 ? 17.662 4.638 -59.266 1.00 78.00 533 PHE A C 1
ATOM 4289 O O . PHE A 1 533 ? 17.517 3.782 -60.132 1.00 78.00 533 PHE A O 1
ATOM 4296 N N . VAL A 1 534 ? 17.607 5.942 -59.556 1.00 80.06 534 VAL A N 1
ATOM 4297 C CA . VAL A 1 534 ? 17.354 6.476 -60.907 1.00 80.06 534 VAL A CA 1
ATOM 4298 C C . VAL A 1 534 ? 18.559 6.245 -61.818 1.00 80.06 534 VAL A C 1
ATOM 4300 O O . VAL A 1 534 ? 18.382 5.819 -62.953 1.00 80.06 534 VAL A O 1
ATOM 4303 N N . TYR A 1 535 ? 19.788 6.386 -61.307 1.00 79.56 535 TYR A N 1
ATOM 4304 C CA . TYR A 1 535 ? 20.994 5.983 -62.045 1.00 79.56 535 TYR A CA 1
ATOM 4305 C C . TYR A 1 535 ? 20.978 4.490 -62.403 1.00 79.56 535 TYR A C 1
ATOM 4307 O O . TYR A 1 535 ? 21.354 4.108 -63.512 1.00 79.56 535 TYR A O 1
ATOM 4315 N N . PHE A 1 536 ? 20.517 3.636 -61.482 1.00 79.25 536 PHE A N 1
ATOM 4316 C CA . PHE A 1 536 ? 20.355 2.206 -61.748 1.00 79.25 536 PHE A CA 1
ATOM 4317 C C . PHE A 1 536 ? 19.281 1.938 -62.811 1.00 79.25 536 PHE A C 1
ATOM 4319 O O . PHE A 1 536 ? 19.523 1.144 -63.716 1.00 79.25 536 PHE A O 1
ATOM 4326 N N . LEU A 1 537 ? 18.131 2.615 -62.741 1.00 78.31 537 LEU A N 1
ATOM 4327 C CA . LEU A 1 537 ? 17.069 2.503 -63.744 1.00 78.31 537 LEU A CA 1
ATOM 4328 C C . LEU A 1 537 ? 17.514 2.994 -65.125 1.00 78.31 537 LEU A C 1
ATOM 4330 O O . LEU A 1 537 ? 17.257 2.314 -66.110 1.00 78.31 537 LEU A O 1
ATOM 4334 N N . SER A 1 538 ? 18.232 4.113 -65.192 1.00 79.44 538 SER A N 1
ATOM 4335 C CA . SER A 1 538 ? 18.804 4.660 -66.426 1.00 79.44 538 SER A CA 1
ATOM 4336 C C . SER A 1 538 ? 19.781 3.672 -67.077 1.00 79.44 538 SER A C 1
ATOM 4338 O O . SER A 1 538 ? 19.706 3.381 -68.272 1.00 79.44 538 SER A O 1
ATOM 4340 N N . TRP A 1 539 ? 20.653 3.053 -66.274 1.00 83.38 539 TRP A N 1
ATOM 4341 C CA . TRP A 1 539 ? 21.550 1.999 -66.746 1.00 83.38 539 TRP A CA 1
ATOM 4342 C C . TRP A 1 539 ? 20.802 0.727 -67.179 1.00 83.38 539 TRP A C 1
ATOM 4344 O O . TRP A 1 539 ? 21.164 0.110 -68.184 1.00 83.38 539 TRP A O 1
ATOM 4354 N N . LEU A 1 540 ? 19.753 0.336 -66.447 1.00 78.50 540 LEU A N 1
ATOM 4355 C CA . LEU A 1 540 ? 18.909 -0.815 -66.772 1.00 78.50 540 LEU A CA 1
ATOM 4356 C C . LEU A 1 540 ? 18.149 -0.586 -68.087 1.00 78.50 540 LEU A C 1
ATOM 4358 O O . LEU A 1 540 ? 18.081 -1.486 -68.918 1.00 78.50 540 LEU A O 1
ATOM 4362 N N . GLN A 1 541 ? 17.637 0.625 -68.303 1.00 77.38 541 GLN A N 1
ATOM 4363 C CA . GLN A 1 541 ? 17.003 1.041 -69.549 1.00 77.38 541 GLN A CA 1
ATOM 4364 C C . GLN A 1 541 ? 17.989 0.985 -70.716 1.00 77.38 541 GLN A C 1
ATOM 4366 O O . GLN A 1 541 ? 17.673 0.372 -71.730 1.00 77.38 541 GLN A O 1
ATOM 4371 N N . TYR A 1 542 ? 19.204 1.523 -70.560 1.00 77.12 542 TYR A N 1
ATOM 4372 C CA . TYR A 1 542 ? 20.270 1.381 -71.559 1.00 77.12 542 TYR A CA 1
ATOM 4373 C C . TYR A 1 542 ? 20.567 -0.089 -71.895 1.00 77.12 542 TYR A C 1
ATOM 4375 O O . TYR A 1 542 ? 20.728 -0.437 -73.062 1.00 77.12 542 TYR A O 1
ATOM 4383 N N . MET A 1 543 ? 20.604 -0.969 -70.890 1.00 76.50 543 MET A N 1
ATOM 4384 C CA . MET A 1 543 ? 20.810 -2.407 -71.097 1.00 76.50 543 MET A CA 1
ATOM 4385 C C . MET A 1 543 ? 19.632 -3.106 -71.792 1.00 76.50 543 MET A C 1
ATOM 4387 O O . MET A 1 543 ? 19.844 -4.106 -72.474 1.00 76.50 543 MET A O 1
ATOM 4391 N N . LEU A 1 544 ? 18.402 -2.618 -71.610 1.00 70.56 544 LEU A N 1
ATOM 4392 C CA . LEU A 1 544 ? 17.179 -3.217 -72.160 1.00 70.56 544 LEU A CA 1
ATOM 4393 C C . LEU A 1 544 ? 16.759 -2.630 -73.520 1.00 70.56 544 LEU A C 1
ATOM 4395 O O . LEU A 1 544 ? 15.940 -3.238 -74.212 1.00 70.56 544 LEU A O 1
ATOM 4399 N N . LEU A 1 545 ? 17.323 -1.491 -73.933 1.00 64.25 545 LEU A N 1
ATOM 4400 C CA . LEU A 1 545 ? 17.106 -0.864 -75.241 1.00 64.25 545 LEU A CA 1
ATOM 4401 C C . LEU A 1 545 ? 17.768 -1.683 -76.371 1.00 64.25 545 LEU A C 1
ATOM 4403 O O . LEU A 1 545 ? 18.816 -1.332 -76.903 1.00 64.25 545 LEU A O 1
ATOM 4407 N N . PHE A 1 546 ? 17.124 -2.782 -76.772 1.00 55.00 546 PHE A N 1
ATOM 4408 C CA . PHE A 1 546 ? 17.493 -3.608 -77.935 1.00 55.00 546 PHE A CA 1
ATOM 4409 C C . PHE A 1 546 ? 16.745 -3.226 -79.234 1.00 55.00 546 PHE A C 1
ATOM 4411 O O . PHE A 1 546 ? 16.733 -4.000 -80.192 1.00 55.00 546 PHE A O 1
ATOM 4418 N N . VAL A 1 547 ? 16.101 -2.054 -79.309 1.00 47.53 547 VAL A N 1
ATOM 4419 C CA . VAL A 1 547 ? 15.155 -1.718 -80.391 1.00 47.53 547 VAL A CA 1
ATOM 4420 C C . VAL A 1 547 ? 15.592 -0.490 -81.196 1.00 47.53 547 VAL A C 1
ATOM 4422 O O . VAL A 1 547 ? 16.022 0.518 -80.649 1.00 47.53 547 VAL A O 1
ATOM 4425 N N . LYS A 1 548 ? 15.477 -0.643 -82.523 1.00 48.62 548 LYS A N 1
ATOM 4426 C CA . LYS A 1 548 ? 15.748 0.306 -83.612 1.00 48.62 548 LYS A CA 1
ATOM 4427 C C . LYS A 1 548 ? 15.418 1.763 -83.271 1.00 48.62 548 LYS A C 1
ATOM 4429 O O . LYS A 1 548 ? 14.288 2.076 -82.913 1.00 48.62 548 LYS A O 1
ATOM 4434 N N . ILE A 1 549 ? 16.397 2.625 -83.529 1.00 47.44 549 ILE A N 1
ATOM 4435 C CA . ILE A 1 549 ? 16.260 4.080 -83.622 1.00 47.44 549 ILE A CA 1
ATOM 4436 C C . ILE A 1 549 ? 15.169 4.379 -84.662 1.00 47.44 549 ILE A C 1
ATOM 4438 O O . ILE A 1 549 ? 15.307 3.990 -85.826 1.00 47.44 549 ILE A O 1
ATOM 4442 N N . SER A 1 550 ? 14.067 5.001 -84.242 1.00 48.06 550 SER A N 1
ATOM 4443 C CA . SER A 1 550 ? 13.061 5.545 -85.157 1.00 48.06 550 SER A CA 1
ATOM 4444 C C . SER A 1 550 ? 13.738 6.589 -86.044 1.00 48.06 550 SER A C 1
ATOM 4446 O O . SER A 1 550 ? 14.418 7.476 -85.540 1.00 48.06 550 SER A O 1
ATOM 4448 N N . GLY A 1 551 ? 13.620 6.450 -87.366 1.00 52.31 551 GLY A N 1
ATOM 4449 C CA . GLY A 1 551 ? 14.194 7.417 -88.301 1.00 52.31 551 GLY A CA 1
ATOM 4450 C C . GLY A 1 551 ? 13.543 8.791 -88.143 1.00 52.31 551 GLY A C 1
ATOM 4451 O O . GLY A 1 551 ? 12.338 8.875 -87.903 1.00 52.31 551 GLY A O 1
ATOM 4452 N N . ILE A 1 552 ? 14.342 9.847 -88.294 1.00 55.97 552 ILE A N 1
ATOM 4453 C CA . ILE A 1 552 ? 13.865 11.234 -88.290 1.00 55.97 552 ILE A CA 1
ATOM 4454 C C . ILE A 1 552 ? 12.819 11.423 -89.408 1.00 55.97 552 ILE A C 1
ATOM 4456 O O . ILE A 1 552 ? 13.011 10.897 -90.512 1.00 55.97 552 ILE A O 1
ATOM 4460 N N . PRO A 1 553 ? 11.703 12.135 -89.161 1.00 55.66 553 PRO A N 1
ATOM 4461 C CA . PRO A 1 553 ? 10.733 12.458 -90.202 1.00 55.66 553 PRO A CA 1
ATOM 4462 C C . PRO A 1 553 ? 11.389 13.270 -91.332 1.00 55.66 553 PRO A C 1
ATOM 4464 O O . PRO A 1 553 ? 12.047 14.275 -91.091 1.00 55.66 553 PRO A O 1
ATOM 4467 N N . GLN A 1 554 ? 11.169 12.860 -92.587 1.00 52.09 554 GLN A N 1
ATOM 4468 C CA . GLN A 1 554 ? 11.797 13.450 -93.785 1.00 52.09 554 GLN A CA 1
ATOM 4469 C C . GLN A 1 554 ? 11.593 14.973 -93.938 1.00 52.09 554 GLN A C 1
ATOM 4471 O O . GLN A 1 554 ? 12.364 15.618 -94.638 1.00 52.09 554 GLN A O 1
ATOM 4476 N N . ALA A 1 555 ? 10.599 15.556 -93.262 1.00 54.31 555 ALA A N 1
ATOM 4477 C CA . ALA A 1 555 ? 10.318 16.991 -93.288 1.00 54.31 555 ALA A CA 1
ATOM 4478 C C . ALA A 1 555 ? 11.403 17.861 -92.615 1.00 54.31 555 ALA A C 1
ATOM 4480 O O . ALA A 1 555 ? 11.551 19.022 -92.981 1.00 54.31 555 ALA A O 1
ATOM 4481 N N . GLU A 1 556 ? 12.171 17.319 -91.662 1.00 55.50 556 GLU A N 1
ATOM 4482 C CA . GLU A 1 556 ? 13.287 18.032 -91.008 1.00 55.50 556 GLU A CA 1
ATOM 4483 C C . GLU A 1 556 ? 14.562 18.020 -91.877 1.00 55.50 556 GLU A C 1
ATOM 4485 O O . GLU A 1 556 ? 15.402 18.901 -91.747 1.00 55.50 556 GLU A O 1
ATOM 4490 N N . TYR A 1 557 ? 14.691 17.065 -92.810 1.00 54.72 557 TYR A N 1
ATOM 4491 C CA . TYR A 1 557 ? 15.869 16.912 -93.679 1.00 54.72 557 TYR A CA 1
ATOM 4492 C C . TYR A 1 557 ? 15.960 17.987 -94.778 1.00 54.72 557 TYR A C 1
ATOM 4494 O O . TYR A 1 557 ? 17.049 18.323 -95.234 1.00 54.72 557 TYR A O 1
ATOM 4502 N N . GLU A 1 558 ? 14.821 18.531 -95.215 1.00 51.75 558 GLU A N 1
ATOM 4503 C CA . GLU A 1 558 ? 14.744 19.495 -96.326 1.00 51.75 558 GLU A CA 1
ATOM 4504 C C . GLU A 1 558 ? 14.735 20.967 -95.864 1.00 51.75 558 GLU A C 1
ATOM 4506 O O . GLU A 1 558 ? 14.830 21.880 -96.685 1.00 51.75 558 GLU A O 1
ATOM 4511 N N . SER A 1 559 ? 14.646 21.217 -94.554 1.00 51.94 559 SER A N 1
ATOM 4512 C CA . SER A 1 559 ? 14.555 22.556 -93.965 1.00 51.94 559 SER A CA 1
ATOM 4513 C C . SER A 1 559 ? 15.898 22.997 -93.379 1.00 51.94 559 SER A C 1
ATOM 4515 O O . SER A 1 559 ? 16.247 22.636 -92.261 1.00 51.94 559 SER A O 1
ATOM 4517 N N . SER A 1 560 ? 16.632 23.848 -94.098 1.00 49.25 560 SER A N 1
ATOM 4518 C CA . SER A 1 560 ? 17.861 24.503 -93.624 1.00 49.25 560 SER A CA 1
ATOM 4519 C C . SER A 1 560 ? 17.558 25.621 -92.611 1.00 49.25 560 SER A C 1
ATOM 4521 O O . SER A 1 560 ? 17.742 26.802 -92.912 1.00 49.25 560 SER A O 1
ATOM 4523 N N . THR A 1 561 ? 17.015 25.280 -91.441 1.00 50.69 561 THR A N 1
ATOM 4524 C CA . THR A 1 561 ? 16.748 26.263 -90.379 1.00 50.69 561 THR A CA 1
ATOM 4525 C C . THR A 1 561 ? 17.417 25.812 -89.082 1.00 50.69 561 THR A C 1
ATOM 4527 O O . THR A 1 561 ? 16.995 24.829 -88.487 1.00 50.69 561 THR A O 1
ATOM 4530 N N . ASP A 1 562 ? 18.441 26.552 -88.642 1.00 52.81 562 ASP A N 1
ATOM 4531 C CA . ASP A 1 562 ? 19.310 26.280 -87.475 1.00 52.81 562 ASP A CA 1
ATOM 4532 C C . ASP A 1 562 ? 18.625 26.461 -86.096 1.00 52.81 562 ASP A C 1
ATOM 4534 O O . ASP A 1 562 ? 19.270 26.824 -85.113 1.00 52.81 562 ASP A O 1
ATOM 4538 N N . VAL A 1 563 ? 17.308 26.261 -85.985 1.00 55.50 563 VAL A N 1
ATOM 4539 C CA . VAL A 1 563 ? 16.579 26.482 -84.723 1.00 55.50 563 VAL A CA 1
ATOM 4540 C C . VAL A 1 563 ? 16.106 25.148 -84.155 1.00 55.50 563 VAL A C 1
ATOM 4542 O O . VAL A 1 563 ? 15.109 24.585 -84.604 1.00 55.50 563 VAL A O 1
ATOM 4545 N N . LEU A 1 564 ? 16.839 24.651 -83.155 1.00 58.78 564 LEU A N 1
ATOM 4546 C CA . LEU A 1 564 ? 16.470 23.474 -82.366 1.00 58.78 564 LEU A CA 1
ATOM 4547 C C . LEU A 1 564 ? 15.232 23.788 -81.496 1.00 58.78 564 LEU A C 1
ATOM 4549 O O . LEU A 1 564 ? 15.195 24.851 -80.873 1.00 58.78 564 LEU A O 1
ATOM 4553 N N . PRO A 1 565 ? 14.226 22.897 -81.419 1.00 63.84 565 PRO A N 1
ATOM 4554 C CA . PRO A 1 565 ? 13.119 23.037 -80.470 1.00 63.84 565 PRO A CA 1
ATOM 4555 C C . PRO A 1 565 ? 13.622 23.027 -79.011 1.00 63.84 565 PRO A C 1
ATOM 4557 O O . PRO A 1 565 ? 14.530 22.265 -78.688 1.00 63.84 565 PRO A O 1
ATOM 4560 N N . GLU A 1 566 ? 13.035 23.839 -78.124 1.00 58.53 566 GLU A N 1
ATOM 4561 C CA . GLU A 1 566 ? 13.474 23.958 -76.714 1.00 58.53 566 GLU A CA 1
ATOM 4562 C C . GLU A 1 566 ? 13.193 22.699 -75.858 1.00 58.53 566 GLU A C 1
ATOM 4564 O O . GLU A 1 566 ? 13.855 22.498 -74.845 1.00 58.53 566 GLU A O 1
ATOM 4569 N N . ASP A 1 567 ? 12.293 21.806 -76.292 1.00 61.25 567 ASP A N 1
ATOM 4570 C CA . ASP A 1 567 ? 11.816 20.646 -75.512 1.00 61.25 567 ASP A CA 1
ATOM 4571 C C . ASP A 1 567 ? 12.462 19.305 -75.937 1.00 61.25 567 ASP A C 1
ATOM 4573 O O . ASP A 1 567 ? 11.781 18.286 -76.083 1.00 61.25 567 ASP A O 1
ATOM 4577 N N . LEU A 1 568 ? 13.769 19.286 -76.211 1.00 64.88 568 LEU A N 1
ATOM 4578 C CA . LEU A 1 568 ? 14.467 18.081 -76.679 1.00 64.88 568 LEU A CA 1
ATOM 4579 C C . LEU A 1 568 ? 14.980 17.202 -75.523 1.00 64.88 568 LEU A C 1
ATOM 4581 O O . LEU A 1 568 ? 15.750 17.655 -74.680 1.00 64.88 568 LEU A O 1
ATOM 4585 N N . ASP A 1 569 ? 14.619 15.914 -75.535 1.00 69.00 569 ASP A N 1
ATOM 4586 C CA . ASP A 1 569 ? 15.143 14.911 -74.597 1.00 69.00 569 ASP A CA 1
ATOM 4587 C C . ASP A 1 569 ? 16.614 14.553 -74.916 1.00 69.00 569 ASP A C 1
ATOM 4589 O O . ASP A 1 569 ? 17.079 14.658 -76.057 1.00 69.00 569 ASP A O 1
ATOM 4593 N N . THR A 1 570 ? 17.364 14.062 -73.924 1.00 71.06 570 THR A N 1
ATOM 4594 C CA . THR A 1 570 ? 18.782 13.669 -74.056 1.00 71.06 570 THR A CA 1
ATOM 4595 C C . THR A 1 570 ? 18.978 12.634 -75.172 1.00 71.06 570 THR A C 1
ATOM 4597 O O . THR A 1 570 ? 19.983 12.650 -75.886 1.00 71.06 570 THR A O 1
ATOM 4600 N N . PHE A 1 571 ? 18.000 11.746 -75.371 1.00 72.38 571 PHE A N 1
ATOM 4601 C CA . PHE A 1 571 ? 18.009 10.769 -76.462 1.00 72.38 571 PHE A CA 1
ATOM 4602 C C . PHE A 1 571 ? 17.857 11.418 -77.845 1.00 72.38 571 PHE A C 1
ATOM 4604 O O . PHE A 1 571 ? 18.524 10.997 -78.792 1.00 72.38 571 PHE A O 1
ATOM 4611 N N . ASP A 1 572 ? 17.029 12.451 -77.954 1.00 71.12 572 ASP A N 1
ATOM 4612 C CA . ASP A 1 572 ? 16.738 13.156 -79.201 1.00 71.12 572 ASP A CA 1
ATOM 4613 C C . ASP A 1 572 ? 17.900 14.068 -79.626 1.00 71.12 572 ASP A C 1
ATOM 4615 O O . ASP A 1 572 ? 18.185 14.210 -80.819 1.00 71.12 572 ASP A O 1
ATOM 4619 N N . LEU A 1 573 ? 18.621 14.634 -78.653 1.00 73.31 573 LEU A N 1
ATOM 4620 C CA . LEU A 1 573 ? 19.863 15.382 -78.875 1.00 73.31 573 LEU A CA 1
ATOM 4621 C C . LEU A 1 573 ? 20.982 14.480 -79.406 1.00 73.31 573 LEU A C 1
ATOM 4623 O O . LEU A 1 573 ? 21.631 14.812 -80.399 1.00 73.31 573 LEU A O 1
ATOM 4627 N N . LEU A 1 574 ? 21.179 13.307 -78.793 1.00 73.81 574 LEU A N 1
ATOM 4628 C CA . LEU A 1 574 ? 22.191 12.338 -79.234 1.00 73.81 574 LEU A CA 1
ATOM 4629 C C . LEU A 1 574 ? 21.892 11.769 -80.630 1.00 73.81 574 LEU A C 1
ATOM 4631 O O . LEU A 1 574 ? 22.813 11.412 -81.367 1.00 73.81 574 LEU A O 1
ATOM 4635 N N . GLN A 1 575 ? 20.621 11.687 -81.025 1.00 73.25 575 GLN A N 1
ATOM 4636 C CA . GLN A 1 575 ? 20.246 11.256 -82.373 1.00 73.25 575 GLN A CA 1
ATOM 4637 C C . GLN A 1 575 ? 20.570 12.310 -83.435 1.00 73.25 575 GLN A C 1
ATOM 4639 O O . GLN A 1 575 ? 21.132 11.960 -84.474 1.00 73.25 575 GLN A O 1
ATOM 4644 N N . ARG A 1 576 ? 20.271 13.588 -83.170 1.00 71.75 576 ARG A N 1
ATOM 4645 C CA . ARG A 1 576 ? 20.589 14.696 -84.087 1.00 71.75 576 ARG A CA 1
ATOM 4646 C C . ARG A 1 576 ? 22.097 14.899 -84.226 1.00 71.75 576 ARG A C 1
ATOM 4648 O O . ARG A 1 576 ? 22.610 14.883 -85.339 1.00 71.75 576 ARG A O 1
ATOM 4655 N N . ALA A 1 577 ? 22.825 14.910 -83.108 1.00 72.06 577 ALA A N 1
ATOM 4656 C CA . ALA A 1 577 ? 24.285 15.017 -83.113 1.00 72.06 577 ALA A CA 1
ATOM 4657 C C . ALA A 1 577 ? 24.974 13.849 -83.851 1.00 72.06 577 ALA A C 1
ATOM 4659 O O . ALA A 1 577 ? 26.044 14.012 -84.436 1.00 72.06 577 ALA A O 1
ATOM 4660 N N . ARG A 1 578 ? 24.353 12.662 -83.880 1.00 69.94 578 ARG A N 1
ATOM 4661 C CA . ARG A 1 578 ? 24.859 11.515 -84.644 1.00 69.94 578 ARG A CA 1
ATOM 4662 C C . ARG A 1 578 ? 24.692 11.686 -86.154 1.00 69.94 578 ARG A C 1
ATOM 4664 O O . ARG A 1 578 ? 25.510 11.141 -86.892 1.00 69.94 578 ARG A O 1
ATOM 4671 N N . LEU A 1 579 ? 23.647 12.379 -86.605 1.00 65.81 579 LEU A N 1
ATOM 4672 C CA . LEU A 1 579 ? 23.413 12.659 -88.023 1.00 65.81 579 LEU A CA 1
ATOM 4673 C C . LEU A 1 579 ? 24.333 13.759 -88.539 1.00 65.81 579 LEU A C 1
ATOM 4675 O O . LEU A 1 579 ? 24.942 13.560 -89.585 1.00 65.81 579 LEU A O 1
ATOM 4679 N N . ASP A 1 580 ? 24.515 14.832 -87.772 1.00 63.38 580 ASP A N 1
ATOM 4680 C CA . ASP A 1 580 ? 25.452 15.903 -88.132 1.00 63.38 580 ASP A CA 1
ATOM 4681 C C . ASP A 1 580 ? 26.905 15.409 -88.164 1.00 63.38 580 ASP A C 1
ATOM 4683 O O . ASP A 1 580 ? 27.699 15.874 -88.967 1.00 63.38 580 ASP A O 1
ATOM 4687 N N . ALA A 1 581 ? 27.261 14.410 -87.348 1.00 59.34 581 ALA A N 1
ATOM 4688 C CA . ALA A 1 581 ? 28.579 13.764 -87.388 1.00 59.34 581 ALA A CA 1
ATOM 4689 C C . ALA A 1 581 ? 28.744 12.714 -88.516 1.00 59.34 581 ALA A C 1
ATOM 4691 O O . ALA A 1 581 ? 29.774 12.036 -88.585 1.00 59.34 581 ALA A O 1
ATOM 4692 N N . LEU A 1 582 ? 27.709 12.477 -89.329 1.00 51.31 582 LEU A N 1
ATOM 4693 C CA . LEU A 1 582 ? 27.689 11.520 -90.447 1.00 51.31 582 LEU A CA 1
ATOM 4694 C C . LEU A 1 582 ? 27.673 12.206 -91.827 1.00 51.31 582 LEU A C 1
ATOM 4696 O O . LEU A 1 582 ? 27.888 11.504 -92.820 1.00 51.31 582 LEU A O 1
ATOM 4700 N N . VAL A 1 583 ? 27.415 13.517 -91.869 1.00 42.31 583 VAL A N 1
ATOM 4701 C CA . VAL A 1 583 ? 27.473 14.409 -93.042 1.00 42.31 583 VAL A CA 1
ATOM 4702 C C . VAL A 1 583 ? 28.793 15.165 -93.014 1.00 42.31 583 VAL A C 1
ATOM 4704 O O . VAL A 1 583 ? 29.392 15.305 -94.104 1.00 42.31 583 VAL A O 1
#

Sequence (583 aa):
MIRIAQHGVNIRTILQRRHRPLQLQGSHLHQCTSLYKYIDPRERPPCPPPPVPPPPAPRDYKLFWGAMTALVLAGGFAAYAKTSPEVRDWLTINAPWFDDVIAVAYQENMTYKEFILQCTEDAKKYLNSYVRDDKPKQCSFEEGSALSNVELPDQPADQALREKENESPCNTLPPPVVTKDVCEIEKCLTDLADTALNNYGTARDACAYYNKLVEETMLDFSMSSLGELRHAMLERQDLVKTSVDNANYAVSRLDELTRYFECGVQAPKESLDNTKALLKDYRDKIQTTSANYQWENDRSLAMDKQWQMVGEVVEKYSAETQQMFPASRRAQTDTDLLLIHATRYMQQLEGEVREARAAMSARVARGLLTLPQDEQQRSGREVLVQAAVRRRRTEMDREYRKRSEELRAANEHMISECLKRQRAEHEETLRQRVLQKEIEAKARLNKLIAEKVATEKLVLAAQLAEMRSKLNVVEEKLNGEDDEFVRTVLKSIPDYVRDEGIELESVLRKKYYEMEKVALKVALVEEDGAPLFVYFLSWLQYMLLFVKISGIPQAEYESSTDVLPEDLDTFDLLQRARLDALV

InterPro domains:
  IPR019133 MICOS complex subunit MIC60 [PF09731] (67-478)
  IPR019133 MICOS complex subunit MIC60 [PF09731] (480-578)
  IPR019133 MICOS complex subunit MIC60 [PTHR15415] (55-478)